Protein AF-0000000083553451 (afdb_homodimer)

Solvent-accessible surface area (backbone atoms only — not comparable to full-atom values): 23220 Å² total; per-residue (Å²): 130,86,75,75,78,74,79,75,71,85,69,74,50,75,62,59,55,48,50,51,51,48,34,53,44,42,34,52,44,36,55,74,46,28,69,89,63,48,45,66,65,57,43,15,65,76,56,74,47,49,57,67,55,49,36,70,76,34,60,47,70,67,48,41,48,32,50,17,44,45,49,49,34,47,61,66,51,68,80,72,65,66,69,50,63,92,82,48,53,66,68,54,40,50,48,29,44,52,52,48,49,50,51,46,57,60,38,87,61,36,42,46,45,51,44,41,39,41,56,39,12,73,78,35,54,60,37,19,48,37,40,41,59,56,40,58,42,51,56,35,49,55,44,47,50,50,54,50,51,35,28,75,70,64,77,34,61,86,79,61,78,61,76,61,49,38,54,43,56,46,17,23,53,49,28,49,48,44,46,41,39,34,22,50,60,49,90,69,50,67,69,69,58,71,29,79,58,55,55,51,54,50,44,18,56,50,30,32,51,49,57,56,64,74,97,131,86,78,74,78,75,82,75,70,84,69,75,49,74,61,58,56,49,50,51,51,48,36,52,44,42,34,52,46,35,54,72,46,29,70,90,62,46,45,66,64,56,43,16,64,75,56,74,48,50,55,68,56,49,35,70,77,34,61,47,71,66,48,41,48,33,51,17,43,43,49,48,34,48,60,66,50,67,80,72,64,64,69,50,64,92,84,49,53,67,68,55,40,50,46,29,44,52,52,48,51,51,50,46,59,61,38,86,62,34,40,47,45,51,44,41,37,42,55,41,13,73,78,37,52,59,37,18,47,37,40,41,58,54,40,58,42,51,55,34,50,55,43,46,49,50,53,50,50,34,29,75,70,64,78,33,60,86,80,60,78,61,77,62,49,37,54,44,55,47,17,23,54,50,28,49,47,44,45,40,39,35,22,51,61,51,91,68,51,65,70,70,58,71,29,80,60,54,55,50,55,50,42,17,57,50,30,32,51,50,57,55,63,73,95

Sequence (430 aa):
MPTAPRPASPKISRGKARRRELVAEAARILLRDGLDGTSMDLIASEAGASKATLYRHFGDRHGLMVEAVQYLCADFLSDIAPHAPRDADLRTRLRAILVELIRVILKPSHPDFFRLIVTGAKLAPEIGVAWHTHGPGVWYKLMNEAFEEEIARGRLPADFDHEDLPEMLFDAVFGDMIIRTAVLRQDMTAADAQTRYLDKLLDMVTGRIVTHGSAMPTAPRPASPKISRGKARRRELVAEAARILLRDGLDGTSMDLIASEAGASKATLYRHFGDRHGLMVEAVQYLCADFLSDIAPHAPRDADLRTRLRAILVELIRVILKPSHPDFFRLIVTGAKLAPEIGVAWHTHGPGVWYKLMNEAFEEEIARGRLPADFDHEDLPEMLFDAVFGDMIIRTAVLRQDMTAADAQTRYLDKLLDMVTGRIVTHGSA

InterPro domains:
  IPR001647 DNA-binding HTH domain, TetR-type [PF00440] (23-67)
  IPR001647 DNA-binding HTH domain, TetR-type [PR00455] (22-35)
  IPR001647 DNA-binding HTH domain, TetR-type [PR00455] (43-66)
  IPR001647 DNA-binding HTH domain, TetR-type [PS50977] (16-76)
  IPR009057 Homedomain-like superfamily [SSF46689] (10-93)
  IPR011075 Tetracyclin repressor-like, C-terminal domain [PF16859] (87-187)
  IPR036271 Tetracyclin repressor-like, C-terminal domain superfamily [SSF48498] (89-205)
  IPR050109 HTH-type, TetR-like transcriptional regulator [PTHR30055] (1-207)

Organism: NCBI:txid2306993

pLDDT: mean 87.3, std 15.0, range [38.0, 98.62]

Radius of gyration: 25.63 Å; Cα contacts (8 Å, |Δi|>4): 450; chains: 2; bounding box: 121×63×49 Å

Nearest PDB structures (foldseek):
  2g3b-assembly1_B  TM=7.288E-01  e=1.459E-05  Rhodococcus jostii RHA1
  3bqz-assembly1_A  TM=7.978E-01  e=5.799E-04  Staphylococcus aureus
  2f07-assembly1_B  TM=7.256E-01  e=2.210E-04  Bacillus subtilis subsp. subtilis str. 168
  3bti-assembly1_A  TM=8.048E-01  e=6.614E-04  Staphylococcus aureus subsp. aureus Mu50
  5n1i-assembly1_B  TM=7.370E-01  e=3.908E-04  Mycobacterium tuberculosis H37Rv

Foldseek 3Di:
DPDPPDPDDPPPPPVNVLLLLLLQQQLVCCLVQNPVRDDLCVSCVVSVHDSVSCCVSQVHPLSSLLSNLLSVLCVLCVPDDLDDPPPDALLSSLLSLLLSVLVSCLPPSNLSSVVNQVVVCVVPVSSVVSCCCSHLVVQLVSSVVSVVVCCVVVVAPVPDDCPCVSVVSCCQSVVVSNCCCNVVVHNDDSVNSSDVSSVVSSCVVVVVRVVVVVD/DPDPPDPDDPPPPPVNVLLLLLLQQQLVCCLVQNPVRDDLVVSCVVSVHDSVSCCVSQVHPLSSLLSNLLSVLCVLCVPDDLDDPPPDALLSSLLSLLLSVLVSCLPPSNLSSVVNQVVVCVVPVSSVVSCCCSHLVVQLVSSVVSVVVCCVVVVAPVPDDCPCVSVVSCCQSVVVSNCCCNVVVHNDDSVNSSDVSSVVSSCVVVVVRVVVVVD

Secondary structure (DSSP, 8-state):
-------------HHHHHHHHHHHHHHHHHHHHTTTT--HHHHHHHHT--HHHHHHHHSSHHHHHHHHHHHHHHHHHTT------TT--HHHHHHHHHHHHHHHHTSTTHHHHHHHHHHHHHH-HHHHHHHHHHTHHHHHHHHHHHHHHHHHTTSS-TT---TTHHHHHHHHHHHHHHIIIIIT-----HHHHS-HHHHHHHHHHHHHHHHHH--/-------------HHHHHHHHHHHHHHHHHHHHTTTT--HHHHHHHHT--HHHHHHHHSSHHHHHHHHHHHHHHHHHTT------TT--HHHHHHHHHHHHHHHHTSTTHHHHHHHHHHHHHH-HHHHHHHHHHTHHHHHHHHHHHHHHHHHTTSS-TT---TTHHHHHHHHHHHHHHIIIIIT-----HHHHS-HHHHHHHHHHHHHHHHHH--

Structure (mmCIF, N/CA/C/O backbone):
data_AF-0000000083553451-model_v1
#
loop_
_entity.id
_entity.type
_entity.pdbx_description
1 polymer 'TetR/AcrR family transcriptional regulator'
#
loop_
_atom_site.group_PDB
_atom_site.id
_atom_site.type_symbol
_atom_site.label_atom_id
_atom_site.label_alt_id
_atom_site.label_comp_id
_atom_site.label_asym_id
_atom_site.label_entity_id
_atom_site.label_seq_id
_atom_site.pdbx_PDB_ins_code
_atom_site.Cartn_x
_atom_site.Cartn_y
_atom_site.Cartn_z
_atom_site.occupancy
_atom_site.B_iso_or_equiv
_atom_site.auth_seq_id
_atom_site.auth_comp_id
_atom_site.auth_asym_id
_atom_site.auth_atom_id
_atom_site.pdbx_PDB_model_num
ATOM 1 N N . MET A 1 1 ? -60.844 -14.25 22.844 1 44.41 1 MET A N 1
ATOM 2 C CA . MET A 1 1 ? -60.375 -13.547 21.641 1 44.41 1 MET A CA 1
ATOM 3 C C . MET A 1 1 ? -59.062 -14.102 21.141 1 44.41 1 MET A C 1
ATOM 5 O O . MET A 1 1 ? -58.094 -14.234 21.906 1 44.41 1 MET A O 1
ATOM 9 N N . PRO A 1 2 ? -58.969 -14.945 20.031 1 49.91 2 PRO A N 1
ATOM 10 C CA . PRO A 1 2 ? -57.75 -15.641 19.578 1 49.91 2 PRO A CA 1
ATOM 11 C C . PRO A 1 2 ? -56.594 -14.688 19.328 1 49.91 2 PRO A C 1
ATOM 13 O O . PRO A 1 2 ? -56.781 -13.562 18.875 1 49.91 2 PRO A O 1
ATOM 16 N N . THR A 1 3 ? -55.594 -14.617 20.156 1 49.66 3 THR A N 1
ATOM 17 C CA . THR A 1 3 ? -54.375 -13.812 20.047 1 49.66 3 THR A CA 1
ATOM 18 C C . THR A 1 3 ? -53.75 -13.945 18.672 1 49.66 3 THR A C 1
ATOM 20 O O . THR A 1 3 ? -53.594 -15.062 18.156 1 49.66 3 THR A O 1
ATOM 23 N N . ALA A 1 4 ? -53.812 -12.883 17.828 1 56.38 4 ALA A N 1
ATOM 24 C CA . ALA A 1 4 ? -53.281 -12.812 16.469 1 56.38 4 ALA A CA 1
ATOM 25 C C . ALA A 1 4 ? -51.875 -13.422 16.391 1 56.38 4 ALA A C 1
ATOM 27 O O . ALA A 1 4 ? -51.062 -13.164 17.25 1 56.38 4 ALA A O 1
ATOM 28 N N . PRO A 1 5 ? -51.688 -14.453 15.539 1 50.91 5 PRO A N 1
ATOM 29 C CA . PRO A 1 5 ? -50.344 -15.062 15.422 1 50.91 5 PRO A CA 1
ATOM 30 C C . PRO A 1 5 ? -49.25 -14.031 15.203 1 50.91 5 PRO A C 1
ATOM 32 O O . PRO A 1 5 ? -49.5 -12.961 14.648 1 50.91 5 PRO A O 1
ATOM 35 N N . ARG A 1 6 ? -48.25 -13.961 16.062 1 49.66 6 ARG A N 1
ATOM 36 C CA . ARG A 1 6 ? -47.062 -13.109 15.938 1 49.66 6 ARG A CA 1
ATOM 37 C C . ARG A 1 6 ? -46.5 -13.141 14.523 1 49.66 6 ARG A C 1
ATOM 39 O O . ARG A 1 6 ? -46.406 -14.211 13.922 1 49.66 6 ARG A O 1
ATOM 46 N N . PRO A 1 7 ? -46.5 -12.055 13.766 1 45.47 7 PRO A N 1
ATOM 47 C CA . PRO A 1 7 ? -45.938 -12.07 12.414 1 45.47 7 PRO A CA 1
ATOM 48 C C . PRO A 1 7 ? -44.594 -12.781 12.344 1 45.47 7 PRO A C 1
ATOM 50 O O . PRO A 1 7 ? -43.781 -12.656 13.258 1 45.47 7 PRO A O 1
ATOM 53 N N . ALA A 1 8 ? -44.469 -13.984 11.688 1 42.09 8 ALA A N 1
ATOM 54 C CA . ALA A 1 8 ? -43.25 -14.75 11.477 1 42.09 8 ALA A CA 1
ATOM 55 C C . ALA A 1 8 ? -42.125 -13.852 11.016 1 42.09 8 ALA A C 1
ATOM 57 O O . ALA A 1 8 ? -42.312 -12.938 10.219 1 42.09 8 ALA A O 1
ATOM 58 N N . SER A 1 9 ? -41.156 -13.508 11.828 1 44.38 9 SER A N 1
ATOM 59 C CA . SER A 1 9 ? -39.938 -12.75 11.469 1 44.38 9 SER A CA 1
ATOM 60 C C . SER A 1 9 ? -39.5 -13.047 10.039 1 44.38 9 SER A C 1
ATOM 62 O O . SER A 1 9 ? -39.625 -14.18 9.578 1 44.38 9 SER A O 1
ATOM 64 N N . PRO A 1 10 ? -39.438 -12.133 9.109 1 44.88 10 PRO A N 1
ATOM 65 C CA . PRO A 1 10 ? -39.062 -12.461 7.734 1 44.88 10 PRO A CA 1
ATOM 66 C C . PRO A 1 10 ? -37.906 -13.453 7.656 1 44.88 10 PRO A C 1
ATOM 68 O O . PRO A 1 10 ? -36.844 -13.227 8.25 1 44.88 10 PRO A O 1
ATOM 71 N N . LYS A 1 11 ? -38 -14.758 7.551 1 43.69 11 LYS A N 1
ATOM 72 C CA . LYS A 1 11 ? -37.062 -15.836 7.266 1 43.69 11 LYS A CA 1
ATOM 73 C C . LYS A 1 11 ? -36.094 -15.445 6.16 1 43.69 11 LYS A C 1
ATOM 75 O O . LYS A 1 11 ? -36.5 -15.047 5.07 1 43.69 11 LYS A O 1
ATOM 80 N N . ILE A 1 12 ? -34.906 -14.773 6.43 1 48.38 12 ILE A N 1
ATOM 81 C CA . ILE A 1 12 ? -33.906 -14.766 5.355 1 48.38 12 ILE A CA 1
ATOM 82 C C . ILE A 1 12 ? -34.094 -15.984 4.457 1 48.38 12 ILE A C 1
ATOM 84 O O . ILE A 1 12 ? -34.188 -17.109 4.945 1 48.38 12 ILE A O 1
ATOM 88 N N . SER A 1 13 ? -34.562 -15.82 3.227 1 56.22 13 SER A N 1
ATOM 89 C CA . SER A 1 13 ? -34.875 -16.938 2.336 1 56.22 13 SER A CA 1
ATOM 90 C C . SER A 1 13 ? -33.719 -17.938 2.289 1 56.22 13 SER A C 1
ATOM 92 O O . SER A 1 13 ? -32.562 -17.578 2.486 1 56.22 13 SER A O 1
ATOM 94 N N . ARG A 1 14 ? -33.969 -19.156 2.512 1 65.12 14 ARG A N 1
ATOM 95 C CA . ARG A 1 14 ? -33.062 -20.297 2.441 1 65.12 14 ARG A CA 1
ATOM 96 C C . ARG A 1 14 ? -31.984 -20.078 1.383 1 65.12 14 ARG A C 1
ATOM 98 O O . ARG A 1 14 ? -30.828 -20.438 1.585 1 65.12 14 ARG A O 1
ATOM 105 N N . GLY A 1 15 ? -32.344 -19.203 0.415 1 75.06 15 GLY A N 1
ATOM 106 C CA . GLY A 1 15 ? -31.438 -18.922 -0.677 1 75.06 15 GLY A CA 1
ATOM 107 C C . GLY A 1 15 ? -30.375 -17.906 -0.31 1 75.06 15 GLY A C 1
ATOM 108 O O . GLY A 1 15 ? -29.188 -18.094 -0.604 1 75.06 15 GLY A O 1
ATOM 109 N N . LYS A 1 16 ? -30.828 -16.875 0.341 1 81.62 16 LYS A N 1
ATOM 110 C CA . LYS A 1 16 ? -29.891 -15.828 0.738 1 81.62 16 LYS A CA 1
ATOM 111 C C . LYS A 1 16 ? -28.922 -16.328 1.794 1 81.62 16 LYS A C 1
ATOM 113 O O . LYS A 1 16 ? -27.734 -15.992 1.766 1 81.62 16 LYS A O 1
ATOM 118 N N . ALA A 1 17 ? -29.391 -17.109 2.666 1 87.5 17 ALA A N 1
ATOM 119 C CA . ALA A 1 17 ? -28.547 -17.688 3.701 1 87.5 17 ALA A CA 1
ATOM 120 C C . ALA A 1 17 ? -27.5 -18.625 3.094 1 87.5 17 ALA A C 1
ATOM 122 O O . ALA A 1 17 ? -26.328 -18.594 3.49 1 87.5 17 ALA A O 1
ATOM 123 N N . ARG A 1 18 ? -27.938 -19.391 2.125 1 89.62 18 ARG A N 1
ATOM 124 C CA . ARG A 1 18 ? -27.031 -20.312 1.458 1 89.62 18 ARG A CA 1
ATOM 125 C C . ARG A 1 18 ? -25.969 -19.547 0.67 1 89.62 18 ARG A C 1
ATOM 127 O O . ARG A 1 18 ? -24.797 -19.922 0.676 1 89.62 18 ARG A O 1
ATOM 134 N N . ARG A 1 19 ? -26.359 -18.484 0.079 1 92.5 19 ARG A N 1
ATOM 135 C CA . ARG A 1 19 ? -25.422 -17.656 -0.677 1 92.5 19 ARG A CA 1
ATOM 136 C C . ARG A 1 19 ? -24.344 -17.078 0.231 1 92.5 19 ARG A C 1
ATOM 138 O O . ARG A 1 19 ? -23.156 -17.078 -0.123 1 92.5 19 ARG A O 1
ATOM 145 N N . ARG A 1 20 ? -24.766 -16.641 1.377 1 93.25 20 ARG A N 1
ATOM 146 C CA . ARG A 1 20 ? -23.812 -16.062 2.334 1 93.25 20 ARG A CA 1
ATOM 147 C C . ARG A 1 20 ? -22.844 -17.125 2.832 1 93.25 20 ARG A C 1
ATOM 149 O O . ARG A 1 20 ? -21.656 -16.844 3.021 1 93.25 20 ARG A O 1
ATOM 156 N N . GLU A 1 21 ? -23.328 -18.281 3.047 1 94.69 21 GLU A N 1
ATOM 157 C CA . GLU A 1 21 ? -22.469 -19.375 3.467 1 94.69 21 GLU A CA 1
ATOM 158 C C . GLU A 1 21 ? -21.438 -19.703 2.4 1 94.69 21 GLU A C 1
ATOM 160 O O . GLU A 1 21 ? -20.266 -19.953 2.717 1 94.69 21 GLU A O 1
ATOM 165 N N . LEU A 1 22 ? -21.875 -19.719 1.185 1 95.88 22 LEU A N 1
ATOM 166 C CA . LEU A 1 22 ? -20.984 -20.031 0.071 1 95.88 22 LEU A CA 1
ATOM 167 C C . LEU A 1 22 ? -19.906 -18.953 -0.081 1 95.88 22 LEU A C 1
ATOM 169 O O . LEU A 1 22 ? -18.734 -19.281 -0.287 1 95.88 22 LEU A O 1
ATOM 173 N N . VAL A 1 23 ? -20.281 -17.734 0.09 1 97.12 23 VAL A N 1
ATOM 174 C CA . VAL A 1 23 ? -19.344 -16.625 -0.036 1 97.12 23 VAL A CA 1
ATOM 175 C C . VAL A 1 23 ? -18.328 -16.688 1.108 1 97.12 23 VAL A C 1
ATOM 177 O O . VAL A 1 23 ? -17.141 -16.453 0.903 1 97.12 23 VAL A O 1
ATOM 180 N N . ALA A 1 24 ? -18.828 -17.016 2.303 1 96.75 24 ALA A N 1
ATOM 181 C CA . ALA A 1 24 ? -17.953 -17.109 3.467 1 96.75 24 ALA A CA 1
ATOM 182 C C . ALA A 1 24 ? -16.906 -18.203 3.275 1 96.75 24 ALA A C 1
ATOM 184 O O . ALA A 1 24 ? -15.734 -18.016 3.607 1 96.75 24 ALA A O 1
ATOM 185 N N . GLU A 1 25 ? -17.312 -19.281 2.729 1 96.88 25 GLU A N 1
ATOM 186 C CA . GLU A 1 25 ? -16.391 -20.375 2.459 1 96.88 25 GLU A CA 1
ATOM 187 C C . GLU A 1 25 ? -15.391 -20 1.365 1 96.88 25 GLU A C 1
ATOM 189 O O . GLU A 1 25 ? -14.203 -20.312 1.469 1 96.88 25 GLU A O 1
ATOM 194 N N . ALA A 1 26 ? -15.883 -19.391 0.336 1 97 26 ALA A N 1
ATOM 195 C CA . ALA A 1 26 ? -15.008 -18.938 -0.733 1 97 26 ALA A CA 1
ATOM 196 C C . ALA A 1 26 ? -13.953 -17.969 -0.196 1 97 26 ALA A C 1
ATOM 198 O O . ALA A 1 26 ? -12.773 -18.062 -0.556 1 97 26 ALA A O 1
ATOM 199 N N . ALA A 1 27 ? -14.398 -17.078 0.692 1 96.94 27 ALA A N 1
ATOM 200 C CA . ALA A 1 27 ? -13.5 -16.094 1.3 1 96.94 27 ALA A CA 1
ATOM 201 C C . ALA A 1 27 ? -12.406 -16.781 2.109 1 96.94 27 ALA A C 1
ATOM 203 O O . ALA A 1 27 ? -11.234 -16.422 2.023 1 96.94 27 ALA A O 1
ATOM 204 N N . ARG A 1 28 ? -12.812 -17.781 2.83 1 96.31 28 ARG A N 1
ATOM 205 C CA . ARG A 1 28 ? -11.859 -18.547 3.629 1 96.31 28 ARG A CA 1
ATOM 206 C C . ARG A 1 28 ? -10.82 -19.219 2.742 1 96.31 28 ARG A C 1
ATOM 208 O O . ARG A 1 28 ? -9.625 -19.172 3.029 1 96.31 28 ARG A O 1
ATOM 215 N N . ILE A 1 29 ? -11.234 -19.797 1.677 1 96.25 29 ILE A N 1
ATOM 216 C CA . ILE A 1 29 ? -10.359 -20.516 0.758 1 96.25 29 ILE A CA 1
ATOM 217 C C . ILE A 1 29 ? -9.422 -19.531 0.063 1 96.25 29 ILE A C 1
ATOM 219 O O . ILE A 1 29 ? -8.227 -19.797 -0.077 1 96.25 29 ILE A O 1
ATOM 223 N N . LEU A 1 30 ? -9.961 -18.406 -0.336 1 95.56 30 LEU A N 1
ATOM 224 C CA . LEU A 1 30 ? -9.18 -17.375 -0.996 1 95.56 30 LEU A CA 1
ATOM 225 C C . LEU A 1 30 ? -8.078 -16.859 -0.075 1 95.56 30 LEU A C 1
ATOM 227 O O . LEU A 1 30 ? -6.949 -16.641 -0.512 1 95.56 30 LEU A O 1
ATOM 231 N N . LEU A 1 31 ? -8.391 -16.672 1.198 1 94.38 31 LEU A N 1
ATOM 232 C CA . LEU A 1 31 ? -7.391 -16.188 2.148 1 94.38 31 LEU A CA 1
ATOM 233 C C . LEU A 1 31 ? -6.324 -17.25 2.398 1 94.38 31 LEU A C 1
ATOM 235 O O . LEU A 1 31 ? -5.141 -16.922 2.539 1 94.38 31 LEU A O 1
ATOM 239 N N . ARG A 1 32 ? -6.766 -18.453 2.412 1 92.38 32 ARG A N 1
ATOM 240 C CA . ARG A 1 32 ? -5.875 -19.562 2.711 1 92.38 32 ARG A CA 1
ATOM 241 C C . ARG A 1 32 ? -4.969 -19.875 1.524 1 92.38 32 ARG A C 1
ATOM 243 O O . ARG A 1 32 ? -3.754 -20.016 1.684 1 92.38 32 ARG A O 1
ATOM 250 N N . ASP A 1 33 ? -5.578 -19.875 0.256 1 92.38 33 ASP A N 1
ATOM 251 C CA . ASP A 1 33 ? -4.871 -20.453 -0.885 1 92.38 33 ASP A CA 1
ATOM 252 C C . ASP A 1 33 ? -4.5 -19.375 -1.899 1 92.38 33 ASP A C 1
ATOM 254 O O . ASP A 1 33 ? -3.754 -19.625 -2.848 1 92.38 33 ASP A O 1
ATOM 258 N N . GLY A 1 34 ? -5.012 -18.156 -1.682 1 89.88 34 GLY A N 1
ATOM 259 C CA . GLY A 1 34 ? -4.777 -17.125 -2.668 1 89.88 34 GLY A CA 1
ATOM 260 C C . GLY A 1 34 ? -5.586 -17.312 -3.939 1 89.88 34 GLY A C 1
ATOM 261 O O . GLY A 1 34 ? -6.344 -18.2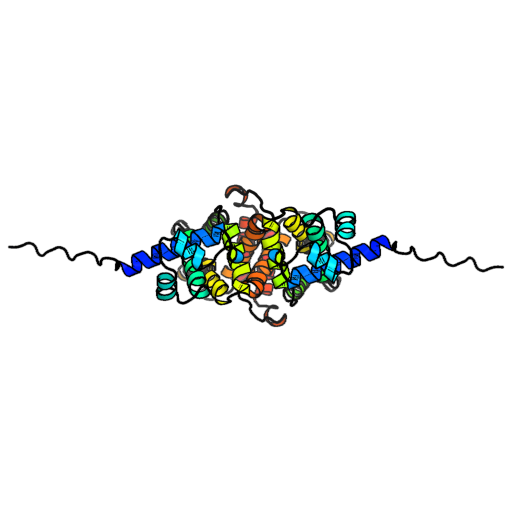66 -4.062 1 89.88 34 GLY A O 1
ATOM 262 N N . LEU A 1 35 ? -5.461 -16.391 -4.891 1 87.94 35 LEU A N 1
ATOM 263 C CA . LEU A 1 35 ? -6.23 -16.406 -6.129 1 87.94 35 LEU A CA 1
ATOM 264 C C . LEU A 1 35 ? -5.801 -17.562 -7.023 1 87.94 35 LEU A C 1
ATOM 266 O O . LEU A 1 35 ? -6.645 -18.266 -7.594 1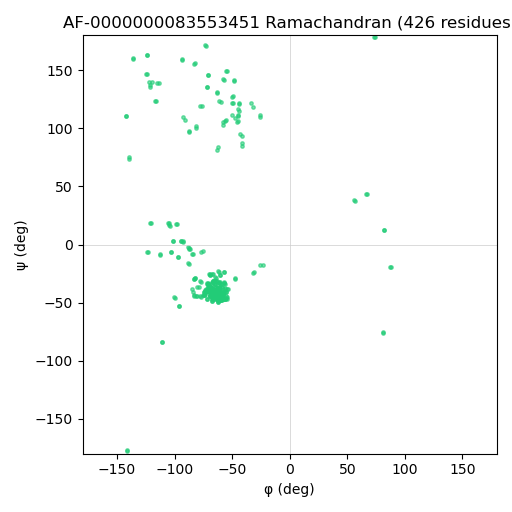 87.94 35 LEU A O 1
ATOM 270 N N . ASP A 1 36 ? -4.512 -17.734 -7.102 1 83.81 36 ASP A N 1
ATOM 271 C CA . ASP A 1 36 ? -3.979 -18.766 -7.988 1 83.81 36 ASP A CA 1
ATOM 272 C C . ASP A 1 36 ? -4.301 -20.156 -7.465 1 83.81 36 ASP A C 1
ATOM 274 O O . ASP A 1 36 ? -4.461 -21.094 -8.242 1 83.81 36 ASP A O 1
ATOM 278 N N . GLY A 1 37 ? -4.473 -20.281 -6.184 1 88.06 37 GLY A N 1
ATOM 279 C CA . GLY A 1 37 ? -4.734 -21.562 -5.566 1 88.06 37 GLY A CA 1
ATOM 280 C C . GLY A 1 37 ? -6.215 -21.859 -5.406 1 88.06 37 GLY A C 1
ATOM 281 O O . GLY A 1 37 ? -6.59 -22.875 -4.816 1 88.06 37 GLY A O 1
ATOM 282 N N . THR A 1 38 ? -6.996 -20.984 -5.883 1 93.38 38 THR A N 1
ATOM 283 C CA . THR A 1 38 ? -8.43 -21.125 -5.688 1 93.38 38 THR A CA 1
ATOM 284 C C . THR A 1 38 ? -9.148 -21.281 -7.023 1 93.38 38 THR A C 1
ATOM 286 O O . THR A 1 38 ? -8.961 -20.469 -7.934 1 93.38 38 THR A O 1
ATOM 289 N N . SER A 1 39 ? -9.914 -22.391 -7.152 1 94.38 39 SER A N 1
ATOM 290 C CA . SER A 1 39 ? -10.734 -22.641 -8.328 1 94.38 39 SER A CA 1
ATOM 291 C C . SER A 1 39 ? -12.195 -22.859 -7.957 1 94.38 39 SER A C 1
ATOM 293 O O . SER A 1 39 ? -12.516 -23.109 -6.793 1 94.38 39 SER A O 1
ATOM 295 N N . MET A 1 40 ? -13.031 -22.734 -9.023 1 95.62 40 MET A N 1
ATOM 296 C CA . MET A 1 40 ? -14.445 -22.984 -8.789 1 95.62 40 MET A CA 1
ATOM 297 C C . MET A 1 40 ? -14.672 -24.422 -8.32 1 95.62 40 MET A C 1
ATOM 299 O O . MET A 1 40 ? -15.523 -24.688 -7.473 1 95.62 40 MET A O 1
ATOM 303 N N . ASP A 1 41 ? -13.852 -25.328 -8.812 1 96.38 41 ASP A N 1
ATOM 304 C CA . ASP A 1 41 ? -13.938 -26.734 -8.414 1 96.38 41 ASP A CA 1
ATOM 305 C C . ASP A 1 41 ? -13.562 -26.906 -6.945 1 96.38 41 ASP A C 1
ATOM 307 O O . ASP A 1 41 ? -14.25 -27.609 -6.203 1 96.38 41 ASP A O 1
ATOM 311 N N . LEU A 1 42 ? -12.531 -26.281 -6.535 1 96.25 42 LEU A N 1
ATOM 312 C CA . LEU A 1 42 ? -12.078 -26.375 -5.152 1 96.25 42 LEU A CA 1
ATOM 313 C C . LEU A 1 42 ? -13.109 -25.766 -4.203 1 96.25 42 LEU A C 1
ATOM 315 O O . LEU A 1 42 ? -13.422 -26.359 -3.168 1 96.25 42 LEU A O 1
ATOM 319 N N . ILE A 1 43 ? -13.648 -24.578 -4.555 1 96.44 43 ILE A N 1
ATOM 320 C CA . ILE A 1 43 ? -14.656 -23.922 -3.723 1 96.44 43 ILE A CA 1
ATOM 321 C C . ILE A 1 43 ? -15.891 -24.812 -3.611 1 96.44 43 ILE A C 1
ATOM 323 O O . ILE A 1 43 ? -16.438 -25 -2.52 1 96.44 43 ILE A O 1
ATOM 327 N N . ALA A 1 44 ? -16.312 -25.359 -4.734 1 96.69 44 ALA A N 1
ATOM 328 C CA . ALA A 1 44 ? -17.469 -26.234 -4.75 1 96.69 44 ALA A CA 1
ATOM 329 C C . ALA A 1 44 ? -17.266 -27.438 -3.83 1 96.69 44 ALA A C 1
ATOM 331 O O . ALA A 1 44 ? -18.125 -27.734 -2.994 1 96.69 44 ALA A O 1
ATOM 332 N N . SER A 1 45 ? -16.125 -28.031 -3.939 1 96.44 45 SER A N 1
ATOM 333 C CA . SER A 1 45 ? -15.812 -29.234 -3.172 1 96.44 45 SER A CA 1
ATOM 334 C C . SER A 1 45 ? -15.797 -28.938 -1.676 1 96.44 45 SER A C 1
ATOM 336 O O . SER A 1 45 ? -16.391 -29.672 -0.888 1 96.44 45 SER A O 1
ATOM 338 N N . GLU A 1 46 ? -15.227 -27.875 -1.226 1 95.88 46 GLU A N 1
ATOM 339 C CA . GLU A 1 46 ? -15.055 -27.578 0.194 1 95.88 46 GLU A CA 1
ATOM 340 C C . GLU A 1 46 ? -16.312 -26.969 0.787 1 95.88 46 GLU A C 1
ATOM 342 O O . GLU A 1 46 ? -16.578 -27.094 1.984 1 95.88 46 GLU A O 1
ATOM 347 N N . ALA A 1 47 ? -17.062 -26.281 -0.038 1 94 47 ALA A N 1
ATOM 348 C CA . ALA A 1 47 ? -18.266 -25.594 0.446 1 94 47 ALA A CA 1
ATOM 349 C C . ALA A 1 47 ? -19.469 -26.516 0.418 1 94 47 ALA A C 1
ATOM 351 O O . ALA A 1 47 ? -20.562 -26.125 0.848 1 94 47 ALA A O 1
ATOM 352 N N . GLY A 1 48 ? -19.312 -27.688 -0.049 1 93.81 48 GLY A N 1
ATOM 353 C CA . GLY A 1 48 ? -20.438 -28.609 -0.13 1 93.81 48 GLY A CA 1
ATOM 354 C C . GLY A 1 48 ? -21.5 -28.172 -1.121 1 93.81 48 GLY A C 1
ATOM 355 O O . GLY A 1 48 ? -22.688 -28.125 -0.789 1 93.81 48 GLY A O 1
ATOM 356 N N . ALA A 1 49 ? -21.094 -27.734 -2.246 1 94.75 49 ALA A N 1
ATOM 357 C CA . ALA A 1 49 ? -21.969 -27.312 -3.34 1 94.75 49 ALA A CA 1
ATOM 358 C C . ALA A 1 49 ? -21.469 -27.844 -4.676 1 94.75 49 ALA A C 1
ATOM 360 O O . ALA A 1 49 ? -20.328 -28.297 -4.785 1 94.75 49 ALA A O 1
ATOM 361 N N . SER A 1 50 ? -22.359 -27.875 -5.594 1 94.75 50 SER A N 1
ATOM 362 C CA . SER A 1 50 ? -21.922 -28.203 -6.949 1 94.75 50 SER A CA 1
ATOM 363 C C . SER A 1 50 ? -21.359 -26.984 -7.66 1 94.75 50 SER A C 1
ATOM 365 O O . SER A 1 50 ? -21.672 -25.844 -7.289 1 94.75 50 SER A O 1
ATOM 367 N N . LYS A 1 51 ? -20.5 -27.219 -8.656 1 94.94 51 LYS A N 1
ATOM 368 C CA . LYS A 1 51 ? -20.016 -26.141 -9.5 1 94.94 51 LYS A CA 1
ATOM 369 C C . LYS A 1 51 ? -21.172 -25.391 -10.148 1 94.94 51 LYS A C 1
ATOM 371 O O . LYS A 1 51 ? -21.141 -24.156 -10.258 1 94.94 51 LYS A O 1
ATOM 376 N N . ALA A 1 52 ? -22.219 -26.078 -10.555 1 94.69 52 ALA A N 1
ATOM 377 C CA . ALA A 1 52 ? -23.406 -25.484 -11.172 1 94.69 52 ALA A CA 1
ATOM 378 C C . ALA A 1 52 ? -24.094 -24.531 -10.211 1 94.69 52 ALA A C 1
ATOM 380 O O . ALA A 1 52 ? -24.562 -23.469 -10.625 1 94.69 52 ALA A O 1
ATOM 381 N N . THR A 1 53 ? -24.141 -24.875 -8.992 1 93.94 53 THR A N 1
ATOM 382 C CA . THR A 1 53 ? -24.719 -24.031 -7.961 1 93.94 53 THR A CA 1
ATOM 383 C C . THR A 1 53 ? -23.953 -22.719 -7.824 1 93.94 53 THR A C 1
ATOM 385 O O . THR A 1 53 ? -24.547 -21.656 -7.734 1 93.94 53 THR A O 1
ATOM 388 N N . LEU A 1 54 ? -22.609 -22.797 -7.836 1 96.06 54 LEU A N 1
ATOM 389 C CA . LEU A 1 54 ? -21.781 -21.609 -7.723 1 96.06 54 LEU A CA 1
ATOM 390 C C . LEU A 1 54 ? -22 -20.688 -8.914 1 96.06 54 LEU A C 1
ATOM 392 O O . LEU A 1 54 ? -22.156 -19.469 -8.742 1 96.06 54 LEU A O 1
ATOM 396 N N . TYR A 1 55 ? -22.078 -21.312 -10.086 1 95.31 55 TYR A N 1
ATOM 397 C CA . TYR A 1 55 ? -22.266 -20.5 -11.297 1 95.31 55 TYR A CA 1
ATOM 398 C C . TYR A 1 55 ? -23.656 -19.859 -11.312 1 95.31 55 TYR A C 1
ATOM 400 O O . TYR A 1 55 ? -23.812 -18.75 -11.805 1 95.31 55 TYR A O 1
ATOM 408 N N . ARG A 1 56 ? -24.578 -20.547 -10.781 1 94 56 ARG A N 1
ATOM 409 C CA . ARG A 1 56 ? -25.922 -20.016 -10.703 1 94 56 ARG A CA 1
ATOM 410 C C . ARG A 1 56 ? -25.984 -18.812 -9.766 1 94 56 ARG A C 1
ATOM 412 O O . ARG A 1 56 ? -26.625 -17.797 -10.078 1 94 56 ARG A O 1
ATOM 419 N N . HIS A 1 57 ? -25.297 -18.891 -8.672 1 93.56 57 HIS A N 1
ATOM 420 C CA . HIS A 1 57 ? -25.359 -17.844 -7.66 1 93.56 57 HIS A CA 1
ATOM 421 C C . HIS A 1 57 ? -24.469 -16.672 -8.031 1 93.56 57 HIS A C 1
ATOM 423 O O . HIS A 1 57 ? -24.812 -15.516 -7.77 1 93.56 57 HIS A O 1
ATOM 429 N N . PHE A 1 58 ? -23.266 -16.984 -8.672 1 95.25 58 PHE A N 1
ATOM 430 C CA . PHE A 1 58 ? -22.234 -15.945 -8.727 1 95.25 58 PHE A CA 1
ATOM 431 C C . PHE A 1 58 ? -21.828 -15.664 -10.172 1 95.25 58 PHE A C 1
ATOM 433 O O . PHE A 1 58 ? -21.078 -14.727 -10.43 1 95.25 58 PHE A O 1
ATOM 440 N N . GLY A 1 59 ? -22.312 -16.422 -11.102 1 93.56 59 GLY A N 1
ATOM 441 C CA . GLY A 1 59 ? -21.969 -16.281 -12.508 1 93.56 59 GLY A CA 1
ATOM 442 C C . GLY A 1 59 ? -20.656 -16.922 -12.867 1 93.56 59 GLY A C 1
ATOM 443 O O . GLY A 1 59 ? -20.625 -17.953 -13.547 1 93.56 59 GLY A O 1
ATOM 444 N N . ASP A 1 60 ? -19.547 -16.312 -12.516 1 92.56 60 ASP A N 1
ATOM 445 C CA . ASP A 1 60 ? -18.234 -16.859 -12.797 1 92.56 60 ASP A CA 1
ATOM 446 C C . ASP A 1 60 ? -17.281 -16.609 -11.625 1 92.56 60 ASP A C 1
ATOM 448 O O . ASP A 1 60 ? -17.688 -16.109 -10.578 1 92.56 60 ASP A O 1
ATOM 452 N N . ARG A 1 61 ? -16.094 -17 -11.773 1 92.81 61 ARG A N 1
ATOM 453 C CA . ARG A 1 61 ? -15.062 -16.906 -10.742 1 92.81 61 ARG A CA 1
ATOM 454 C C . ARG A 1 61 ? -14.859 -15.461 -10.305 1 92.81 61 ARG A C 1
ATOM 456 O O . ARG A 1 61 ? -14.711 -15.18 -9.109 1 92.81 61 ARG A O 1
ATOM 463 N N . HIS A 1 62 ? -14.953 -14.523 -11.266 1 91.56 62 HIS A N 1
ATOM 464 C CA . HIS A 1 62 ? -14.75 -13.109 -10.961 1 91.56 62 HIS A CA 1
ATOM 465 C C . HIS A 1 62 ? -15.883 -12.562 -10.102 1 91.56 62 HIS A C 1
ATOM 467 O O . HIS A 1 62 ? -15.633 -11.859 -9.117 1 91.56 62 HIS A O 1
ATOM 473 N N . GLY A 1 63 ? -17.016 -12.922 -10.492 1 93.81 63 GLY A N 1
ATOM 474 C CA . GLY A 1 63 ? -18.156 -12.516 -9.695 1 93.81 63 GLY A CA 1
ATOM 475 C C . GLY A 1 63 ? -18.109 -13.016 -8.266 1 93.81 63 GLY A C 1
ATOM 476 O O . GLY A 1 63 ? -18.422 -12.281 -7.328 1 93.81 63 GLY A O 1
ATOM 477 N N . LEU A 1 64 ? -17.766 -14.234 -8.094 1 95.5 64 LEU A N 1
ATOM 478 C CA . LEU A 1 64 ? -17.625 -14.82 -6.762 1 95.5 64 LEU A CA 1
ATOM 479 C C . LEU A 1 64 ? -16.531 -14.117 -5.969 1 95.5 64 LEU A C 1
ATOM 481 O O . LEU A 1 64 ? -16.688 -13.859 -4.773 1 95.5 64 LEU A O 1
ATOM 485 N N . MET A 1 65 ? -15.453 -13.789 -6.605 1 95.81 65 MET A N 1
ATOM 486 C CA . MET A 1 65 ? -14.336 -13.133 -5.934 1 95.81 65 MET A CA 1
ATOM 487 C C . MET A 1 65 ? -14.734 -11.742 -5.445 1 95.81 65 MET A C 1
ATOM 489 O O . MET A 1 65 ? -14.391 -11.352 -4.328 1 95.81 65 MET A O 1
ATOM 493 N N . VAL A 1 66 ? -15.438 -11.031 -6.281 1 96.81 66 VAL A N 1
ATOM 494 C CA . VAL A 1 66 ? -15.898 -9.695 -5.91 1 96.81 66 VAL A CA 1
ATOM 495 C C . VAL A 1 66 ? -16.781 -9.781 -4.664 1 96.81 66 VAL A C 1
ATOM 497 O O . VAL A 1 66 ? -16.609 -9 -3.723 1 96.81 66 VAL A O 1
ATOM 500 N N . GLU A 1 67 ? -17.625 -10.734 -4.621 1 97 67 GLU A N 1
ATOM 501 C CA . GLU A 1 67 ? -18.516 -10.891 -3.467 1 97 67 GLU A CA 1
ATOM 502 C C . GLU A 1 67 ? -17.734 -11.352 -2.236 1 97 67 GLU A C 1
ATOM 504 O O . GLU A 1 67 ? -18.062 -10.961 -1.111 1 97 67 GLU A O 1
ATOM 509 N N . ALA A 1 68 ? -16.781 -12.211 -2.469 1 97.44 68 ALA A N 1
ATOM 510 C CA . ALA A 1 68 ? -15.93 -12.648 -1.366 1 97.44 68 ALA A CA 1
ATOM 511 C C . ALA A 1 68 ? -15.164 -11.477 -0.765 1 97.44 68 ALA A C 1
ATOM 513 O O . ALA A 1 68 ? -15.016 -11.383 0.455 1 97.44 68 ALA A O 1
ATOM 514 N N . VAL A 1 69 ? -14.719 -10.539 -1.58 1 97.88 69 VAL A N 1
ATOM 515 C CA . VAL A 1 69 ? -14.008 -9.352 -1.122 1 97.88 69 VAL A CA 1
ATOM 516 C C . VAL A 1 69 ? -14.953 -8.469 -0.311 1 97.88 69 VAL A C 1
ATOM 518 O O . VAL A 1 69 ? -14.586 -7.973 0.759 1 97.88 69 VAL A O 1
ATOM 521 N N . GLN A 1 70 ? -16.156 -8.305 -0.803 1 97.75 70 GLN A N 1
ATOM 522 C CA . GLN A 1 70 ? -17.156 -7.539 -0.065 1 97.75 70 GLN A CA 1
ATOM 523 C C . GLN A 1 70 ? -17.422 -8.164 1.301 1 97.75 70 GLN A C 1
ATOM 525 O O . GLN A 1 70 ? -17.516 -7.453 2.307 1 97.75 70 GLN A O 1
ATOM 530 N N . TYR A 1 71 ? -17.547 -9.445 1.297 1 97.38 71 TYR A N 1
ATOM 531 C CA . TYR A 1 71 ? -17.766 -10.188 2.531 1 97.38 71 TYR A CA 1
ATOM 532 C C . TYR A 1 71 ? -16.609 -9.977 3.506 1 97.38 71 TYR A C 1
ATOM 534 O O . TYR A 1 71 ? -16.844 -9.719 4.691 1 97.38 71 TYR A O 1
ATOM 542 N N . LEU A 1 72 ? -15.422 -10.094 3.059 1 97.44 72 LEU A N 1
ATOM 543 C CA . LEU A 1 72 ? -14.242 -9.945 3.896 1 97.44 72 LEU A CA 1
ATOM 544 C C . LEU A 1 72 ? -14.141 -8.523 4.441 1 97.44 72 LEU A C 1
ATOM 546 O O . LEU A 1 72 ? -13.812 -8.328 5.613 1 97.44 72 LEU A O 1
ATOM 550 N N . CYS A 1 73 ? -14.383 -7.512 3.5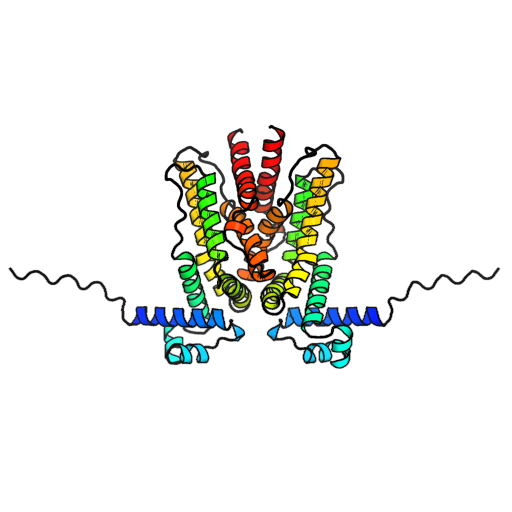92 1 98 73 CYS A N 1
ATOM 551 C CA . CYS A 1 73 ? -14.406 -6.137 4.078 1 98 73 CYS A CA 1
ATOM 552 C C . CYS A 1 73 ? -15.383 -5.98 5.234 1 98 73 CYS A C 1
ATOM 554 O O . CYS A 1 73 ? -15.039 -5.426 6.277 1 98 73 CYS A O 1
ATOM 556 N N . ALA A 1 74 ? -16.578 -6.523 5.062 1 96.81 74 ALA A N 1
ATOM 557 C CA . ALA A 1 74 ? -17.594 -6.441 6.102 1 96.81 74 ALA A CA 1
ATOM 558 C C . ALA A 1 74 ? -17.141 -7.164 7.371 1 96.81 74 ALA A C 1
ATOM 560 O O . ALA A 1 74 ? -17.375 -6.688 8.484 1 96.81 74 ALA A O 1
ATOM 561 N N . ASP A 1 75 ? -16.562 -8.258 7.199 1 95.5 75 ASP A N 1
ATOM 562 C CA . ASP A 1 75 ? -16.078 -9.055 8.328 1 95.5 75 ASP A CA 1
ATOM 563 C C . ASP A 1 75 ? -15.008 -8.312 9.109 1 95.5 75 ASP A C 1
ATOM 565 O O . ASP A 1 75 ? -15.055 -8.258 10.344 1 95.5 75 ASP A O 1
ATOM 569 N N . PHE A 1 76 ? -14.031 -7.707 8.438 1 95.44 76 PHE A N 1
ATOM 570 C CA . PHE A 1 76 ? -12.953 -6.961 9.07 1 95.44 76 PHE A CA 1
ATOM 571 C C . PHE A 1 76 ? -13.5 -5.738 9.797 1 95.44 76 PHE A C 1
ATOM 573 O O . PHE A 1 76 ? -12.969 -5.332 10.836 1 95.44 76 PHE A O 1
ATOM 580 N N . LEU A 1 77 ? -14.633 -5.215 9.281 1 95.25 77 LEU A N 1
ATOM 581 C CA . LEU A 1 77 ? -15.148 -3.953 9.805 1 95.25 77 LEU A CA 1
ATOM 582 C C . LEU A 1 77 ? -16.312 -4.199 10.766 1 95.25 77 LEU A C 1
ATOM 584 O O . LEU A 1 77 ? -16.906 -3.252 11.281 1 95.25 77 LEU A O 1
ATOM 588 N N . SER A 1 78 ? -16.672 -5.445 11.062 1 92.44 78 SER A N 1
ATOM 589 C CA . SER A 1 78 ? -17.891 -5.82 11.75 1 92.44 78 SER A CA 1
ATOM 590 C C . SER A 1 78 ? -17.953 -5.227 13.148 1 92.44 78 SER A C 1
ATOM 592 O O . SER A 1 78 ? -19.031 -4.945 13.672 1 92.44 78 SER A O 1
ATOM 594 N N . ASP A 1 79 ? -16.828 -4.887 13.758 1 87.06 79 ASP A N 1
ATOM 595 C CA . ASP A 1 79 ? -16.844 -4.473 15.156 1 87.06 79 ASP A CA 1
ATOM 596 C C . ASP A 1 79 ? -16.281 -3.059 15.312 1 87.06 79 ASP A C 1
ATOM 598 O O . ASP A 1 79 ? -15.914 -2.652 16.422 1 87.06 79 ASP A O 1
ATOM 602 N N . ILE A 1 80 ? -16.281 -2.357 14.117 1 89.38 80 ILE A N 1
ATOM 603 C CA . ILE A 1 80 ? -15.695 -1.028 14.211 1 89.38 80 ILE A CA 1
ATOM 604 C C . ILE A 1 80 ? -16.672 -0.071 14.883 1 89.38 80 ILE A C 1
ATOM 606 O O . ILE A 1 80 ? -17.844 0.019 14.477 1 89.38 80 ILE A O 1
ATOM 610 N N . ALA A 1 81 ? -16.375 0.514 15.969 1 83.81 81 ALA A N 1
ATOM 611 C CA . ALA A 1 81 ? -17.062 1.574 16.703 1 83.81 81 ALA A CA 1
ATOM 612 C C . ALA A 1 81 ? -16.078 2.582 17.266 1 83.81 81 ALA A C 1
ATOM 614 O O . ALA A 1 81 ? -15.773 2.555 18.469 1 83.81 81 ALA A O 1
ATOM 615 N N . PRO A 1 82 ? -15.594 3.375 16.234 1 75.44 82 PRO A N 1
ATOM 616 C CA . PRO A 1 82 ? -14.656 4.348 16.812 1 75.44 82 PRO A CA 1
ATOM 617 C C . PRO A 1 82 ? -15.297 5.207 17.891 1 75.44 82 PRO A C 1
ATOM 619 O O . PRO A 1 82 ? -16.297 5.879 17.641 1 75.44 82 PRO A O 1
ATOM 622 N N . HIS A 1 83 ? -14.969 4.914 19.062 1 77.12 83 HIS A N 1
ATOM 623 C CA . HIS A 1 83 ? -15.625 5.543 20.203 1 77.12 83 HIS A CA 1
ATOM 624 C C . HIS A 1 83 ? -14.867 6.781 20.672 1 77.12 83 HIS A C 1
ATOM 626 O O . HIS A 1 83 ? -13.68 6.707 20.984 1 77.12 83 HIS A O 1
ATOM 632 N N . ALA A 1 84 ? -15.422 7.91 20.453 1 83.75 84 ALA A N 1
ATOM 633 C CA . ALA A 1 84 ? -15.008 9.164 21.078 1 83.75 84 ALA A CA 1
ATOM 634 C C . ALA A 1 84 ? -16.172 9.797 21.844 1 83.75 84 ALA A C 1
ATOM 636 O O . ALA A 1 84 ? -17.328 9.664 21.453 1 83.75 84 ALA A O 1
ATOM 637 N N . PRO A 1 85 ? -15.805 10.359 23.078 1 82.88 85 PRO A N 1
ATOM 638 C CA . PRO A 1 85 ? -16.875 11.07 23.766 1 82.88 85 PRO A CA 1
ATOM 639 C C . PRO A 1 85 ? -17.609 12.055 22.859 1 82.88 85 PRO A C 1
ATOM 641 O O . PRO A 1 85 ? -17.031 12.586 21.906 1 82.88 85 PRO A O 1
ATOM 644 N N . ARG A 1 86 ? -18.953 12.141 23.031 1 77.06 86 ARG A N 1
ATOM 645 C CA . ARG A 1 86 ? -19.781 13.031 22.234 1 77.06 86 ARG A CA 1
ATOM 646 C C . ARG A 1 86 ? -19.188 14.43 22.156 1 77.06 86 ARG A C 1
ATOM 648 O O . ARG A 1 86 ? -19.266 15.094 21.125 1 77.06 86 ARG A O 1
ATOM 655 N N . ASP A 1 87 ? -18.453 14.812 23.188 1 86 87 ASP A N 1
ATOM 656 C CA . ASP A 1 87 ? -17.953 16.172 23.25 1 86 87 ASP A CA 1
ATOM 657 C C . ASP A 1 87 ? -16.453 16.219 22.953 1 86 87 ASP A C 1
ATOM 659 O O . ASP A 1 87 ? -15.797 17.234 23.141 1 86 87 ASP A O 1
ATOM 663 N N . ALA A 1 88 ? -16.094 15.109 22.344 1 90.75 88 ALA A N 1
ATOM 664 C CA . ALA A 1 88 ? -14.664 15.062 22.031 1 90.75 88 ALA A CA 1
ATOM 665 C C . ALA A 1 88 ? -14.32 16.047 20.906 1 90.75 88 ALA A C 1
ATOM 667 O O . ALA A 1 88 ? -15.148 16.312 20.031 1 90.75 88 ALA A O 1
ATOM 668 N N . ASP A 1 89 ? -13.094 16.641 20.984 1 90.19 89 ASP A N 1
ATOM 669 C CA . ASP A 1 8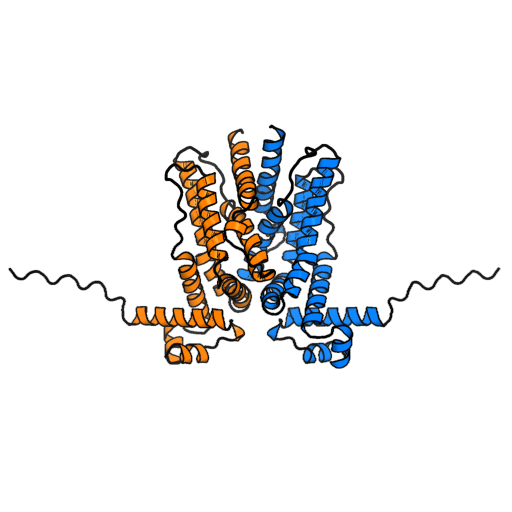9 ? -12.648 17.531 19.906 1 90.19 89 ASP A CA 1
ATOM 670 C C . ASP A 1 89 ? -12.266 16.719 18.672 1 90.19 89 ASP A C 1
ATOM 672 O O . ASP A 1 89 ? -12.266 15.492 18.688 1 90.19 89 ASP A O 1
ATOM 676 N N . LEU A 1 90 ? -12.016 17.359 17.578 1 91.38 90 LEU A N 1
ATOM 677 C CA . LEU A 1 90 ? -11.75 16.75 16.281 1 91.38 90 LEU A CA 1
ATOM 678 C C . LEU A 1 90 ? -10.547 15.82 16.359 1 91.38 90 LEU A C 1
ATOM 680 O O . LEU A 1 90 ? -10.578 14.703 15.836 1 91.38 90 LEU A O 1
ATOM 684 N N . ARG A 1 91 ? -9.508 16.25 17.031 1 90.81 91 ARG A N 1
ATOM 685 C CA . ARG A 1 91 ? -8.289 15.461 17.172 1 90.81 91 ARG A CA 1
ATOM 686 C C . ARG A 1 91 ? -8.578 14.117 17.828 1 90.81 91 ARG A C 1
ATOM 688 O O . ARG A 1 91 ? -8.133 13.078 17.344 1 90.81 91 ARG A O 1
ATOM 695 N N . THR A 1 92 ? -9.32 14.18 18.891 1 92.12 92 THR A N 1
ATOM 696 C CA . THR A 1 92 ? -9.664 12.977 19.641 1 92.12 92 THR A CA 1
ATOM 697 C C . THR A 1 92 ? -10.523 12.039 18.797 1 92.12 92 THR A C 1
ATOM 699 O O . THR A 1 92 ? -10.328 10.82 18.812 1 92.12 92 THR A O 1
ATOM 702 N N . ARG A 1 93 ? -11.422 12.555 18.062 1 93.44 93 ARG A N 1
ATOM 703 C CA . ARG A 1 93 ? -12.305 11.766 17.219 1 93.44 93 ARG A CA 1
ATOM 704 C C . ARG A 1 93 ? -11.523 11.117 16.078 1 93.44 93 ARG A C 1
ATOM 706 O O . ARG A 1 93 ? -11.695 9.93 15.805 1 93.44 93 ARG A O 1
ATOM 713 N N . LEU A 1 94 ? -10.688 11.922 15.43 1 94.31 94 LEU A N 1
ATOM 714 C CA . LEU A 1 94 ? -9.875 11.383 14.344 1 94.31 94 LEU A CA 1
ATOM 715 C C . LEU A 1 94 ? -8.93 10.305 14.852 1 94.31 94 LEU A C 1
ATOM 717 O O . LEU A 1 94 ? -8.734 9.281 14.188 1 94.31 94 LEU A O 1
ATOM 721 N N . ARG A 1 95 ? -8.391 10.508 16.031 1 93.25 95 ARG A N 1
ATOM 722 C CA . ARG A 1 95 ? -7.52 9.508 16.625 1 93.25 95 ARG A CA 1
ATOM 723 C C . ARG A 1 95 ? -8.266 8.195 16.844 1 93.25 95 ARG A C 1
ATOM 725 O O . ARG A 1 95 ? -7.738 7.117 16.562 1 93.25 95 ARG A O 1
ATOM 732 N N . ALA A 1 96 ? -9.422 8.297 17.406 1 94.06 96 ALA A N 1
ATOM 733 C CA . ALA A 1 96 ? -10.211 7.094 17.656 1 94.06 96 ALA A CA 1
ATOM 734 C C . ALA A 1 96 ? -10.461 6.316 16.375 1 94.06 96 ALA A C 1
ATOM 736 O O . ALA A 1 96 ? -10.375 5.086 16.359 1 94.06 96 ALA A O 1
ATOM 737 N N . ILE A 1 97 ? -10.734 7.016 15.305 1 95.5 97 ILE A N 1
ATOM 738 C CA . ILE A 1 97 ? -10.992 6.402 14.008 1 95.5 97 ILE A CA 1
ATOM 739 C C . ILE A 1 97 ? -9.719 5.734 13.484 1 95.5 97 ILE A C 1
ATOM 741 O O . ILE A 1 97 ? -9.75 4.578 13.055 1 95.5 97 ILE A O 1
ATOM 745 N N . LEU A 1 98 ? -8.594 6.422 13.57 1 95.12 98 LEU A N 1
ATOM 746 C CA . LEU A 1 98 ? -7.34 5.914 13.016 1 95.12 98 LEU A CA 1
ATOM 747 C C . LEU A 1 98 ? -6.816 4.746 13.852 1 95.12 98 LEU A C 1
ATOM 749 O O . LEU A 1 98 ? -6.203 3.822 13.312 1 95.12 98 LEU A O 1
ATOM 753 N N . VAL A 1 99 ? -7.039 4.75 15.133 1 93.38 99 VAL A N 1
ATOM 754 C CA . VAL A 1 99 ? -6.664 3.637 16 1 93.38 99 VAL A CA 1
ATOM 755 C C . VAL A 1 99 ? -7.461 2.391 15.609 1 93.38 99 VAL A C 1
ATOM 757 O O . VAL A 1 99 ? -6.91 1.287 15.562 1 93.38 99 VAL A O 1
ATOM 760 N N . GLU A 1 100 ? -8.711 2.549 15.312 1 94.25 100 GLU A N 1
ATOM 761 C CA . GLU A 1 100 ? -9.523 1.427 14.859 1 94.25 100 GLU A CA 1
ATOM 762 C C . GLU A 1 100 ? -9.039 0.898 13.516 1 94.25 100 GLU A C 1
ATOM 764 O O . GLU A 1 100 ? -9.055 -0.311 13.273 1 94.25 100 GLU A O 1
ATOM 769 N N . LEU A 1 101 ? -8.672 1.799 12.656 1 95.69 101 LEU A N 1
ATOM 770 C CA . LEU A 1 101 ? -8.094 1.4 11.383 1 95.69 101 LEU A CA 1
ATOM 771 C C . LEU A 1 101 ? -6.871 0.518 11.594 1 95.69 101 LEU A C 1
ATOM 773 O O . LEU A 1 101 ? -6.75 -0.542 10.977 1 95.69 101 LEU A O 1
ATOM 777 N N . ILE A 1 102 ? -5.98 0.963 12.5 1 94.44 102 ILE A N 1
ATOM 778 C CA . ILE A 1 102 ? -4.77 0.211 12.805 1 94.44 102 ILE A CA 1
ATOM 779 C C . ILE A 1 102 ? -5.141 -1.167 13.352 1 94.44 102 ILE A C 1
ATOM 781 O O . ILE A 1 102 ? -4.562 -2.178 12.945 1 94.44 102 ILE A O 1
ATOM 785 N N . ARG A 1 103 ? -6.129 -1.226 14.219 1 93 103 ARG A N 1
ATOM 786 C CA . ARG A 1 103 ? -6.562 -2.492 14.797 1 93 103 ARG A CA 1
ATOM 787 C C . ARG A 1 103 ? -7.047 -3.451 13.711 1 93 103 ARG A C 1
ATOM 789 O O . ARG A 1 103 ? -6.762 -4.648 13.766 1 93 103 ARG A O 1
ATOM 796 N N . VAL A 1 104 ? -7.742 -2.947 12.789 1 95.19 104 VAL A N 1
ATOM 797 C CA . VAL A 1 104 ? -8.273 -3.76 11.703 1 95.19 104 VAL A CA 1
ATOM 798 C C . VAL A 1 104 ? -7.121 -4.301 10.859 1 95.19 104 VAL A C 1
ATOM 800 O O . VAL A 1 104 ? -7.094 -5.488 10.523 1 95.19 104 VAL A O 1
ATOM 803 N N . ILE A 1 105 ? -6.137 -3.455 10.531 1 95.31 105 ILE A N 1
ATOM 804 C CA . ILE A 1 105 ? -5.035 -3.836 9.656 1 95.31 105 ILE A CA 1
ATOM 805 C C . ILE A 1 105 ? -4.133 -4.84 10.367 1 95.31 105 ILE A C 1
ATOM 807 O O . ILE A 1 105 ? -3.512 -5.688 9.719 1 95.31 105 ILE A O 1
ATOM 811 N N . LEU A 1 106 ? -4.129 -4.82 11.68 1 93.44 106 LEU A N 1
ATOM 812 C CA . LEU A 1 106 ? -3.254 -5.691 12.453 1 93.44 106 LEU A CA 1
ATOM 813 C C . LEU A 1 106 ? -3.885 -7.07 12.641 1 93.44 106 LEU A C 1
ATOM 815 O O . LEU A 1 106 ? -3.246 -7.984 13.164 1 93.44 106 LEU A O 1
ATOM 819 N N . LYS A 1 107 ? -5.133 -7.199 12.25 1 93.06 107 LYS A N 1
ATOM 820 C CA . LYS A 1 107 ? -5.734 -8.523 12.328 1 93.06 107 LYS A CA 1
ATOM 821 C C . LYS A 1 107 ? -4.938 -9.547 11.523 1 93.06 107 LYS A C 1
ATOM 823 O O . LYS A 1 107 ? -4.43 -9.227 10.445 1 93.06 107 LYS A O 1
ATOM 828 N N . PRO A 1 108 ? -4.766 -10.766 11.945 1 89.38 108 PRO A N 1
ATOM 829 C CA . PRO A 1 108 ? -3.84 -11.766 11.398 1 89.38 108 PRO A CA 1
ATOM 830 C C . PRO A 1 108 ? -4.066 -12.023 9.914 1 89.38 108 PRO A C 1
ATOM 832 O O . PRO A 1 108 ? -3.109 -12.258 9.172 1 89.38 108 PRO A O 1
ATOM 835 N N . SER A 1 109 ? -5.281 -11.977 9.383 1 93.38 109 SER A N 1
ATOM 836 C CA . SER A 1 109 ? -5.539 -12.344 7.992 1 93.38 109 SER A CA 1
ATOM 837 C C . SER A 1 109 ? -5.527 -11.125 7.082 1 93.38 109 SER A C 1
ATOM 839 O O . SER A 1 109 ? -5.672 -11.25 5.863 1 93.38 109 SER A O 1
ATOM 841 N N . HIS A 1 110 ? -5.223 -9.977 7.668 1 95.62 110 HIS A N 1
ATOM 842 C CA . HIS A 1 110 ? -5.352 -8.766 6.863 1 95.62 110 HIS A CA 1
ATOM 843 C C . HIS A 1 110 ? -4.23 -8.672 5.832 1 95.62 110 HIS A C 1
ATOM 845 O O . HIS A 1 110 ? -4.473 -8.305 4.68 1 95.62 110 HIS A O 1
ATOM 851 N N . PRO A 1 111 ? -2.963 -9.062 6.203 1 95 111 PRO A N 1
ATOM 852 C CA . PRO A 1 111 ? -1.921 -9.047 5.172 1 95 111 PRO A CA 1
ATOM 853 C C . PRO A 1 111 ? -2.246 -9.953 3.986 1 95 111 PRO A C 1
ATOM 855 O O . PRO A 1 111 ? -2.023 -9.57 2.834 1 95 111 PRO A O 1
ATOM 858 N N . ASP A 1 112 ? -2.771 -11.109 4.246 1 94.94 112 ASP A N 1
ATOM 859 C CA . ASP A 1 112 ? -3.176 -12.031 3.186 1 94.94 112 ASP 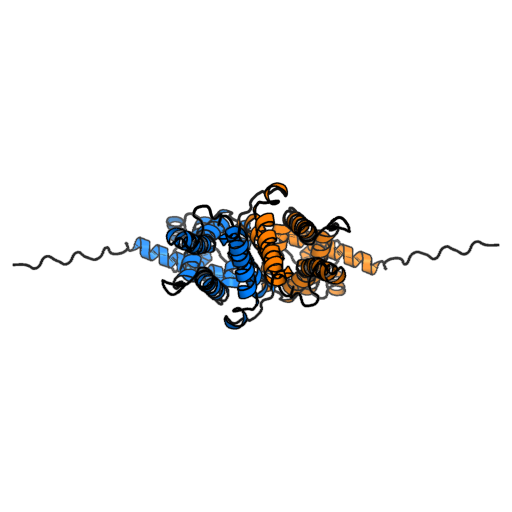A CA 1
ATOM 860 C C . ASP A 1 112 ? -4.324 -11.445 2.363 1 94.94 112 ASP A C 1
ATOM 862 O O . ASP A 1 112 ? -4.367 -11.617 1.143 1 94.94 112 ASP A O 1
ATOM 866 N N . PHE A 1 113 ? -5.188 -10.828 3.107 1 97.5 113 PHE A N 1
ATOM 867 C CA . PHE A 1 113 ? -6.301 -10.18 2.434 1 97.5 113 PHE A CA 1
ATOM 868 C C . PHE A 1 113 ? -5.805 -9.094 1.489 1 97.5 113 PHE A C 1
ATOM 870 O O . PHE A 1 113 ? -6.227 -9.031 0.332 1 97.5 113 PHE A O 1
ATOM 877 N N . PHE A 1 114 ? -4.863 -8.242 1.899 1 97.5 114 PHE A N 1
ATOM 878 C CA . PHE A 1 114 ? -4.355 -7.176 1.045 1 97.5 114 PHE A CA 1
ATOM 879 C C . PHE A 1 114 ? -3.613 -7.75 -0.157 1 97.5 114 PHE A C 1
ATOM 881 O O . PHE A 1 114 ? -3.74 -7.242 -1.272 1 97.5 114 PHE A O 1
ATOM 888 N N . ARG A 1 115 ? -2.871 -8.797 0.062 1 95.56 115 ARG A N 1
ATOM 889 C CA . ARG A 1 115 ? -2.193 -9.477 -1.037 1 95.56 115 ARG A CA 1
ATOM 890 C C . ARG A 1 115 ? -3.193 -9.977 -2.074 1 95.56 115 ARG A C 1
ATOM 892 O O . ARG A 1 115 ? -2.945 -9.883 -3.277 1 95.56 115 ARG A O 1
ATOM 899 N N . LEU A 1 116 ? -4.301 -10.523 -1.576 1 95.94 116 LEU A N 1
ATOM 900 C CA . LEU A 1 116 ? -5.379 -10.977 -2.447 1 95.94 116 LEU A CA 1
ATOM 901 C C . LEU A 1 116 ? -5.91 -9.828 -3.295 1 95.94 116 LEU A C 1
ATOM 903 O O . LEU A 1 116 ? -6.164 -10 -4.492 1 95.94 116 LEU A O 1
ATOM 907 N N . ILE A 1 117 ? -6.055 -8.617 -2.721 1 97.62 117 ILE A N 1
ATOM 908 C CA . ILE A 1 117 ? -6.598 -7.457 -3.414 1 97.62 117 ILE A CA 1
ATOM 909 C C . ILE A 1 117 ? -5.633 -7.012 -4.508 1 97.62 117 ILE A C 1
ATOM 911 O O . ILE A 1 117 ? -6.035 -6.797 -5.652 1 97.62 117 ILE A O 1
ATOM 915 N N . VAL A 1 118 ? -4.387 -6.887 -4.176 1 95.88 118 VAL A N 1
ATOM 916 C CA . VAL A 1 118 ? -3.377 -6.375 -5.098 1 95.88 118 VAL A CA 1
ATOM 917 C C . VAL A 1 118 ? -3.225 -7.332 -6.277 1 95.88 118 VAL A C 1
ATOM 919 O O . VAL A 1 118 ? -3.164 -6.898 -7.43 1 95.88 118 VAL A O 1
ATOM 922 N N . THR A 1 119 ? -3.23 -8.602 -6.02 1 92.94 119 THR A N 1
ATOM 923 C CA . THR A 1 119 ? -3.098 -9.609 -7.066 1 92.94 119 THR A CA 1
ATOM 924 C C . THR A 1 119 ? -4.387 -9.719 -7.875 1 92.94 119 THR A C 1
ATOM 926 O O . THR A 1 119 ? -4.348 -9.789 -9.109 1 92.94 119 THR A O 1
ATOM 929 N N . GLY A 1 120 ? -5.477 -9.719 -7.148 1 93.88 120 GLY A N 1
ATOM 930 C CA . GLY A 1 120 ? -6.77 -9.891 -7.793 1 93.88 120 GLY A CA 1
ATOM 931 C C . GLY A 1 120 ? -7.141 -8.727 -8.695 1 93.88 120 GLY A C 1
ATOM 932 O O . GLY A 1 120 ? -7.801 -8.914 -9.719 1 93.88 120 GLY A O 1
ATOM 933 N N . ALA A 1 121 ? -6.703 -7.539 -8.344 1 95.19 121 ALA A N 1
ATOM 934 C CA . ALA A 1 121 ? -7.02 -6.34 -9.109 1 95.19 121 ALA A CA 1
ATOM 935 C C . ALA A 1 121 ? -6.426 -6.418 -10.516 1 95.19 121 ALA A C 1
ATOM 937 O O . ALA A 1 121 ? -6.98 -5.855 -11.461 1 95.19 121 ALA A O 1
ATOM 938 N N . LYS A 1 122 ? -5.309 -7.082 -10.609 1 91.31 122 LYS A N 1
ATOM 939 C CA . LYS A 1 122 ? -4.691 -7.258 -11.922 1 91.31 122 LYS A CA 1
ATOM 940 C C . LYS A 1 122 ? -5.559 -8.141 -12.828 1 91.31 122 LYS A C 1
ATOM 942 O O . LYS A 1 122 ? -5.629 -7.914 -14.031 1 91.31 122 LYS A O 1
ATOM 947 N N . LEU A 1 123 ? -6.25 -9.086 -12.211 1 87.06 123 LEU A N 1
ATOM 948 C CA . LEU A 1 123 ? -7.074 -10.039 -12.945 1 87.06 123 LEU A CA 1
ATOM 949 C C . LEU A 1 123 ? -8.445 -9.453 -13.266 1 87.06 123 LEU A C 1
ATOM 951 O O . LEU A 1 123 ? -8.961 -9.633 -14.367 1 87.06 123 LEU A O 1
ATOM 955 N N . ALA A 1 124 ? -9.023 -8.789 -12.289 1 91.56 124 ALA A N 1
ATOM 956 C CA . ALA A 1 124 ? -10.344 -8.195 -12.422 1 91.56 124 ALA A CA 1
ATOM 957 C C . ALA A 1 124 ? -10.422 -6.855 -11.695 1 91.56 124 ALA A C 1
ATOM 959 O O . ALA A 1 124 ? -10.484 -6.812 -10.461 1 91.56 124 ALA A O 1
ATOM 960 N N . PRO A 1 125 ? -10.531 -5.773 -12.492 1 93.44 125 PRO A N 1
ATOM 961 C CA . PRO A 1 125 ? -10.531 -4.441 -11.883 1 93.44 125 PRO A CA 1
ATOM 962 C C . PRO A 1 125 ? -11.641 -4.273 -10.844 1 93.44 125 PRO A C 1
ATOM 964 O O . PRO A 1 125 ? -11.5 -3.482 -9.906 1 93.44 125 PRO A O 1
ATOM 967 N N . GLU A 1 126 ? -12.656 -5.043 -10.961 1 96.44 126 GLU A N 1
ATOM 968 C CA . GLU A 1 126 ? -13.805 -4.941 -10.07 1 96.44 126 GLU A CA 1
ATOM 969 C C . GLU A 1 126 ? -13.438 -5.348 -8.648 1 96.44 126 GLU A C 1
ATOM 971 O O . GLU A 1 126 ? -14.086 -4.918 -7.684 1 96.44 126 GLU A O 1
ATOM 976 N N . ILE A 1 127 ? -12.445 -6.156 -8.531 1 96.56 127 ILE A N 1
ATOM 977 C CA . ILE A 1 127 ? -11.984 -6.582 -7.215 1 96.56 127 ILE A CA 1
ATOM 978 C C . ILE A 1 127 ? -11.43 -5.379 -6.453 1 96.56 127 ILE A C 1
ATOM 980 O O . ILE A 1 127 ? -11.773 -5.164 -5.289 1 96.56 127 ILE A O 1
ATOM 984 N N . GLY A 1 128 ? -10.594 -4.59 -7.129 1 97.88 128 GLY A N 1
ATOM 985 C CA . GLY A 1 128 ? -10.062 -3.383 -6.516 1 97.88 128 GLY A CA 1
ATOM 986 C C . GLY A 1 128 ? -11.141 -2.367 -6.172 1 97.88 128 GLY A C 1
ATOM 987 O O . GLY A 1 128 ? -11.094 -1.75 -5.105 1 97.88 128 GLY A O 1
ATOM 988 N N . VAL A 1 129 ? -12.078 -2.26 -7.02 1 97.94 129 VAL A N 1
ATOM 989 C CA . VAL A 1 129 ? -13.172 -1.315 -6.816 1 97.94 129 VAL A CA 1
ATOM 990 C C . VAL A 1 129 ? -14.008 -1.746 -5.613 1 97.94 129 VAL A C 1
ATOM 992 O O . VAL A 1 129 ? -14.375 -0.918 -4.773 1 97.94 129 VAL A O 1
ATOM 995 N N . ALA A 1 130 ? -14.289 -3.066 -5.523 1 97.94 130 ALA A N 1
ATOM 996 C CA . ALA A 1 130 ? -15.047 -3.59 -4.387 1 97.94 130 ALA A CA 1
ATOM 997 C C . ALA A 1 130 ? -14.32 -3.314 -3.072 1 97.94 130 ALA A C 1
ATOM 999 O O . ALA A 1 130 ? -14.938 -2.865 -2.102 1 97.94 130 ALA A O 1
ATOM 1000 N N . TRP A 1 131 ? -13.086 -3.545 -3.053 1 98.62 131 TRP A N 1
ATOM 1001 C CA . TRP A 1 131 ? -12.289 -3.301 -1.854 1 98.62 131 TRP A CA 1
ATOM 1002 C C . TRP A 1 131 ? -12.289 -1.818 -1.494 1 98.62 131 TRP A C 1
ATOM 1004 O O . TRP A 1 131 ? -12.469 -1.456 -0.33 1 98.62 131 TRP A O 1
ATOM 1014 N N . HIS A 1 132 ? -12.109 -0.979 -2.473 1 98.56 132 HIS A N 1
ATOM 1015 C CA . HIS A 1 132 ? -12.031 0.454 -2.213 1 98.56 132 HIS A CA 1
ATOM 1016 C C . HIS A 1 132 ? -13.352 0.988 -1.667 1 98.56 132 HIS A C 1
ATOM 1018 O O . HIS A 1 132 ? -13.359 1.777 -0.72 1 98.56 132 HIS A O 1
ATOM 1024 N N . THR A 1 133 ? -14.398 0.54 -2.232 1 98.12 133 THR A N 1
ATOM 1025 C CA . THR A 1 133 ? -15.734 1.006 -1.872 1 98.12 133 THR A CA 1
ATOM 1026 C C . THR A 1 133 ? -16.109 0.525 -0.475 1 98.12 133 THR A C 1
ATOM 1028 O O . THR A 1 133 ? -16.641 1.297 0.332 1 98.12 133 THR A O 1
ATOM 1031 N N . HIS A 1 134 ? -15.773 -0.699 -0.159 1 98 134 HIS A N 1
ATOM 1032 C CA . HIS A 1 134 ? -16.281 -1.312 1.062 1 98 134 HIS A CA 1
ATOM 1033 C C . HIS A 1 134 ? -15.227 -1.329 2.156 1 98 134 HIS A C 1
ATOM 1035 O O . HIS A 1 134 ? -15.516 -1.676 3.303 1 98 134 HIS A O 1
ATOM 1041 N N . GLY A 1 135 ? -14.031 -0.925 1.81 1 97.94 135 GLY A N 1
ATOM 1042 C CA . GLY A 1 135 ? -12.945 -0.823 2.766 1 97.94 135 GLY A CA 1
ATOM 1043 C C . GLY A 1 135 ? -12.531 0.609 3.049 1 97.94 135 GLY A C 1
ATOM 1044 O O . GLY A 1 135 ? -13.07 1.246 3.959 1 97.94 135 GLY A O 1
ATOM 1045 N N . PRO A 1 136 ? -11.648 1.223 2.201 1 98.25 136 PRO A N 1
ATOM 1046 C CA . PRO A 1 136 ? -11.219 2.609 2.383 1 98.25 136 PRO A CA 1
ATOM 1047 C C . PRO A 1 136 ? -12.383 3.59 2.451 1 98.25 136 PRO A C 1
ATOM 1049 O O . PRO A 1 136 ? -12.367 4.523 3.258 1 98.25 136 PRO A O 1
ATOM 1052 N N . GLY A 1 137 ? -13.336 3.375 1.633 1 97.75 137 GLY A N 1
ATOM 1053 C CA . GLY A 1 137 ? -14.477 4.273 1.582 1 97.75 137 GLY A CA 1
ATOM 1054 C C . GLY A 1 137 ? -15.18 4.418 2.918 1 97.75 137 GLY A C 1
ATOM 1055 O O . GLY A 1 137 ? -15.711 5.488 3.234 1 97.75 137 GLY A O 1
ATOM 1056 N N . VAL A 1 138 ? -15.188 3.387 3.686 1 97.19 138 VAL A N 1
ATOM 1057 C CA . VAL A 1 138 ? -15.828 3.406 5 1 97.19 138 VAL A CA 1
ATOM 1058 C C . VAL A 1 138 ? -15.062 4.348 5.93 1 97.19 138 VAL A C 1
ATOM 1060 O O . VAL A 1 138 ? -15.672 5.141 6.652 1 97.19 138 VAL A O 1
ATOM 1063 N N . TRP A 1 139 ? -13.797 4.289 5.898 1 97.81 139 TRP A N 1
ATOM 1064 C CA . TRP A 1 139 ? -12.961 5.125 6.75 1 97.81 139 TRP A CA 1
ATOM 1065 C C . TRP A 1 139 ? -13.039 6.586 6.324 1 97.81 139 TRP A C 1
ATOM 1067 O O . TRP A 1 139 ? -13.07 7.484 7.172 1 97.81 139 TRP A O 1
ATOM 1077 N N . TYR A 1 140 ? -13.039 6.828 4.957 1 97.25 140 TYR A N 1
ATOM 1078 C CA . TYR A 1 140 ? -13.234 8.18 4.453 1 97.25 140 TYR A CA 1
ATOM 1079 C C . TYR A 1 140 ? -14.516 8.789 5.004 1 97.25 140 TYR A C 1
ATOM 1081 O O . TYR A 1 140 ? -14.523 9.93 5.477 1 97.25 140 TYR A O 1
ATOM 1089 N N . LYS A 1 141 ? -15.531 8.031 4.984 1 96.62 141 LYS A N 1
ATOM 1090 C CA . LYS A 1 141 ? -16.844 8.508 5.426 1 96.62 141 LYS A CA 1
ATOM 1091 C C . LYS A 1 141 ? -16.828 8.836 6.918 1 96.62 141 LYS A C 1
ATOM 1093 O O . LYS A 1 141 ? -17.344 9.883 7.332 1 96.62 141 LYS A O 1
ATOM 1098 N N . LEU A 1 142 ? -16.234 7.953 7.699 1 96.25 142 LEU A N 1
ATOM 1099 C CA . LEU A 1 142 ? -16.156 8.18 9.141 1 96.25 142 LEU A CA 1
ATOM 1100 C C . LEU A 1 142 ? -15.406 9.469 9.445 1 96.25 142 LEU A C 1
ATOM 1102 O O . LEU A 1 142 ? -15.852 10.266 10.273 1 96.25 142 LEU A O 1
ATOM 1106 N N . MET A 1 143 ? -14.305 9.75 8.789 1 96.31 143 MET A N 1
ATOM 1107 C CA . MET A 1 143 ? -13.508 10.945 9.039 1 96.31 143 MET A CA 1
ATOM 1108 C C . MET A 1 143 ? -14.211 12.188 8.508 1 96.31 143 MET A C 1
ATOM 1110 O O . MET A 1 143 ? -14.18 13.25 9.141 1 96.31 143 MET A O 1
ATOM 1114 N N . ASN A 1 144 ? -14.812 12.008 7.328 1 95.81 144 ASN A N 1
ATOM 1115 C CA . ASN A 1 144 ? -15.594 13.125 6.797 1 95.81 144 ASN A CA 1
ATOM 1116 C C . ASN A 1 144 ? -16.703 13.547 7.758 1 95.81 144 ASN A C 1
ATOM 1118 O O . ASN A 1 144 ? -16.922 14.734 7.969 1 95.81 144 ASN A O 1
ATOM 1122 N N . GLU A 1 145 ? -17.359 12.609 8.305 1 94.69 145 GLU A N 1
ATOM 1123 C CA . GLU A 1 145 ? -18.422 12.883 9.266 1 94.69 145 GLU A CA 1
ATOM 1124 C C . GLU A 1 145 ? -17.891 13.617 10.492 1 94.69 145 GLU A C 1
ATOM 1126 O O . GLU A 1 145 ? -18.562 14.492 11.047 1 94.69 145 GLU A O 1
ATOM 1131 N N . ALA A 1 146 ? -16.703 13.234 10.898 1 93.69 146 ALA A N 1
ATOM 1132 C CA . ALA A 1 146 ? -16.078 13.922 12.023 1 93.69 146 ALA A CA 1
ATOM 1133 C C . ALA A 1 146 ? -15.836 15.398 11.703 1 93.69 146 ALA A C 1
ATOM 1135 O O . ALA A 1 146 ? -16.094 16.266 12.531 1 93.69 146 ALA A O 1
ATOM 1136 N N . PHE A 1 147 ? -15.359 15.703 10.469 1 93.38 147 PHE A N 1
ATOM 1137 C CA . PHE A 1 147 ? -15.148 17.078 10.047 1 93.38 147 PHE A CA 1
ATOM 1138 C C . PHE A 1 147 ? -16.469 17.828 9.953 1 93.38 147 PHE A C 1
ATOM 1140 O O . PHE A 1 147 ? -16.578 18.969 10.422 1 93.38 147 PHE A O 1
ATOM 1147 N N . GLU A 1 148 ? -17.438 17.172 9.43 1 93.81 148 GLU A N 1
ATOM 1148 C CA . GLU A 1 148 ? -18.75 17.797 9.234 1 93.81 148 GLU A CA 1
ATOM 1149 C C . GLU A 1 148 ? -19.406 18.125 10.57 1 93.81 148 GLU A C 1
ATOM 1151 O O . GLU A 1 148 ? -20.062 19.172 10.703 1 93.81 148 GLU A O 1
ATOM 1156 N N . GLU A 1 149 ? -19.234 17.25 11.477 1 92.81 149 GLU A N 1
ATOM 1157 C CA . GLU A 1 149 ? -19.797 17.5 12.812 1 92.81 149 GLU A CA 1
ATOM 1158 C C . GLU A 1 149 ? -19.141 18.719 13.461 1 92.81 149 GLU A C 1
ATOM 1160 O O . GLU A 1 149 ? -19.812 19.5 14.133 1 92.81 149 GLU A O 1
ATOM 1165 N N . GLU A 1 150 ? -17.844 18.875 13.32 1 91.81 150 GLU A N 1
ATOM 1166 C CA . GLU A 1 150 ? -17.141 20.031 13.867 1 91.81 150 GLU A CA 1
ATOM 1167 C C . GLU A 1 150 ? -17.609 21.328 13.211 1 91.81 150 GLU A C 1
ATOM 1169 O O . GLU A 1 150 ? -17.703 22.359 13.875 1 91.81 150 GLU A O 1
ATOM 1174 N N . ILE A 1 151 ? -17.891 21.266 11.945 1 92.12 151 ILE A N 1
ATOM 1175 C CA . ILE A 1 151 ? -18.406 22.422 11.227 1 92.12 151 ILE A CA 1
ATOM 1176 C C . ILE A 1 151 ? -19.812 22.766 11.742 1 92.12 151 ILE A C 1
ATOM 1178 O O . ILE A 1 151 ? -20.094 23.922 12.039 1 92.12 151 ILE A O 1
ATOM 1182 N N . ALA A 1 152 ? -20.609 21.766 11.938 1 93.94 152 ALA A N 1
ATOM 1183 C CA . ALA A 1 152 ? -21.984 21.938 12.398 1 93.94 152 ALA A CA 1
ATOM 1184 C C . ALA A 1 152 ? -22.031 22.531 13.812 1 93.94 152 ALA A C 1
ATOM 1186 O O . ALA A 1 152 ? -22.922 23.312 14.141 1 93.94 152 ALA A O 1
ATOM 1187 N N . ARG A 1 153 ? -21.016 22.203 14.609 1 92.31 153 ARG A N 1
ATOM 1188 C CA . ARG A 1 153 ? -20.953 22.656 15.992 1 92.31 153 ARG A CA 1
ATOM 1189 C C . ARG A 1 153 ? -20.266 24.031 16.078 1 92.31 153 ARG A C 1
ATOM 1191 O O . ARG A 1 153 ? -20.141 24.594 17.156 1 92.31 153 ARG A O 1
ATOM 1198 N N . GLY A 1 154 ? -19.781 24.547 14.969 1 91.56 154 GLY A N 1
ATOM 1199 C CA . GLY A 1 154 ? -19.172 25.859 14.93 1 91.56 154 GLY A CA 1
ATOM 1200 C C . GLY A 1 154 ? -17.719 25.844 15.391 1 91.56 154 GLY A C 1
ATOM 1201 O O . GLY A 1 154 ? -17.141 26.906 15.625 1 91.56 154 GLY A O 1
ATOM 1202 N N . ARG A 1 155 ? -17.141 24.625 15.5 1 88.69 155 ARG A N 1
ATOM 1203 C CA . ARG A 1 155 ? -15.766 24.516 15.961 1 88.69 155 ARG A CA 1
ATOM 1204 C C . ARG A 1 155 ? -14.797 24.609 14.789 1 88.69 155 ARG A C 1
ATOM 1206 O O . ARG A 1 155 ? -13.594 24.812 14.992 1 88.69 155 ARG A O 1
ATOM 1213 N N . LEU A 1 156 ? -15.383 24.422 13.523 1 88.5 156 LEU A N 1
ATOM 1214 C CA . LEU A 1 156 ? -14.68 24.703 12.273 1 88.5 156 LEU A CA 1
ATOM 1215 C C . LEU A 1 156 ? -15.469 25.672 11.414 1 88.5 156 LEU A C 1
ATOM 1217 O O . LEU A 1 156 ? -16.703 25.719 11.492 1 88.5 156 LEU A O 1
ATOM 1221 N N . PRO A 1 157 ? -14.648 26.5 10.688 1 89.56 157 PRO A N 1
ATOM 1222 C CA . PRO A 1 157 ? -15.359 27.391 9.773 1 89.56 157 PRO A CA 1
ATOM 1223 C C . PRO A 1 157 ? -16.281 26.641 8.812 1 89.56 157 PRO A C 1
ATOM 1225 O O . PRO A 1 157 ? -15.977 25.516 8.414 1 89.56 157 PRO A O 1
ATOM 1228 N N . ALA A 1 158 ? -17.312 27.266 8.453 1 91.25 158 ALA A N 1
ATOM 1229 C CA . ALA A 1 158 ? -18.312 26.672 7.555 1 91.25 158 ALA A CA 1
ATOM 1230 C C . ALA A 1 158 ? -17.688 26.312 6.207 1 91.25 158 ALA A C 1
ATOM 1232 O O . ALA A 1 158 ? -18.109 25.359 5.555 1 91.25 158 ALA A O 1
ATOM 1233 N N . ASP A 1 159 ? -16.625 27.016 5.836 1 89.69 159 ASP A N 1
ATOM 1234 C CA . ASP A 1 159 ? -16 26.812 4.527 1 89.69 159 ASP A CA 1
ATOM 1235 C C . ASP A 1 159 ? -14.703 26.016 4.648 1 89.69 159 ASP A C 1
ATOM 1237 O O . ASP A 1 159 ? -13.883 26.016 3.725 1 89.69 159 ASP A O 1
ATOM 1241 N N . PHE A 1 160 ? -14.609 25.406 5.848 1 87.94 160 PHE A N 1
ATOM 1242 C CA . PHE A 1 160 ? -13.406 24.594 6.016 1 87.94 160 PHE A CA 1
ATOM 1243 C C . PHE A 1 160 ? -13.344 23.484 4.973 1 87.94 160 PHE A C 1
ATOM 1245 O O . PHE A 1 160 ? -14.258 22.656 4.883 1 87.94 160 PHE A O 1
ATOM 1252 N N . ASP A 1 161 ? -12.211 23.5 4.207 1 88.38 161 ASP A N 1
ATOM 1253 C CA . ASP A 1 161 ? -12.031 22.484 3.16 1 88.38 161 ASP A CA 1
ATOM 1254 C C . ASP A 1 161 ? -11.375 21.234 3.715 1 88.38 161 ASP A C 1
ATOM 1256 O O . ASP A 1 161 ? -10.156 21.188 3.895 1 88.38 161 ASP A O 1
ATOM 1260 N N . HIS A 1 162 ? -12.203 20.312 4.016 1 89.44 162 HIS A N 1
ATOM 1261 C CA . HIS A 1 162 ? -11.672 19.047 4.504 1 89.44 162 HIS A CA 1
ATOM 1262 C C . HIS A 1 162 ? -11.594 18 3.389 1 89.44 162 HIS A C 1
ATOM 1264 O O . HIS A 1 162 ? -11.367 16.828 3.65 1 89.44 162 HIS A O 1
ATOM 1270 N N . GLU A 1 163 ? -11.672 18.625 2.176 1 87.5 163 GLU A N 1
ATOM 1271 C CA . GLU A 1 163 ? -11.531 17.734 1.027 1 87.5 163 GLU A CA 1
ATOM 1272 C C . GLU A 1 163 ? -10.156 17.078 1.001 1 87.5 163 GLU A C 1
ATOM 1274 O O . GLU A 1 163 ? -9.148 17.719 1.29 1 87.5 163 GLU A O 1
ATOM 1279 N N . ASP A 1 164 ? -9.953 15.82 0.847 1 88.25 164 ASP A N 1
ATOM 1280 C CA . ASP A 1 164 ? -8.742 15.016 0.665 1 88.25 164 ASP A CA 1
ATOM 1281 C C . ASP A 1 164 ? -8.148 14.609 2.01 1 88.25 164 ASP A C 1
ATOM 1283 O O . ASP A 1 164 ? -7.309 13.711 2.074 1 88.25 164 ASP A O 1
ATOM 1287 N N . LEU A 1 165 ? -8.555 15.398 3.164 1 90.81 165 LEU A N 1
ATOM 1288 C CA . LEU A 1 165 ? -7.906 15.148 4.449 1 90.81 165 LEU A CA 1
ATOM 1289 C C . LEU A 1 165 ? -8.156 13.719 4.918 1 90.81 165 LEU A C 1
ATOM 1291 O O . LEU A 1 165 ? -7.238 13.047 5.383 1 90.81 165 LEU A O 1
ATOM 1295 N N . PRO A 1 166 ? -9.438 13.242 4.746 1 94.06 166 PRO A N 1
ATOM 1296 C CA . PRO A 1 166 ? -9.656 11.852 5.133 1 94.06 166 PRO A CA 1
ATOM 1297 C C . PRO A 1 166 ? -8.789 10.875 4.344 1 94.06 166 PRO A C 1
ATOM 1299 O O . PRO A 1 166 ? -8.203 9.953 4.922 1 94.06 166 PRO A O 1
ATOM 1302 N N . GLU A 1 167 ? -8.633 11.094 3.057 1 94.12 167 GLU A N 1
ATOM 1303 C CA . GLU A 1 167 ? -7.797 10.25 2.205 1 94.12 167 GLU A CA 1
ATOM 1304 C C . GLU A 1 167 ? -6.332 10.328 2.617 1 94.12 167 GLU A C 1
ATOM 1306 O O . GLU A 1 167 ? -5.637 9.312 2.656 1 94.12 167 GLU A O 1
ATOM 1311 N N . MET A 1 168 ? -5.867 11.5 2.908 1 92.38 168 MET A N 1
ATOM 1312 C CA . MET A 1 168 ? -4.477 11.695 3.299 1 92.38 168 MET A CA 1
ATOM 1313 C C . MET A 1 168 ? -4.164 10.961 4.594 1 92.38 168 MET A C 1
ATOM 1315 O O . MET A 1 168 ? -3.133 10.289 4.699 1 92.38 168 MET A O 1
ATOM 1319 N N . LEU A 1 169 ? -5.074 11.117 5.609 1 94.06 169 LEU A N 1
ATOM 1320 C CA . LEU A 1 169 ? -4.891 10.453 6.895 1 94.06 169 LEU A CA 1
ATOM 1321 C C . LEU A 1 169 ? -4.93 8.938 6.73 1 94.06 169 LEU A C 1
ATOM 1323 O O . LEU A 1 169 ? -4.078 8.227 7.273 1 94.06 169 LEU A O 1
ATOM 1327 N N . PHE A 1 170 ? -5.879 8.492 5.934 1 96.81 170 PHE A N 1
ATOM 1328 C CA . PHE A 1 170 ? -5.988 7.062 5.664 1 96.81 170 PHE A CA 1
ATOM 1329 C C . PHE A 1 170 ? -4.734 6.543 4.969 1 96.81 170 PHE A C 1
ATOM 1331 O O . PHE A 1 170 ? -4.145 5.555 5.398 1 96.81 170 PHE A O 1
ATOM 1338 N N . ASP A 1 171 ? -4.328 7.246 3.916 1 96.44 171 ASP A N 1
ATOM 1339 C CA . ASP A 1 171 ? -3.213 6.797 3.092 1 96.44 171 ASP A CA 1
ATOM 1340 C C . ASP A 1 171 ? -1.923 6.719 3.906 1 96.44 171 ASP A C 1
ATOM 1342 O O . ASP A 1 171 ? -1.136 5.785 3.744 1 96.44 171 ASP A O 1
ATOM 1346 N N . ALA A 1 172 ? -1.695 7.711 4.758 1 94.5 172 ALA A N 1
ATOM 1347 C CA . ALA A 1 172 ? -0.492 7.723 5.586 1 94.5 172 ALA A CA 1
ATOM 1348 C C . ALA A 1 172 ? -0.462 6.523 6.527 1 94.5 172 ALA A C 1
ATOM 1350 O O . ALA A 1 172 ? 0.534 5.797 6.586 1 94.5 172 ALA A O 1
ATOM 1351 N N . VAL A 1 173 ? -1.595 6.273 7.23 1 95.19 173 VAL A N 1
ATOM 1352 C CA . VAL A 1 173 ? -1.654 5.203 8.219 1 95.19 173 VAL A CA 1
ATOM 1353 C C . VAL A 1 173 ? -1.662 3.85 7.52 1 95.19 173 VAL A C 1
ATOM 1355 O O . VAL A 1 173 ? -0.923 2.939 7.902 1 95.19 173 VAL A O 1
ATOM 1358 N N . PHE A 1 174 ? -2.498 3.752 6.508 1 97 174 PHE A N 1
ATOM 1359 C CA . PHE A 1 174 ? -2.609 2.51 5.75 1 97 174 PHE A CA 1
ATOM 1360 C C . PHE A 1 174 ? -1.278 2.148 5.102 1 97 174 PHE A C 1
ATOM 1362 O O . PHE A 1 174 ? -0.827 1.006 5.191 1 97 174 PHE A O 1
ATOM 1369 N N . GLY A 1 175 ? -0.656 3.152 4.438 1 96.5 175 GLY A N 1
ATOM 1370 C CA . GLY A 1 175 ? 0.641 2.928 3.816 1 96.5 175 GLY A CA 1
ATOM 1371 C C . GLY A 1 175 ? 1.692 2.438 4.793 1 96.5 175 GLY A C 1
ATOM 1372 O O . GLY A 1 175 ? 2.4 1.466 4.516 1 96.5 175 GLY A O 1
ATOM 1373 N N . ASP A 1 176 ? 1.787 3.072 5.93 1 94.69 176 ASP A N 1
ATOM 1374 C CA . ASP A 1 176 ? 2.73 2.662 6.965 1 94.69 176 ASP A CA 1
ATOM 1375 C C . ASP A 1 176 ? 2.459 1.229 7.418 1 94.69 176 ASP A C 1
ATOM 1377 O O . ASP A 1 176 ? 3.377 0.411 7.492 1 94.69 176 ASP A O 1
ATOM 1381 N N . MET A 1 177 ? 1.216 0.913 7.668 1 94.88 177 MET A N 1
ATOM 1382 C CA . MET A 1 177 ? 0.849 -0.376 8.25 1 94.88 177 MET A CA 1
ATOM 1383 C C . MET A 1 177 ? 1.041 -1.502 7.238 1 94.88 177 MET A C 1
ATOM 1385 O O . MET A 1 177 ? 1.499 -2.59 7.594 1 94.88 177 MET A O 1
ATOM 1389 N N . ILE A 1 178 ? 0.684 -1.265 5.965 1 96.38 178 ILE A N 1
ATOM 1390 C CA . ILE A 1 178 ? 0.802 -2.336 4.984 1 96.38 178 ILE A CA 1
ATOM 1391 C C . ILE A 1 178 ? 2.277 -2.633 4.719 1 96.38 178 ILE A C 1
ATOM 1393 O O . ILE A 1 178 ? 2.658 -3.789 4.516 1 96.38 178 ILE A O 1
ATOM 1397 N N . ILE A 1 179 ? 3.131 -1.58 4.699 1 96.69 179 ILE A N 1
ATOM 1398 C CA . ILE A 1 179 ? 4.562 -1.806 4.547 1 96.69 179 ILE A CA 1
ATOM 1399 C C . ILE A 1 179 ? 5.082 -2.639 5.719 1 96.69 179 ILE A C 1
ATOM 1401 O O . ILE A 1 179 ? 5.781 -3.635 5.52 1 96.69 179 ILE A O 1
ATOM 1405 N N . ARG A 1 180 ? 4.699 -2.334 6.902 1 95.25 180 ARG A N 1
ATOM 1406 C CA . ARG A 1 180 ? 5.199 -3.004 8.094 1 95.25 180 ARG A CA 1
ATOM 1407 C C . ARG A 1 180 ? 4.66 -4.43 8.188 1 95.25 180 ARG A C 1
ATOM 1409 O O . ARG A 1 180 ? 5.387 -5.348 8.578 1 95.25 180 ARG A O 1
ATOM 1416 N N . THR A 1 181 ? 3.4 -4.656 7.801 1 95.38 181 THR A N 1
ATOM 1417 C CA . THR A 1 181 ? 2.762 -5.945 8.039 1 95.38 181 THR A CA 1
ATOM 1418 C C . THR A 1 181 ? 2.873 -6.836 6.805 1 95.38 181 THR A C 1
ATOM 1420 O O . THR A 1 181 ? 3.482 -7.906 6.859 1 95.38 181 THR A O 1
ATOM 1423 N N . ALA A 1 182 ? 2.459 -6.359 5.633 1 95.94 182 ALA A N 1
ATOM 1424 C CA . ALA A 1 182 ? 2.365 -7.199 4.441 1 95.94 182 ALA A CA 1
ATOM 1425 C C . ALA A 1 182 ? 3.721 -7.324 3.75 1 95.94 182 ALA A C 1
ATOM 1427 O O . ALA A 1 182 ? 4.02 -8.352 3.135 1 95.94 182 ALA A O 1
ATOM 1428 N N . VAL A 1 183 ? 4.566 -6.293 3.867 1 97.31 183 VAL A N 1
ATOM 1429 C CA . VAL A 1 183 ? 5.816 -6.285 3.111 1 97.31 183 VAL A CA 1
ATOM 1430 C C . VAL A 1 183 ? 6.969 -6.719 4.012 1 97.31 183 VAL A C 1
ATOM 1432 O O . VAL A 1 183 ? 7.75 -7.602 3.652 1 97.31 183 VAL A O 1
ATOM 1435 N N . LEU A 1 184 ? 7.02 -6.164 5.223 1 97 184 LEU A N 1
ATOM 1436 C CA . LEU A 1 184 ? 8.148 -6.43 6.109 1 97 184 LEU A CA 1
ATOM 1437 C C . LEU A 1 184 ? 7.816 -7.539 7.098 1 97 184 LEU A C 1
ATOM 1439 O O . LEU A 1 184 ? 8.695 -8.016 7.824 1 97 184 LEU A O 1
ATOM 1443 N N . ARG A 1 185 ? 6.574 -7.941 7.191 1 94.88 185 ARG A N 1
ATOM 1444 C CA . ARG A 1 185 ? 6.098 -9.047 8.016 1 94.88 185 ARG A CA 1
ATOM 1445 C C . ARG A 1 185 ? 6.484 -8.844 9.477 1 94.88 185 ARG A C 1
ATOM 1447 O O . ARG A 1 185 ? 6.957 -9.781 10.133 1 94.88 185 ARG A O 1
ATOM 1454 N N . GLN A 1 186 ? 6.402 -7.562 9.836 1 92.06 186 GLN A N 1
ATOM 1455 C CA . GLN A 1 186 ? 6.668 -7.25 11.234 1 92.06 186 GLN A CA 1
ATOM 1456 C C . GLN A 1 186 ? 5.531 -7.73 12.125 1 92.06 186 GLN A C 1
ATOM 1458 O O . GLN A 1 186 ? 4.359 -7.621 11.766 1 92.06 186 GLN A O 1
ATOM 1463 N N . ASP A 1 187 ? 5.902 -8.336 13.219 1 85.81 187 ASP A N 1
ATOM 1464 C CA . ASP A 1 187 ? 4.926 -8.672 14.258 1 85.81 187 ASP A CA 1
ATOM 1465 C C . ASP A 1 187 ? 4.637 -7.461 15.148 1 85.81 187 ASP A C 1
ATOM 1467 O O . ASP A 1 187 ? 5.48 -7.066 15.953 1 85.81 187 ASP A O 1
ATOM 1471 N N . MET A 1 188 ? 3.508 -6.828 14.852 1 84.44 188 MET A N 1
ATOM 1472 C CA . MET A 1 188 ? 3.189 -5.594 15.57 1 84.44 188 MET A CA 1
ATOM 1473 C C . MET A 1 188 ? 1.968 -5.781 16.453 1 84.44 188 MET A C 1
ATOM 1475 O O . MET A 1 188 ? 1.034 -6.5 16.094 1 84.44 188 MET A O 1
ATOM 1479 N N . THR A 1 189 ? 2.107 -5.18 17.688 1 78.25 189 THR A N 1
ATOM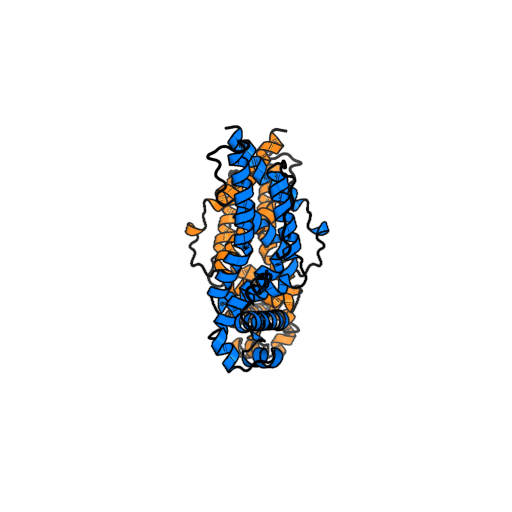 1480 C CA . THR A 1 189 ? 0.917 -5.012 18.516 1 78.25 189 THR A CA 1
ATOM 1481 C C . THR A 1 189 ? 0.295 -3.635 18.281 1 78.25 189 THR A C 1
ATOM 1483 O O . THR A 1 189 ? 0.934 -2.742 17.734 1 78.25 189 THR A O 1
ATOM 1486 N N . ALA A 1 190 ? -0.994 -3.553 18.641 1 69.94 190 ALA A N 1
ATOM 1487 C CA . ALA A 1 190 ? -1.646 -2.248 18.562 1 69.94 190 ALA A CA 1
ATOM 1488 C C . ALA A 1 190 ? -0.87 -1.197 19.344 1 69.94 190 ALA A C 1
ATOM 1490 O O . ALA A 1 190 ? -0.785 -0.039 18.938 1 69.94 190 ALA A O 1
ATOM 1491 N N . ALA A 1 191 ? -0.378 -1.589 20.406 1 67.56 191 ALA A N 1
ATOM 1492 C CA . ALA A 1 191 ? 0.393 -0.684 21.25 1 67.56 191 ALA A CA 1
ATOM 1493 C C . ALA A 1 191 ? 1.668 -0.226 20.547 1 67.56 191 ALA A C 1
ATOM 1495 O O . ALA A 1 191 ? 2.08 0.928 20.688 1 67.56 191 ALA A O 1
ATOM 1496 N N . ASP A 1 192 ? 2.184 -1.109 19.797 1 71.06 192 ASP A N 1
ATOM 1497 C CA . ASP A 1 192 ? 3.383 -0.801 19.031 1 71.06 192 ASP A CA 1
ATOM 1498 C C . ASP A 1 192 ? 3.094 0.256 17.969 1 71.06 192 ASP A C 1
ATOM 1500 O O . ASP A 1 192 ? 3.932 1.121 17.703 1 71.06 192 ASP A O 1
ATOM 1504 N N . ALA A 1 193 ? 1.805 0.085 17.594 1 61.06 193 ALA A N 1
ATOM 1505 C CA . ALA A 1 193 ? 1.417 0.938 16.484 1 61.06 193 ALA A CA 1
ATOM 1506 C C . ALA A 1 193 ? 0.996 2.322 16.969 1 61.06 193 ALA A C 1
ATOM 1508 O O . ALA A 1 193 ? 1.064 3.299 16.219 1 61.06 193 ALA A O 1
ATOM 1509 N N . GLN A 1 194 ? 0.256 2.248 18.188 1 61.06 194 GLN A N 1
ATOM 1510 C CA . GLN A 1 194 ? -0.24 3.484 18.781 1 61.06 194 GLN A CA 1
ATOM 1511 C C . GLN A 1 194 ? 0.912 4.402 19.172 1 61.06 194 GLN A C 1
ATOM 1513 O O . GLN A 1 194 ? 1.654 4.105 20.109 1 61.06 194 GLN A O 1
ATOM 1518 N N . THR A 1 195 ? 1.46 5.285 18.047 1 66.62 195 THR A N 1
ATOM 1519 C CA . THR A 1 195 ? 2.822 5.719 17.766 1 66.62 195 THR A CA 1
ATOM 1520 C C . THR A 1 195 ? 2.912 7.242 17.75 1 66.62 195 THR A C 1
ATOM 1522 O O . THR A 1 195 ? 1.93 7.922 17.438 1 66.62 195 THR A O 1
ATOM 1525 N N . ARG A 1 196 ? 3.896 7.598 18.359 1 77.25 196 ARG A N 1
ATOM 1526 C CA . ARG A 1 196 ? 4.449 8.906 18.031 1 77.25 196 ARG A CA 1
ATOM 1527 C C . ARG A 1 196 ? 4.098 9.305 16.594 1 77.25 196 ARG A C 1
ATOM 1529 O O . ARG A 1 196 ? 3.883 10.484 16.312 1 77.25 196 ARG A O 1
ATOM 1536 N N . TYR A 1 197 ? 3.697 8.312 15.789 1 85.69 197 TYR A N 1
ATOM 1537 C CA . TYR A 1 197 ? 3.361 8.516 14.383 1 85.69 197 TYR A CA 1
ATOM 1538 C C . TYR A 1 197 ? 1.984 9.156 14.242 1 85.69 197 TYR A C 1
ATOM 1540 O O . TYR A 1 197 ? 1.828 10.156 13.539 1 85.69 197 TYR A O 1
ATOM 1548 N N . LEU A 1 198 ? 1.007 8.609 15.023 1 89.75 198 LEU A N 1
ATOM 1549 C CA . LEU A 1 198 ? -0.351 9.133 14.93 1 89.75 198 LEU A CA 1
ATOM 1550 C C . LEU A 1 198 ? -0.43 10.547 15.5 1 89.75 198 LEU A C 1
ATOM 1552 O O . LEU A 1 198 ? -1.128 11.406 14.953 1 89.75 198 LEU A O 1
ATOM 1556 N N . ASP A 1 199 ? 0.285 10.758 16.578 1 87.31 199 ASP A N 1
ATOM 1557 C CA . ASP A 1 199 ? 0.289 12.086 17.188 1 87.31 199 ASP A CA 1
ATOM 1558 C C . ASP A 1 199 ? 0.846 13.125 16.219 1 87.31 199 ASP A C 1
ATOM 1560 O O . ASP A 1 199 ? 0.27 14.203 16.062 1 87.31 199 ASP A O 1
ATOM 1564 N N . LYS A 1 200 ? 1.874 12.781 15.578 1 85.31 200 LYS A N 1
ATOM 1565 C CA . LYS A 1 200 ? 2.494 13.711 14.633 1 85.31 200 LYS A CA 1
ATOM 1566 C C . LYS A 1 200 ? 1.59 13.945 13.422 1 85.31 200 LYS A C 1
ATOM 1568 O O . LYS A 1 200 ? 1.467 15.078 12.953 1 85.31 200 LYS A O 1
ATOM 1573 N N . LEU A 1 201 ? 1.009 12.852 12.969 1 88.38 201 LEU A N 1
ATOM 1574 C CA . LEU A 1 201 ? 0.091 12.969 11.844 1 88.38 201 LEU A CA 1
ATOM 1575 C C . LEU A 1 201 ? -1.079 13.883 12.188 1 88.38 201 LEU A C 1
ATOM 1577 O O . LEU A 1 201 ? -1.422 14.773 11.406 1 88.38 201 LEU A O 1
ATOM 1581 N N . LEU A 1 202 ? -1.622 13.711 13.336 1 88.56 202 LEU A N 1
ATOM 1582 C CA . LEU A 1 202 ? -2.777 14.492 13.766 1 88.56 202 LEU A CA 1
ATOM 1583 C C . LEU A 1 202 ? -2.381 15.938 14.055 1 88.56 202 LEU A C 1
ATOM 1585 O O . LEU A 1 202 ? -3.158 16.859 13.812 1 88.56 202 LEU A O 1
ATOM 1589 N N . ASP A 1 203 ? -1.197 16.141 14.586 1 82.75 203 ASP A N 1
ATOM 1590 C CA . ASP A 1 203 ? -0.684 17.484 14.805 1 82.75 203 ASP A CA 1
ATOM 1591 C C . ASP A 1 203 ? -0.572 18.25 13.492 1 82.75 203 ASP A C 1
ATOM 1593 O O . ASP A 1 203 ? -0.868 19.453 13.438 1 82.75 203 ASP A O 1
ATOM 1597 N N . MET A 1 204 ? -0.208 17.609 12.516 1 78.25 204 MET A N 1
ATOM 1598 C CA . MET A 1 204 ? -0.059 18.25 11.203 1 78.25 204 MET A CA 1
ATOM 1599 C C . MET A 1 204 ? -1.414 18.672 10.648 1 78.25 204 MET A C 1
ATOM 1601 O O . MET A 1 204 ? -1.537 19.75 10.062 1 78.25 204 MET A O 1
ATOM 1605 N N . VAL A 1 205 ? -2.4 17.891 10.867 1 76 205 VAL A N 1
ATOM 1606 C CA . VAL A 1 205 ? -3.732 18.203 10.359 1 76 205 VAL A CA 1
ATOM 1607 C C . VAL A 1 205 ? -4.359 19.312 11.18 1 76 205 VAL A C 1
ATOM 1609 O O . VAL A 1 205 ? -4.957 20.25 10.625 1 76 205 VAL A O 1
ATOM 1612 N N . THR A 1 206 ? -4.145 19.203 12.445 1 70.62 206 THR A N 1
ATOM 1613 C CA . THR A 1 206 ? -4.785 20.172 13.32 1 70.62 206 THR A CA 1
ATOM 1614 C C . THR A 1 206 ? -4.035 21.5 13.297 1 70.62 206 THR A C 1
ATOM 1616 O O . THR A 1 206 ? -4.629 22.562 13.508 1 70.62 206 THR A O 1
ATOM 1619 N N . GLY A 1 207 ? -2.701 21.359 13.094 1 64.5 207 GLY A N 1
ATOM 1620 C CA . GLY A 1 207 ? -1.952 22.609 12.969 1 64.5 207 GLY A CA 1
ATOM 1621 C C . GLY A 1 207 ? -2.395 23.453 11.789 1 64.5 207 GLY A C 1
ATOM 1622 O O . GLY A 1 207 ? -2.35 24.688 11.852 1 64.5 207 GLY A O 1
ATOM 1623 N N . ARG A 1 208 ? -2.807 22.859 10.789 1 58.03 208 ARG A N 1
ATOM 1624 C CA . ARG A 1 208 ? -3.357 23.562 9.633 1 58.03 208 ARG A CA 1
ATOM 1625 C C . ARG A 1 208 ? -4.664 24.266 9.984 1 58.03 208 ARG A C 1
ATOM 1627 O O . ARG A 1 208 ? -4.961 25.344 9.469 1 58.03 208 ARG A O 1
ATOM 1634 N N . ILE A 1 209 ? -5.438 23.594 10.742 1 52.47 209 ILE A N 1
ATOM 1635 C CA . ILE A 1 209 ? -6.715 24.172 11.156 1 52.47 209 ILE A CA 1
ATOM 1636 C C . ILE A 1 209 ? -6.48 25.453 11.945 1 52.47 209 ILE A C 1
ATOM 1638 O O . ILE A 1 209 ? -7.195 26.438 11.766 1 52.47 209 ILE A O 1
ATOM 1642 N N . VAL A 1 210 ? -5.43 25.328 12.609 1 47.91 210 VAL A N 1
ATOM 1643 C CA . VAL A 1 210 ? -5.125 26.516 13.406 1 47.91 210 VAL A CA 1
ATOM 1644 C C . VAL A 1 210 ? -4.637 27.641 12.492 1 47.91 210 VAL A C 1
ATOM 1646 O O . VAL A 1 210 ? -4.984 28.812 12.695 1 47.91 210 VAL A O 1
ATOM 1649 N N . THR A 1 211 ? -3.859 27.297 11.547 1 47.91 211 THR A N 1
ATOM 1650 C CA . THR A 1 211 ? -3.338 28.344 10.68 1 47.91 211 THR A CA 1
ATOM 1651 C C . THR A 1 211 ? -4.441 28.906 9.781 1 47.91 211 THR A C 1
ATOM 1653 O O . THR A 1 211 ? -4.387 30.062 9.375 1 47.91 211 THR A O 1
ATOM 1656 N N . HIS A 1 212 ? -5.332 28.125 9.383 1 45.47 212 HIS A N 1
ATOM 1657 C CA . HIS A 1 212 ? -6.457 28.641 8.609 1 45.47 212 HIS A CA 1
ATOM 1658 C C . HIS A 1 212 ? -7.438 29.391 9.5 1 45.47 212 HIS A C 1
ATOM 1660 O O . HIS A 1 212 ? -8.141 30.297 9.039 1 45.47 212 HIS A O 1
ATOM 1666 N N . GLY A 1 213 ? -7.684 28.875 10.664 1 40.62 213 GLY A N 1
ATOM 1667 C CA . GLY A 1 213 ? -8.547 29.672 11.523 1 40.62 213 GLY A CA 1
ATOM 1668 C C . GLY A 1 213 ? -7.945 31.016 11.891 1 40.62 213 GLY A C 1
ATOM 1669 O O . GLY A 1 213 ? -8.664 31.922 12.32 1 40.62 213 GLY A O 1
ATOM 1670 N N . SER A 1 214 ? -6.613 31.109 12.125 1 38.53 214 SER A N 1
ATOM 1671 C CA . SER A 1 214 ? -6.086 32.406 12.5 1 38.53 214 SER A CA 1
ATOM 1672 C C . SER A 1 214 ? -5.992 33.344 11.297 1 38.53 214 SER A C 1
ATOM 1674 O O . SER A 1 214 ? -5.578 34.5 11.43 1 38.53 214 SER A O 1
ATOM 1676 N N . ALA A 1 215 ? -6.262 32.875 10.125 1 38 215 ALA A N 1
ATOM 1677 C CA . ALA A 1 215 ? -6.434 33.906 9.102 1 38 215 ALA A CA 1
ATOM 1678 C C . ALA A 1 215 ? -7.867 34.438 9.094 1 38 215 ALA A C 1
ATOM 1680 O O . ALA A 1 215 ? -8.812 33.656 9.281 1 38 215 ALA A O 1
ATOM 1681 N N . MET B 1 1 ? 60.969 9.391 -25.891 1 44.34 1 MET B N 1
ATOM 1682 C CA . MET B 1 1 ? 60.531 8.938 -24.578 1 44.34 1 MET B CA 1
ATOM 1683 C C . MET B 1 1 ? 59.188 8.195 -24.672 1 44.34 1 MET B C 1
ATOM 1685 O O . MET B 1 1 ? 58.219 8.711 -25.266 1 44.34 1 MET B O 1
ATOM 1689 N N . PRO B 1 2 ? 59.094 6.812 -24.641 1 50.59 2 PRO B N 1
ATOM 1690 C CA . PRO B 1 2 ? 57.875 6.012 -24.875 1 50.59 2 PRO B CA 1
ATOM 1691 C C . PRO B 1 2 ? 56.719 6.391 -23.969 1 50.59 2 PRO B C 1
ATOM 1693 O O . PRO B 1 2 ? 56.938 6.766 -22.812 1 50.59 2 PRO B O 1
ATOM 1696 N N . THR B 1 3 ? 55.688 7.043 -24.422 1 49.81 3 THR B N 1
ATOM 1697 C CA . THR B 1 3 ? 54.5 7.461 -23.703 1 49.81 3 THR B CA 1
ATOM 1698 C C . THR B 1 3 ? 53.906 6.297 -22.922 1 49.81 3 THR B C 1
ATOM 1700 O O . THR B 1 3 ? 53.75 5.195 -23.453 1 49.81 3 THR B O 1
ATOM 1703 N N . ALA B 1 4 ? 53.969 6.34 -21.547 1 57.44 4 ALA B N 1
ATOM 1704 C CA . ALA B 1 4 ? 53.469 5.336 -20.609 1 57.44 4 ALA B CA 1
ATOM 1705 C C . ALA B 1 4 ? 52.094 4.852 -21 1 57.44 4 ALA B C 1
ATOM 1707 O O . ALA B 1 4 ? 51.219 5.648 -21.391 1 57.44 4 ALA B O 1
ATOM 1708 N N . PRO B 1 5 ? 51.906 3.527 -21.25 1 51.91 5 PRO B N 1
ATOM 1709 C CA . PRO B 1 5 ? 50.594 3.016 -21.609 1 51.91 5 PRO B CA 1
ATOM 1710 C C . PRO B 1 5 ? 49.5 3.492 -20.672 1 51.91 5 PRO B C 1
ATOM 1712 O O . PRO B 1 5 ? 49.75 3.758 -19.5 1 51.91 5 PRO B O 1
ATOM 1715 N N . ARG B 1 6 ? 48.469 4.176 -21.156 1 50.53 6 ARG B N 1
ATOM 1716 C CA . ARG B 1 6 ? 47.281 4.613 -20.391 1 50.53 6 ARG B CA 1
ATOM 1717 C C . ARG B 1 6 ? 46.75 3.49 -19.516 1 50.53 6 ARG B C 1
ATOM 1719 O O . ARG B 1 6 ? 46.656 2.342 -19.953 1 50.53 6 ARG B O 1
ATOM 1726 N N . PRO B 1 7 ? 46.75 3.604 -18.188 1 46.19 7 PRO B N 1
ATOM 1727 C CA . PRO B 1 7 ? 46.219 2.551 -17.312 1 46.19 7 PRO B CA 1
ATOM 1728 C C . PRO B 1 7 ? 44.875 2.012 -17.797 1 46.19 7 PRO B C 1
ATOM 1730 O O . PRO B 1 7 ? 44.031 2.777 -18.297 1 46.19 7 PRO B O 1
ATOM 1733 N N . ALA B 1 8 ? 44.781 0.735 -18.297 1 41.97 8 ALA B N 1
ATOM 1734 C CA . ALA B 1 8 ? 43.562 0.056 -18.734 1 41.97 8 ALA B CA 1
ATOM 1735 C C . ALA B 1 8 ? 42.438 0.264 -17.734 1 41.97 8 ALA B C 1
ATOM 1737 O O . ALA B 1 8 ? 42.656 0.242 -16.516 1 41.97 8 ALA B O 1
ATOM 1738 N N . SER B 1 9 ? 41.438 1.08 -18 1 44.44 9 SER B N 1
ATOM 1739 C CA . SER B 1 9 ? 40.25 1.275 -17.172 1 44.44 9 SER B CA 1
ATOM 1740 C C . SER B 1 9 ? 39.844 -0.019 -16.469 1 44.44 9 SER B C 1
ATOM 1742 O O . SER B 1 9 ? 39.969 -1.103 -17.047 1 44.44 9 SER B O 1
ATOM 1744 N N . PRO B 1 10 ? 39.75 -0.146 -15.156 1 45.16 10 PRO B N 1
ATOM 1745 C CA . PRO B 1 10 ? 39.406 -1.418 -14.516 1 45.16 10 PRO B CA 1
ATOM 1746 C C . PRO B 1 10 ? 38.25 -2.145 -15.234 1 45.16 10 PRO B C 1
ATOM 1748 O O . PRO B 1 10 ? 37.188 -1.561 -15.461 1 45.16 10 PRO B O 1
ATOM 1751 N N . LYS B 1 11 ? 38.438 -3.066 -16.125 1 44.16 11 LYS B N 1
ATOM 1752 C CA . LYS B 1 11 ? 37.531 -4.008 -16.781 1 44.16 11 LYS B CA 1
ATOM 1753 C C . LYS B 1 11 ? 36.531 -4.598 -15.789 1 44.16 11 LYS B C 1
ATOM 1755 O O . LYS B 1 11 ? 36.938 -5.176 -14.773 1 44.16 11 LYS B O 1
ATOM 1760 N N . ILE B 1 12 ? 35.344 -3.969 -15.453 1 48.28 12 ILE B N 1
ATOM 1761 C CA . ILE B 1 12 ? 34.344 -4.789 -14.773 1 48.28 12 ILE B CA 1
ATOM 1762 C C . ILE B 1 12 ? 34.562 -6.258 -15.148 1 48.28 12 ILE B C 1
ATOM 1764 O O . ILE B 1 12 ? 34.625 -6.598 -16.328 1 48.28 12 ILE B O 1
ATOM 1768 N N . SER B 1 13 ? 35 -7.121 -14.234 1 56 13 SER B N 1
ATOM 1769 C CA . SER B 1 13 ? 35.312 -8.516 -14.531 1 56 13 SER B CA 1
ATOM 1770 C C . SER B 1 13 ? 34.188 -9.195 -15.281 1 56 13 SER B C 1
ATOM 1772 O O . SER B 1 13 ? 33 -8.828 -15.133 1 56 13 SER B O 1
ATOM 1774 N N . ARG B 1 14 ? 34.438 -9.797 -16.359 1 64.69 14 ARG B N 1
ATOM 1775 C CA . ARG B 1 14 ? 33.531 -10.586 -17.203 1 64.69 14 ARG B CA 1
ATOM 1776 C C . ARG B 1 14 ? 32.469 -11.281 -16.359 1 64.69 14 ARG B C 1
ATOM 1778 O O . ARG B 1 14 ? 31.312 -11.367 -16.781 1 64.69 14 ARG B O 1
ATOM 1785 N N . GLY B 1 15 ? 32.844 -11.477 -15.07 1 74.94 15 GLY B N 1
ATOM 1786 C CA . GLY B 1 15 ? 31.922 -12.148 -14.156 1 74.94 15 GLY B CA 1
ATOM 1787 C C . GLY B 1 15 ? 30.844 -11.227 -13.617 1 74.94 15 GLY B C 1
ATOM 1788 O O . GLY B 1 15 ? 29.672 -11.586 -13.586 1 74.94 15 GLY B O 1
ATOM 1789 N N . LYS B 1 16 ? 31.297 -10.07 -13.242 1 81.31 16 LYS B N 1
ATOM 1790 C CA . LYS B 1 16 ? 30.344 -9.102 -12.695 1 81.31 16 LYS B CA 1
ATOM 1791 C C . LYS B 1 16 ? 29.359 -8.625 -13.758 1 81.31 16 LYS B C 1
ATOM 1793 O O . LYS B 1 16 ? 28.172 -8.438 -13.484 1 81.31 16 LYS B O 1
ATOM 1798 N N . ALA B 1 17 ? 29.844 -8.43 -14.914 1 87.31 17 ALA B N 1
ATOM 1799 C CA . ALA B 1 17 ? 29 -8.016 -16.031 1 87.31 17 ALA B CA 1
ATOM 1800 C C . ALA B 1 17 ? 27.969 -9.094 -16.359 1 87.31 17 ALA B C 1
ATOM 1802 O O . ALA B 1 17 ? 26.797 -8.781 -16.609 1 87.31 17 ALA B O 1
ATOM 1803 N N . ARG B 1 18 ? 28.422 -10.312 -16.328 1 89.56 18 ARG B N 1
ATOM 1804 C CA . ARG B 1 18 ? 27.531 -11.422 -16.625 1 89.56 18 ARG B CA 1
ATOM 1805 C C . ARG B 1 18 ? 26.469 -11.562 -15.539 1 89.56 18 ARG B C 1
ATOM 1807 O O . ARG B 1 18 ? 25.297 -11.805 -15.836 1 89.56 18 ARG B O 1
ATOM 1814 N N . ARG B 1 19 ? 26.828 -11.344 -14.328 1 92.44 19 ARG B N 1
ATOM 1815 C CA . ARG B 1 19 ? 25.891 -11.406 -13.211 1 92.44 19 ARG B CA 1
ATOM 1816 C C . ARG B 1 19 ? 24.812 -10.352 -13.344 1 92.44 19 ARG B C 1
ATOM 1818 O O . ARG B 1 19 ? 23.625 -10.641 -13.133 1 92.44 19 ARG B O 1
ATOM 1825 N N . ARG B 1 20 ? 25.219 -9.188 -13.734 1 93.25 20 ARG B N 1
ATOM 1826 C CA . ARG B 1 20 ? 24.25 -8.094 -13.906 1 93.25 20 ARG B CA 1
ATOM 1827 C C . ARG B 1 20 ? 23.281 -8.391 -15.039 1 93.25 20 ARG B C 1
ATOM 1829 O O . ARG B 1 20 ? 22.094 -8.078 -14.953 1 93.25 20 ARG B O 1
ATOM 1836 N N . GLU B 1 21 ? 23.797 -8.953 -16.078 1 94.69 21 GLU B N 1
ATOM 1837 C CA . GLU B 1 21 ? 22.953 -9.336 -17.203 1 94.69 21 GLU B CA 1
ATOM 1838 C C . GLU B 1 21 ? 21.922 -10.383 -16.781 1 94.69 21 GLU B C 1
ATOM 1840 O O . GLU B 1 21 ? 20.75 -10.305 -17.172 1 94.69 21 GLU B O 1
ATOM 1845 N N . LEU B 1 22 ? 22.359 -11.32 -16.016 1 95.81 22 LEU B N 1
ATOM 1846 C CA . LEU B 1 22 ? 21.469 -12.383 -15.547 1 95.81 22 LEU B CA 1
ATOM 1847 C C . LEU B 1 22 ? 20.391 -11.836 -14.633 1 95.81 22 LEU B C 1
ATOM 1849 O O . LEU B 1 22 ? 19.219 -12.211 -14.75 1 95.81 22 LEU B O 1
ATOM 1853 N N . VAL B 1 23 ? 20.75 -10.914 -13.789 1 97.12 23 VAL B N 1
ATOM 1854 C CA . VAL B 1 23 ? 19.797 -10.32 -12.859 1 97.12 23 VAL B CA 1
ATOM 1855 C C . VAL B 1 23 ? 18.781 -9.484 -13.641 1 97.12 23 VAL B C 1
ATOM 1857 O O . VAL B 1 23 ? 17.578 -9.508 -13.328 1 97.12 23 VAL B O 1
ATOM 1860 N N . ALA B 1 24 ? 19.281 -8.766 -14.641 1 96.75 24 ALA B N 1
ATOM 1861 C CA . ALA B 1 24 ? 18.391 -7.938 -15.469 1 96.75 24 ALA B CA 1
ATOM 1862 C C . ALA B 1 24 ? 17.359 -8.789 -16.203 1 96.75 24 ALA B C 1
ATOM 1864 O O . ALA B 1 24 ? 16.188 -8.43 -16.266 1 96.75 24 ALA B O 1
ATOM 1865 N N . GLU B 1 25 ? 17.781 -9.891 -16.672 1 96.88 25 GLU B N 1
ATOM 1866 C CA . GLU B 1 25 ? 16.875 -10.805 -17.359 1 96.88 25 GLU B CA 1
ATOM 1867 C C . GLU B 1 25 ? 15.875 -11.422 -16.375 1 96.88 25 GLU B C 1
ATOM 1869 O O . GLU B 1 25 ? 14.695 -11.555 -16.688 1 96.88 25 GLU B O 1
ATOM 1874 N N . ALA B 1 26 ? 16.375 -11.828 -15.258 1 97 26 ALA B N 1
ATOM 1875 C CA . ALA B 1 26 ? 15.492 -12.375 -14.219 1 97 26 ALA B CA 1
ATOM 1876 C C . ALA B 1 26 ? 14.43 -11.359 -13.82 1 97 26 ALA B C 1
ATOM 1878 O O . ALA B 1 26 ? 13.258 -11.703 -13.672 1 97 26 ALA B O 1
ATOM 1879 N N . ALA B 1 27 ? 14.867 -10.102 -13.695 1 96.88 27 ALA B N 1
ATOM 1880 C CA . ALA B 1 27 ? 13.953 -9.023 -13.328 1 96.88 27 ALA B CA 1
ATOM 1881 C C . ALA B 1 27 ? 12.859 -8.844 -14.383 1 96.88 27 ALA B C 1
ATOM 1883 O O . ALA B 1 27 ? 11.688 -8.688 -14.047 1 96.88 27 ALA B O 1
ATOM 1884 N N . ARG B 1 28 ? 13.266 -8.906 -15.602 1 96.31 28 ARG B N 1
ATOM 1885 C CA . ARG B 1 28 ? 12.32 -8.781 -16.703 1 96.31 28 ARG B CA 1
ATOM 1886 C C . ARG B 1 28 ? 11.297 -9.914 -16.672 1 96.31 28 ARG B C 1
ATOM 1888 O O . ARG B 1 28 ? 10.094 -9.672 -16.828 1 96.31 28 ARG B O 1
ATOM 1895 N N . ILE B 1 29 ? 11.727 -11.102 -16.453 1 96.25 29 ILE B N 1
ATOM 1896 C CA . ILE B 1 29 ? 10.859 -12.273 -16.422 1 96.25 29 ILE B CA 1
ATOM 1897 C C . ILE B 1 29 ? 9.922 -12.195 -15.227 1 96.25 29 ILE B C 1
ATOM 1899 O O . ILE B 1 29 ? 8.727 -12.484 -15.344 1 96.25 29 ILE B O 1
ATOM 1903 N N . LEU B 1 30 ? 10.445 -11.797 -14.094 1 95.56 30 LEU B N 1
ATOM 1904 C CA . LEU B 1 30 ? 9.656 -11.656 -12.883 1 95.56 30 LEU B CA 1
ATOM 1905 C C . LEU B 1 30 ? 8.547 -10.625 -13.07 1 95.56 30 LEU B C 1
ATOM 1907 O O . LEU B 1 30 ? 7.41 -10.844 -12.633 1 95.56 30 LEU B O 1
ATOM 1911 N N . LEU B 1 31 ? 8.844 -9.516 -13.727 1 94.44 31 LEU B N 1
ATOM 1912 C CA . LEU B 1 31 ? 7.836 -8.492 -13.961 1 94.44 31 LEU B CA 1
ATOM 1913 C C . LEU B 1 31 ? 6.781 -8.977 -14.945 1 94.44 31 LEU B C 1
ATOM 1915 O O . LEU B 1 31 ? 5.594 -8.68 -14.789 1 94.44 31 LEU B O 1
ATOM 1919 N N . ARG B 1 32 ? 7.234 -9.719 -15.891 1 92.38 32 ARG B N 1
ATOM 1920 C CA . ARG B 1 32 ? 6.355 -10.203 -16.953 1 92.38 32 ARG B CA 1
ATOM 1921 C C . ARG B 1 32 ? 5.457 -11.328 -16.438 1 92.38 32 ARG B C 1
ATOM 1923 O O . ARG B 1 32 ? 4.242 -11.305 -16.656 1 92.38 32 ARG B O 1
ATOM 1930 N N . ASP B 1 33 ? 6.07 -12.305 -15.633 1 92.38 33 ASP B N 1
ATOM 1931 C CA . ASP B 1 33 ? 5.371 -13.555 -15.359 1 92.38 33 ASP B CA 1
ATOM 1932 C C . ASP B 1 33 ? 4.992 -13.656 -13.883 1 92.38 33 ASP B C 1
ATOM 1934 O O . ASP B 1 33 ? 4.246 -14.562 -13.492 1 92.38 33 ASP B O 1
ATOM 1938 N N . GLY B 1 34 ? 5.5 -12.727 -13.086 1 89.81 34 GLY B N 1
ATOM 1939 C CA . GLY B 1 34 ? 5.254 -12.836 -11.656 1 89.81 34 GLY B CA 1
ATOM 1940 C C . GLY B 1 34 ? 6.07 -13.93 -10.992 1 89.81 34 GLY B C 1
ATOM 1941 O O . GLY B 1 34 ? 6.836 -14.625 -11.656 1 89.81 34 GLY B O 1
ATOM 1942 N N . LEU B 1 35 ? 5.934 -14.078 -9.68 1 87.88 35 LEU B N 1
ATOM 1943 C CA . LEU B 1 35 ? 6.707 -15.039 -8.906 1 87.88 35 LEU B CA 1
ATOM 1944 C C . LEU B 1 35 ? 6.297 -16.469 -9.242 1 87.88 35 LEU B C 1
ATOM 1946 O O . LEU B 1 35 ? 7.148 -17.344 -9.414 1 87.88 35 LEU B O 1
ATOM 1950 N N . ASP B 1 36 ? 5.02 -16.656 -9.328 1 84 36 ASP B N 1
ATOM 1951 C CA . ASP B 1 36 ? 4.504 -18 -9.57 1 84 36 ASP B CA 1
ATOM 1952 C C . ASP B 1 36 ? 4.84 -18.469 -10.984 1 84 36 ASP B C 1
ATOM 1954 O O . ASP B 1 36 ? 5.02 -19.672 -11.211 1 84 36 ASP B O 1
ATOM 1958 N N . GLY B 1 37 ? 5.004 -17.547 -11.875 1 88 37 GLY B N 1
ATOM 1959 C CA . GLY B 1 37 ? 5.281 -17.875 -13.266 1 88 37 GLY B CA 1
ATOM 1960 C C . GLY B 1 37 ? 6.762 -17.922 -13.586 1 88 37 GLY B C 1
ATOM 1961 O O . GLY B 1 37 ? 7.148 -18.094 -14.742 1 88 37 GLY B O 1
ATOM 1962 N N . THR B 1 38 ? 7.539 -17.719 -12.594 1 93.44 38 THR B N 1
ATOM 1963 C CA . THR B 1 38 ? 8.977 -17.641 -12.812 1 93.44 38 THR B CA 1
ATOM 1964 C C . THR B 1 38 ? 9.703 -18.781 -12.086 1 93.44 38 THR B C 1
ATOM 1966 O O . THR B 1 38 ? 9.508 -18.969 -10.883 1 93.44 38 THR B O 1
ATOM 1969 N N . SER B 1 39 ? 10.477 -19.562 -12.859 1 94.38 39 SER B N 1
ATOM 1970 C CA . SER B 1 39 ? 11.297 -20.625 -12.305 1 94.38 39 SER B CA 1
ATOM 1971 C C . SER B 1 39 ? 12.766 -20.453 -12.703 1 94.38 39 SER B C 1
ATOM 1973 O O . SER B 1 39 ? 13.078 -19.719 -13.625 1 94.38 39 SER B O 1
ATOM 1975 N N . MET B 1 40 ? 13.594 -21.203 -11.922 1 95.62 40 MET B N 1
ATOM 1976 C CA . MET B 1 40 ? 15.016 -21.172 -12.266 1 95.62 40 MET B CA 1
ATOM 1977 C C . MET B 1 40 ? 15.25 -21.719 -13.664 1 95.62 40 MET B C 1
ATOM 1979 O O . MET B 1 40 ? 16.109 -21.219 -14.398 1 95.62 40 MET B O 1
ATOM 1983 N N . ASP B 1 41 ? 14.453 -22.672 -14.062 1 96.38 41 ASP B N 1
ATOM 1984 C CA . ASP B 1 41 ? 14.555 -23.25 -15.398 1 96.38 41 ASP B CA 1
ATOM 1985 C C . ASP B 1 41 ? 14.172 -22.234 -16.469 1 96.38 41 ASP B C 1
ATOM 1987 O O . ASP B 1 41 ? 14.859 -22.109 -17.484 1 96.38 41 ASP B O 1
ATOM 1991 N N . LEU B 1 42 ? 13.125 -21.531 -16.234 1 96.25 42 LEU B N 1
ATOM 1992 C CA . LEU B 1 42 ? 12.664 -20.531 -17.188 1 96.25 42 LEU B CA 1
ATOM 1993 C C . LEU B 1 42 ? 13.688 -19.406 -17.328 1 96.25 42 LEU B C 1
ATOM 1995 O O . LEU B 1 42 ? 14.008 -18.969 -18.438 1 96.25 42 LEU B O 1
ATOM 1999 N N . ILE B 1 43 ? 14.219 -18.922 -16.172 1 96.44 43 ILE B N 1
ATOM 2000 C CA . ILE B 1 43 ? 15.211 -17.844 -16.188 1 96.44 43 ILE B CA 1
ATOM 2001 C C . ILE B 1 43 ? 16.453 -18.312 -16.938 1 96.44 43 ILE B C 1
ATOM 2003 O O . ILE B 1 43 ? 17 -17.578 -17.766 1 96.44 43 ILE B O 1
ATOM 2007 N N . ALA B 1 44 ? 16.891 -19.516 -16.641 1 96.69 44 ALA B N 1
ATOM 2008 C CA . ALA B 1 44 ? 18.062 -20.078 -17.312 1 96.69 44 ALA B CA 1
ATOM 2009 C C . ALA B 1 44 ? 17.875 -20.125 -18.828 1 96.69 44 ALA B C 1
ATOM 2011 O O . ALA B 1 44 ? 18.719 -19.672 -19.578 1 96.69 44 ALA B O 1
ATOM 2012 N N 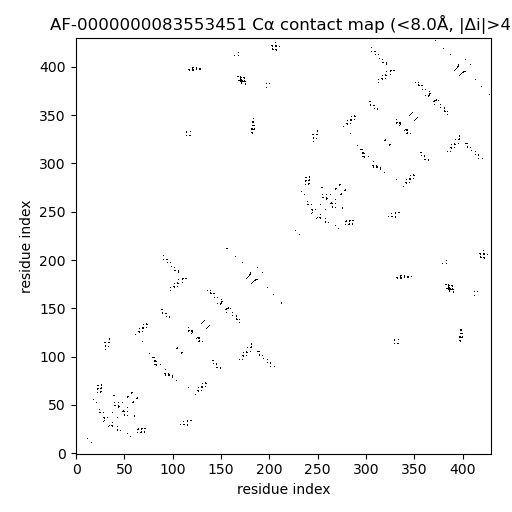. SER B 1 45 ? 16.734 -20.609 -19.219 1 96.44 45 SER B N 1
ATOM 2013 C CA . SER B 1 45 ? 16.438 -20.781 -20.641 1 96.44 45 SER B CA 1
ATOM 2014 C C . SER B 1 45 ? 16.406 -19.438 -21.359 1 96.44 45 SER B C 1
ATOM 2016 O O . SER B 1 45 ? 17 -19.281 -22.438 1 96.44 45 SER B O 1
ATOM 2018 N N . GLU B 1 46 ? 15.82 -18.406 -20.828 1 95.88 46 GLU B N 1
ATOM 2019 C CA . GLU B 1 46 ? 15.641 -17.125 -21.5 1 95.88 46 GLU B CA 1
ATOM 2020 C C . GLU B 1 46 ? 16.891 -16.266 -21.391 1 95.88 46 GLU B C 1
ATOM 2022 O O . GLU B 1 46 ? 17.141 -15.422 -22.25 1 95.88 46 GLU B O 1
ATOM 2027 N N . ALA B 1 47 ? 17.641 -16.469 -20.328 1 93.94 47 ALA B N 1
ATOM 2028 C CA . ALA B 1 47 ? 18.812 -15.641 -20.109 1 93.94 47 ALA B CA 1
ATOM 2029 C C . ALA B 1 47 ? 20.047 -16.234 -20.797 1 93.94 47 ALA B C 1
ATOM 2031 O O . ALA B 1 47 ? 21.125 -15.656 -20.766 1 93.94 47 ALA B O 1
ATOM 2032 N N . GLY B 1 48 ? 19.906 -17.328 -21.406 1 93.81 48 GLY B N 1
ATOM 2033 C CA . GLY B 1 48 ? 21.031 -17.969 -22.062 1 93.81 48 GLY B CA 1
ATOM 2034 C C . GLY B 1 48 ? 22.094 -18.453 -21.094 1 93.81 48 GLY B C 1
ATOM 2035 O O . GLY B 1 48 ? 23.281 -18.156 -21.266 1 93.81 48 GLY B O 1
ATOM 2036 N N . ALA B 1 49 ? 21.688 -19.047 -20.047 1 94.81 49 ALA B N 1
ATOM 2037 C CA . ALA B 1 49 ? 22.562 -19.625 -19.016 1 94.81 49 ALA B CA 1
ATOM 2038 C C . ALA B 1 49 ? 22.078 -21 -18.594 1 94.81 49 ALA B C 1
ATOM 2040 O O . ALA B 1 49 ? 20.938 -21.375 -18.859 1 94.81 49 ALA B O 1
ATOM 2041 N N . SER B 1 50 ? 22.969 -21.719 -18.016 1 94.75 50 SER B N 1
ATOM 2042 C CA . SER B 1 50 ? 22.547 -22.984 -17.422 1 94.75 50 SER B CA 1
ATOM 2043 C C . SER B 1 50 ? 21.969 -22.766 -16.031 1 94.75 50 SER B C 1
ATOM 2045 O O . SER B 1 50 ? 22.266 -21.75 -15.383 1 94.75 50 SER B O 1
ATOM 2047 N N . LYS B 1 51 ? 21.109 -23.688 -15.586 1 95 51 LYS B N 1
ATOM 2048 C CA . LYS B 1 51 ? 20.609 -23.656 -14.211 1 95 51 LYS B CA 1
ATOM 2049 C C . LYS B 1 51 ? 21.766 -23.672 -13.211 1 95 51 LYS B C 1
ATOM 2051 O O . LYS B 1 51 ? 21.719 -22.984 -12.195 1 95 51 LYS B O 1
ATOM 2056 N N . ALA B 1 52 ? 22.828 -24.422 -13.492 1 94.62 52 ALA B N 1
ATOM 2057 C CA . ALA B 1 52 ? 24.016 -24.516 -12.633 1 94.62 52 ALA B CA 1
ATOM 2058 C C . ALA B 1 52 ? 24.688 -23.156 -12.5 1 94.62 52 ALA B C 1
ATOM 2060 O O . ALA B 1 52 ? 25.156 -22.781 -11.414 1 94.62 52 ALA B O 1
ATOM 2061 N N . THR B 1 53 ? 24.734 -22.438 -13.531 1 94 53 THR B N 1
ATOM 2062 C CA . THR B 1 53 ? 25.312 -21.094 -13.531 1 94 53 THR B CA 1
ATOM 2063 C C . THR B 1 53 ? 24.516 -20.172 -12.609 1 94 53 THR B C 1
ATOM 2065 O O . THR B 1 53 ? 25.109 -19.406 -11.836 1 94 53 THR B O 1
ATOM 2068 N N . LEU B 1 54 ? 23.188 -20.234 -12.664 1 96.12 54 LEU B N 1
ATOM 2069 C CA . LEU B 1 54 ? 22.344 -19.406 -11.82 1 96.12 54 LEU B CA 1
ATOM 2070 C C . LEU B 1 54 ? 22.547 -19.734 -10.344 1 96.12 54 LEU B C 1
ATOM 2072 O O . LEU B 1 54 ? 22.688 -18.828 -9.516 1 96.12 54 LEU B O 1
ATOM 2076 N N . TYR B 1 55 ? 22.641 -21.047 -10.094 1 95.44 55 TYR B N 1
ATOM 2077 C CA . TYR B 1 55 ? 22.828 -21.469 -8.711 1 95.44 55 TYR B CA 1
ATOM 2078 C C . TYR B 1 55 ? 24.203 -21.047 -8.188 1 95.44 55 TYR B C 1
ATOM 2080 O O . TYR B 1 55 ? 24.344 -20.719 -7.012 1 95.44 55 TYR B O 1
ATOM 2088 N N . ARG B 1 56 ? 25.125 -21.062 -9.047 1 94.06 56 ARG B N 1
ATOM 2089 C CA . ARG B 1 56 ? 26.469 -20.656 -8.672 1 94.06 56 ARG B CA 1
ATOM 2090 C C . ARG B 1 56 ? 26.516 -19.156 -8.328 1 94.06 56 ARG B C 1
ATOM 2092 O O . ARG B 1 56 ? 27.141 -18.766 -7.348 1 94.06 56 ARG B O 1
ATOM 2099 N N . HIS B 1 57 ? 25.828 -18.375 -9.102 1 93.62 57 HIS B N 1
ATOM 2100 C CA . HIS B 1 57 ? 25.859 -16.938 -8.938 1 93.62 57 HIS B CA 1
ATOM 2101 C C . HIS B 1 57 ? 24.969 -16.484 -7.793 1 93.62 57 HIS B C 1
ATOM 2103 O O . HIS B 1 57 ? 25.297 -15.547 -7.066 1 93.62 57 HIS B O 1
ATOM 2109 N N . PHE B 1 58 ? 23.766 -17.203 -7.633 1 95.31 58 PHE B N 1
ATOM 2110 C CA . PHE B 1 58 ? 22.734 -16.594 -6.801 1 95.31 58 PHE B CA 1
ATOM 2111 C C . PHE B 1 58 ? 22.328 -17.531 -5.668 1 95.31 58 PHE B C 1
ATOM 2113 O O . PHE B 1 58 ? 21.578 -17.141 -4.773 1 95.31 58 PHE B O 1
ATOM 2120 N N . GLY B 1 59 ? 22.828 -18.719 -5.668 1 93.62 59 GLY B N 1
ATOM 2121 C CA . GLY B 1 59 ? 22.484 -19.719 -4.664 1 93.62 59 GLY B CA 1
ATOM 2122 C C . GLY B 1 59 ? 21.172 -20.422 -4.953 1 93.62 59 GLY B C 1
ATOM 2123 O O . GLY B 1 59 ? 21.172 -21.594 -5.316 1 93.62 59 GLY B O 1
ATOM 2124 N N . ASP B 1 60 ? 20.062 -19.766 -4.715 1 92.62 60 ASP B N 1
ATOM 2125 C CA . ASP B 1 60 ? 18.75 -20.344 -4.969 1 92.62 60 ASP B CA 1
ATOM 2126 C C . ASP B 1 60 ? 17.797 -19.297 -5.527 1 92.62 60 ASP B C 1
ATOM 2128 O O . ASP B 1 60 ? 18.203 -18.172 -5.809 1 92.62 60 ASP B O 1
ATOM 2132 N N . ARG B 1 61 ? 16.594 -19.672 -5.738 1 92.94 61 ARG B N 1
ATOM 2133 C CA . ARG B 1 61 ? 15.57 -18.828 -6.324 1 92.94 61 ARG B CA 1
ATOM 2134 C C . ARG B 1 61 ? 15.352 -17.578 -5.484 1 92.94 61 ARG B C 1
ATOM 2136 O O . ARG B 1 61 ? 15.203 -16.469 -6.027 1 92.94 61 ARG B O 1
ATOM 2143 N N . HIS B 1 62 ? 15.438 -17.719 -4.152 1 91.69 62 HIS B N 1
ATOM 2144 C CA . HIS B 1 62 ? 15.219 -16.578 -3.254 1 91.69 62 HIS B CA 1
ATOM 2145 C C . HIS B 1 62 ? 16.344 -15.562 -3.369 1 91.69 62 HIS B C 1
ATOM 2147 O O . HIS B 1 62 ? 16.078 -14.359 -3.445 1 91.69 62 HIS B O 1
ATOM 2153 N N . GLY B 1 63 ? 17.5 -16.094 -3.387 1 93.94 63 GLY B N 1
ATOM 2154 C CA . GLY B 1 63 ? 18.625 -15.203 -3.568 1 93.94 63 GLY B CA 1
ATOM 2155 C C . GLY B 1 63 ? 18.562 -14.414 -4.867 1 93.94 63 GLY B C 1
ATOM 2156 O O . GLY B 1 63 ? 18.875 -13.219 -4.887 1 93.94 63 GLY B O 1
ATOM 2157 N N . LEU B 1 64 ? 18.234 -15.055 -5.93 1 95.5 64 LEU B N 1
ATOM 2158 C CA . LEU B 1 64 ? 18.094 -14.398 -7.227 1 95.5 64 LEU B CA 1
ATOM 2159 C C . LEU B 1 64 ? 16.984 -13.352 -7.191 1 95.5 64 LEU B C 1
ATOM 2161 O O . LEU B 1 64 ? 17.141 -12.266 -7.75 1 95.5 64 LEU B O 1
ATOM 2165 N N . MET B 1 65 ? 15.93 -13.648 -6.531 1 95.81 65 MET B N 1
ATOM 2166 C CA . MET B 1 65 ? 14.805 -12.727 -6.457 1 95.81 65 MET B CA 1
ATOM 2167 C C . MET B 1 65 ? 15.188 -11.469 -5.688 1 95.81 65 MET B C 1
ATOM 2169 O O . MET B 1 65 ? 14.836 -10.359 -6.09 1 95.81 65 MET B O 1
ATOM 2173 N N . VAL B 1 66 ? 15.883 -11.656 -4.605 1 96.75 66 VAL B N 1
ATOM 2174 C CA . VAL B 1 66 ? 16.328 -10.516 -3.805 1 96.75 66 VAL B CA 1
ATOM 2175 C C . VAL B 1 66 ? 17.203 -9.602 -4.652 1 96.75 66 VAL B C 1
ATOM 2177 O O . VAL B 1 66 ? 17.016 -8.383 -4.652 1 96.75 66 VAL B O 1
ATOM 2180 N N . GLU B 1 67 ? 18.062 -10.164 -5.418 1 97 67 GLU B N 1
ATOM 2181 C CA . GLU B 1 67 ? 18.938 -9.359 -6.262 1 97 67 GLU B CA 1
ATOM 2182 C C . GLU B 1 67 ? 18.156 -8.703 -7.398 1 97 67 GLU B C 1
ATOM 2184 O O . GLU B 1 67 ? 18.469 -7.582 -7.809 1 97 67 GLU B O 1
ATOM 2189 N N . ALA B 1 68 ? 17.219 -9.445 -7.93 1 97.44 68 ALA B N 1
ATOM 2190 C CA . ALA B 1 68 ? 16.375 -8.875 -8.969 1 97.44 68 ALA B CA 1
ATOM 2191 C C . ALA B 1 68 ? 15.594 -7.672 -8.445 1 97.44 68 ALA B C 1
ATOM 2193 O O . ALA B 1 68 ? 15.43 -6.672 -9.148 1 97.44 68 ALA B O 1
ATOM 2194 N N . VAL B 1 69 ? 15.133 -7.715 -7.211 1 97.88 69 VAL B N 1
ATOM 2195 C CA . VAL B 1 69 ? 14.414 -6.613 -6.582 1 97.88 69 VAL B CA 1
ATOM 2196 C C . VAL B 1 69 ? 15.344 -5.418 -6.406 1 97.88 69 VAL B C 1
ATOM 2198 O O . VAL B 1 69 ? 14.969 -4.281 -6.703 1 97.88 69 VAL B O 1
ATOM 2201 N N . GLN B 1 70 ? 16.547 -5.688 -5.957 1 97.69 70 GLN B N 1
ATOM 2202 C CA . GLN B 1 70 ? 17.531 -4.617 -5.824 1 97.69 70 GLN B CA 1
ATOM 2203 C C . GLN B 1 70 ? 17.797 -3.953 -7.168 1 97.69 70 GLN B C 1
ATOM 2205 O O . GLN B 1 70 ? 17.875 -2.725 -7.258 1 97.69 70 GLN B O 1
ATOM 2210 N N . TYR B 1 71 ? 17.938 -4.766 -8.164 1 97.38 71 TYR B N 1
ATOM 2211 C CA . TYR B 1 71 ? 18.156 -4.281 -9.516 1 97.38 71 TYR B CA 1
ATOM 2212 C C . TYR B 1 71 ? 17 -3.402 -9.977 1 97.38 71 TYR B C 1
ATOM 2214 O O . TYR B 1 71 ? 17.219 -2.32 -10.531 1 97.38 71 TYR B O 1
ATOM 2222 N N . LEU B 1 72 ? 15.812 -3.842 -9.789 1 97.44 72 LEU B N 1
ATOM 2223 C CA . LEU B 1 72 ? 14.625 -3.105 -10.211 1 97.44 72 LEU B CA 1
ATOM 2224 C C . LEU B 1 72 ? 14.5 -1.786 -9.461 1 97.44 72 LEU B C 1
ATOM 2226 O O . LEU B 1 72 ? 14.172 -0.756 -10.047 1 97.44 72 LEU B O 1
ATOM 2230 N N . CYS B 1 73 ? 14.742 -1.797 -8.133 1 98 73 CYS B N 1
ATOM 2231 C CA . CYS B 1 73 ? 14.75 -0.549 -7.379 1 98 73 CYS B CA 1
ATOM 2232 C C . CYS B 1 73 ? 15.727 0.45 -7.988 1 98 73 CYS B C 1
ATOM 2234 O O . CYS B 1 73 ? 15.375 1.607 -8.227 1 98 73 CYS B O 1
ATOM 2236 N N . ALA B 1 74 ? 16.922 -0.018 -8.297 1 96.81 74 ALA B N 1
ATOM 2237 C CA . ALA B 1 74 ? 17.938 0.844 -8.891 1 96.81 74 ALA B CA 1
ATOM 2238 C C . ALA B 1 74 ? 17.5 1.36 -10.258 1 96.81 74 ALA B C 1
ATOM 2240 O O . ALA B 1 74 ? 17.719 2.525 -10.594 1 96.81 74 ALA B O 1
ATOM 2241 N N . ASP B 1 75 ? 16.906 0.533 -10.992 1 95.44 75 ASP B N 1
ATOM 2242 C CA . ASP B 1 75 ? 16.438 0.895 -12.328 1 95.44 75 ASP B CA 1
ATOM 2243 C C . ASP B 1 75 ? 15.352 1.965 -12.258 1 95.44 75 ASP B C 1
ATOM 2245 O O . ASP B 1 75 ? 15.398 2.951 -13 1 95.44 75 ASP B O 1
ATOM 2249 N N . PHE B 1 76 ? 14.375 1.825 -11.359 1 95.44 76 PHE B N 1
ATOM 2250 C CA . PHE B 1 76 ? 13.289 2.781 -11.195 1 95.44 76 PHE B CA 1
ATOM 2251 C C . PHE B 1 76 ? 13.82 4.125 -10.711 1 95.44 76 PHE B C 1
ATOM 2253 O O . PHE B 1 76 ? 13.281 5.176 -11.055 1 95.44 76 PHE B O 1
ATOM 2260 N N . LEU B 1 77 ? 14.961 4.062 -9.977 1 95.25 77 LEU B N 1
ATOM 2261 C CA . LEU B 1 77 ? 15.469 5.266 -9.328 1 95.25 77 LEU B CA 1
ATOM 2262 C C . LEU B 1 77 ? 16.625 5.859 -10.125 1 95.25 77 LEU B C 1
ATOM 2264 O O . LEU B 1 77 ? 17.219 6.863 -9.711 1 95.25 77 LEU B O 1
ATOM 2268 N N . SER B 1 78 ? 16.984 5.305 -11.281 1 92.38 78 SER B N 1
ATOM 2269 C CA . SER B 1 78 ? 18.219 5.605 -12 1 92.38 78 SER B CA 1
ATOM 2270 C C . SER B 1 78 ? 18.281 7.066 -12.422 1 92.38 78 SER B C 1
ATOM 2272 O O . SER B 1 78 ? 19.359 7.652 -12.531 1 92.38 78 SER B O 1
ATOM 2274 N N . ASP B 1 79 ? 17.141 7.75 -12.547 1 86.75 79 ASP B N 1
ATOM 2275 C CA . ASP B 1 79 ? 17.156 9.102 -13.102 1 86.75 79 ASP B CA 1
ATOM 2276 C C . ASP B 1 79 ? 16.594 10.109 -12.102 1 86.75 79 ASP B C 1
ATOM 2278 O O . ASP B 1 79 ? 16.203 11.219 -12.484 1 86.75 79 ASP B O 1
ATOM 2282 N N . ILE B 1 80 ? 16.594 9.625 -10.805 1 89.44 80 ILE B N 1
ATOM 2283 C CA . ILE B 1 80 ? 15.984 10.531 -9.844 1 89.44 80 ILE B CA 1
ATOM 2284 C C . ILE B 1 80 ? 16.969 11.656 -9.508 1 89.44 80 ILE B C 1
ATOM 2286 O O . ILE B 1 80 ? 18.125 11.406 -9.172 1 89.44 80 ILE B O 1
ATOM 2290 N N . ALA B 1 81 ? 16.656 12.867 -9.758 1 83.75 81 ALA B N 1
ATOM 2291 C CA . ALA B 1 81 ? 17.328 14.109 -9.383 1 83.75 81 ALA B CA 1
ATOM 2292 C C . ALA B 1 81 ? 16.312 15.18 -8.984 1 83.75 81 ALA B C 1
ATOM 2294 O O . ALA B 1 81 ? 16.031 16.094 -9.766 1 83.75 81 ALA B O 1
ATOM 2295 N N . PRO B 1 82 ? 15.812 14.883 -7.715 1 75 82 PRO B N 1
ATOM 2296 C CA . PRO B 1 82 ? 14.859 15.93 -7.344 1 75 82 PRO B CA 1
ATOM 2297 C C . PRO B 1 82 ? 15.477 17.328 -7.352 1 75 82 PRO B C 1
ATOM 2299 O O . PRO B 1 82 ? 16.469 17.562 -6.652 1 75 82 PRO B O 1
ATOM 2302 N N . HIS B 1 83 ? 15.188 18.031 -8.336 1 77.5 83 HIS B N 1
ATOM 2303 C CA . HIS B 1 83 ? 15.836 19.312 -8.57 1 77.5 83 HIS B CA 1
ATOM 2304 C C . HIS B 1 83 ? 15.062 20.453 -7.914 1 77.5 83 HIS B C 1
ATOM 2306 O O . HIS B 1 83 ? 13.883 20.656 -8.203 1 77.5 83 HIS B O 1
ATOM 2312 N N . ALA B 1 84 ? 15.578 20.969 -6.867 1 83.94 84 ALA B N 1
ATOM 2313 C CA . ALA B 1 84 ? 15.156 22.266 -6.312 1 83.94 84 ALA B CA 1
ATOM 2314 C C . ALA B 1 84 ? 16.312 23.25 -6.293 1 83.94 84 ALA B C 1
ATOM 2316 O O . ALA B 1 84 ? 17.469 22.859 -6.125 1 83.94 84 ALA B O 1
ATOM 2317 N N . PRO B 1 85 ? 15.961 24.562 -6.648 1 83.25 85 PRO B N 1
ATOM 2318 C CA . PRO B 1 85 ? 17.031 25.562 -6.527 1 83.25 85 PRO B CA 1
ATOM 2319 C C . PRO B 1 85 ? 17.75 25.484 -5.188 1 83.25 85 PRO B C 1
ATOM 2321 O O . PRO B 1 85 ? 17.156 25.094 -4.18 1 83.25 85 PRO B O 1
ATOM 2324 N N . ARG B 1 86 ? 19.094 25.672 -5.207 1 77.25 86 ARG B N 1
ATOM 2325 C CA . ARG B 1 86 ? 19.922 25.625 -4.004 1 77.25 86 ARG B CA 1
ATOM 2326 C C . ARG B 1 86 ? 19.297 26.469 -2.889 1 77.25 86 ARG B C 1
ATOM 2328 O O . ARG B 1 86 ? 19.375 26.094 -1.715 1 77.25 86 ARG B O 1
ATOM 2335 N N . ASP B 1 87 ? 18.578 27.5 -3.271 1 86.12 87 ASP B N 1
ATOM 2336 C CA . ASP B 1 87 ? 18.062 28.422 -2.264 1 86.12 87 ASP B CA 1
ATOM 2337 C C . ASP B 1 87 ? 16.562 28.203 -2.053 1 86.12 87 ASP B C 1
ATOM 2339 O O . ASP B 1 87 ? 15.898 29 -1.377 1 86.12 87 ASP B O 1
ATOM 2343 N N . ALA B 1 88 ? 16.203 27.031 -2.516 1 90.94 88 ALA B N 1
ATOM 2344 C CA . ALA B 1 88 ? 14.781 26.75 -2.357 1 90.94 88 ALA B CA 1
ATOM 2345 C C . ALA B 1 88 ? 14.43 26.5 -0.892 1 90.94 88 ALA B C 1
ATOM 2347 O O . ALA B 1 88 ? 15.25 26 -0.124 1 90.94 88 ALA B O 1
ATOM 2348 N N . ASP B 1 89 ? 13.195 26.938 -0.49 1 90.31 89 ASP B N 1
ATOM 2349 C CA . ASP B 1 89 ? 12.734 26.672 0.869 1 90.31 89 ASP B CA 1
ATOM 2350 C C . ASP B 1 89 ? 12.367 25.203 1.039 1 90.31 89 ASP B C 1
ATOM 2352 O O . ASP B 1 89 ? 12.383 24.438 0.073 1 90.31 89 ASP B O 1
ATOM 2356 N N . LEU B 1 90 ? 12.109 24.75 2.223 1 91.5 90 LEU B N 1
ATOM 2357 C CA . LEU B 1 90 ? 11.844 23.359 2.57 1 91.5 90 LEU B CA 1
ATOM 2358 C C . LEU B 1 90 ? 10.648 22.828 1.791 1 91.5 90 LEU B C 1
ATOM 2360 O O . LEU B 1 90 ? 10.703 21.719 1.258 1 91.5 90 LEU B O 1
ATOM 2364 N N . ARG B 1 91 ? 9.617 23.625 1.693 1 90.94 91 ARG B N 1
ATOM 2365 C CA . ARG B 1 91 ? 8.406 23.219 0.99 1 90.94 91 ARG B CA 1
ATOM 2366 C C . ARG B 1 91 ? 8.703 22.875 -0.467 1 90.94 91 ARG B C 1
ATOM 2368 O O . ARG B 1 91 ? 8.266 21.844 -0.972 1 90.94 91 ARG B O 1
ATOM 2375 N N . THR B 1 92 ? 9.438 23.75 -1.095 1 92.19 92 THR B N 1
ATOM 2376 C CA . THR B 1 92 ? 9.789 23.562 -2.498 1 92.19 92 THR B CA 1
ATOM 2377 C C . THR B 1 92 ? 10.664 22.312 -2.678 1 92.19 92 THR B C 1
ATOM 2379 O O . THR B 1 92 ? 10.477 21.562 -3.627 1 92.19 92 THR B O 1
ATOM 2382 N N . ARG B 1 93 ? 11.555 22.094 -1.812 1 93.44 93 ARG B N 1
ATOM 2383 C CA . ARG B 1 93 ? 12.445 20.938 -1.88 1 93.44 93 ARG B CA 1
ATOM 2384 C C . ARG B 1 93 ? 11.672 19.641 -1.663 1 93.44 93 ARG B C 1
ATOM 2386 O O . ARG B 1 93 ? 11.852 18.672 -2.41 1 93.44 93 ARG B O 1
ATOM 2393 N N . LEU B 1 94 ? 10.836 19.641 -0.632 1 94.31 94 LEU B N 1
ATOM 2394 C CA . LEU B 1 94 ? 10.031 18.453 -0.361 1 94.31 94 LEU B CA 1
ATOM 2395 C C . LEU B 1 94 ? 9.094 18.156 -1.524 1 94.31 94 LEU B C 1
ATOM 2397 O O . LEU B 1 94 ? 8.906 16.984 -1.895 1 94.31 94 LEU B O 1
ATOM 2401 N N . ARG B 1 95 ? 8.555 19.188 -2.113 1 93.25 95 ARG B N 1
ATOM 2402 C CA . ARG B 1 95 ? 7.684 19.016 -3.273 1 93.25 95 ARG B CA 1
ATOM 2403 C C . ARG B 1 95 ? 8.438 18.359 -4.426 1 93.25 95 ARG B C 1
ATOM 2405 O O . ARG B 1 95 ? 7.922 17.453 -5.074 1 93.25 95 ARG B O 1
ATOM 2412 N N . ALA B 1 96 ? 9.586 18.859 -4.695 1 94.06 96 ALA B N 1
ATOM 2413 C CA . ALA B 1 96 ? 10.391 18.297 -5.781 1 94.06 96 ALA B CA 1
ATOM 2414 C C . ALA B 1 96 ? 10.648 16.812 -5.562 1 94.06 96 ALA B C 1
ATOM 2416 O O . ALA B 1 96 ? 10.57 16.016 -6.504 1 94.06 96 ALA B O 1
ATOM 2417 N N . ILE B 1 97 ? 10.914 16.438 -4.34 1 95.56 97 ILE B N 1
ATOM 2418 C CA . ILE B 1 97 ? 11.18 15.039 -3.988 1 95.56 97 ILE B CA 1
ATOM 2419 C C . ILE B 1 97 ? 9.914 14.211 -4.184 1 95.56 97 ILE B C 1
ATOM 2421 O O . ILE B 1 97 ? 9.961 13.141 -4.797 1 95.56 97 ILE B O 1
ATOM 2425 N N . LEU B 1 98 ? 8.781 14.695 -3.719 1 95.06 98 LEU B N 1
ATOM 2426 C CA . LEU B 1 98 ? 7.535 13.945 -3.77 1 95.06 98 LEU B CA 1
ATOM 2427 C C . LEU B 1 98 ? 7.023 13.844 -5.203 1 95.06 98 LEU B C 1
ATOM 2429 O O . LEU B 1 98 ? 6.418 12.836 -5.578 1 95.06 98 LEU B O 1
ATOM 2433 N N . VAL B 1 99 ? 7.242 14.844 -6.008 1 93.38 99 VAL B N 1
ATOM 2434 C CA . VAL B 1 99 ? 6.875 14.797 -7.422 1 93.38 99 VAL B CA 1
ATOM 2435 C C . VAL B 1 99 ? 7.684 13.719 -8.133 1 93.38 99 VAL B C 1
ATOM 2437 O O . VAL B 1 99 ? 7.145 12.977 -8.961 1 93.38 99 VAL B O 1
ATOM 2440 N N . GLU B 1 100 ? 8.93 13.602 -7.812 1 94.31 100 GLU B N 1
ATOM 2441 C CA . GLU B 1 100 ? 9.758 12.547 -8.391 1 94.31 100 GLU B CA 1
ATOM 2442 C C . GLU B 1 100 ? 9.281 11.164 -7.949 1 94.31 100 GLU B C 1
ATOM 2444 O O . GLU B 1 100 ? 9.305 10.211 -8.734 1 94.31 100 GLU B O 1
ATOM 2449 N N . LEU B 1 101 ? 8.914 11.07 -6.715 1 95.69 101 LEU B N 1
ATOM 2450 C CA . LEU B 1 101 ? 8.344 9.82 -6.215 1 95.69 101 LEU B CA 1
ATOM 2451 C C . LEU B 1 101 ? 7.125 9.414 -7.035 1 95.69 101 LEU B C 1
ATOM 2453 O O . LEU B 1 101 ? 7.02 8.266 -7.465 1 95.69 101 LEU B O 1
ATOM 2457 N N . ILE B 1 102 ? 6.23 10.391 -7.273 1 94.44 102 ILE B N 1
ATOM 2458 C CA . ILE B 1 102 ? 5.023 10.141 -8.055 1 94.44 102 ILE B CA 1
ATOM 2459 C C . ILE B 1 102 ? 5.402 9.688 -9.461 1 94.44 102 ILE B C 1
ATOM 2461 O O . ILE B 1 102 ? 4.836 8.727 -9.984 1 94.44 102 ILE B O 1
ATOM 2465 N N . ARG B 1 103 ? 6.383 10.336 -10.055 1 93.06 103 ARG B N 1
ATOM 2466 C CA . ARG B 1 103 ? 6.828 9.984 -11.398 1 93.06 103 ARG B CA 1
ATOM 2467 C C . ARG B 1 103 ? 7.324 8.547 -11.453 1 93.06 103 ARG B C 1
ATOM 2469 O O . ARG B 1 103 ? 7.047 7.82 -12.406 1 93.06 103 ARG B O 1
ATOM 2476 N N . VAL B 1 104 ? 8.023 8.156 -10.469 1 95.19 104 VAL B N 1
ATOM 2477 C CA . VAL B 1 104 ? 8.57 6.801 -10.406 1 95.19 104 VAL B CA 1
ATOM 2478 C C . VAL B 1 104 ? 7.43 5.789 -10.289 1 95.19 104 VAL B C 1
ATOM 2480 O O . VAL B 1 104 ? 7.414 4.777 -11 1 95.19 104 VAL B O 1
ATOM 2483 N N . ILE B 1 105 ? 6.438 6.07 -9.438 1 95.31 105 ILE B N 1
ATOM 2484 C CA . ILE B 1 105 ? 5.344 5.141 -9.18 1 95.31 105 ILE B CA 1
ATOM 2485 C C . ILE B 1 105 ? 4.445 5.039 -10.406 1 95.31 105 ILE B C 1
ATOM 2487 O O . ILE B 1 105 ? 3.838 3.996 -10.656 1 95.31 105 ILE B O 1
ATOM 2491 N N . LEU B 1 106 ? 4.43 6.066 -11.234 1 93.5 106 LEU B N 1
ATOM 2492 C CA . LEU B 1 106 ? 3.559 6.105 -12.398 1 93.5 106 LEU B CA 1
ATOM 2493 C C . LEU B 1 106 ? 4.199 5.383 -13.578 1 93.5 106 LEU B C 1
ATOM 2495 O O . LEU B 1 106 ? 3.568 5.203 -14.625 1 93.5 106 LEU B O 1
ATOM 2499 N N . LYS B 1 107 ? 5.449 5.004 -13.43 1 93.06 107 LYS B N 1
ATOM 2500 C CA . LYS B 1 107 ? 6.062 4.234 -14.508 1 93.06 107 LYS B CA 1
ATOM 2501 C C . LYS B 1 107 ? 5.277 2.955 -14.781 1 93.06 107 LYS B C 1
ATOM 2503 O O . LYS B 1 107 ? 4.773 2.316 -13.852 1 93.06 107 LYS B O 1
ATOM 2508 N N . PRO B 1 108 ? 5.117 2.506 -16 1 89.38 108 PRO B N 1
ATOM 2509 C CA . PRO B 1 108 ? 4.203 1.444 -16.422 1 89.38 108 PRO B CA 1
ATOM 2510 C C . PRO B 1 108 ? 4.441 0.13 -15.688 1 89.38 108 PRO B C 1
ATOM 2512 O O . PRO B 1 108 ? 3.492 -0.602 -15.398 1 89.38 108 PRO B O 1
ATOM 2515 N N . SER B 1 109 ? 5.66 -0.237 -15.305 1 93.38 109 SER B N 1
ATOM 2516 C CA . SER B 1 109 ? 5.93 -1.541 -14.703 1 93.38 109 SER B CA 1
ATOM 2517 C C . SER B 1 109 ? 5.906 -1.468 -13.18 1 93.38 109 SER B C 1
ATOM 2519 O O . SER B 1 109 ? 6.059 -2.486 -12.508 1 93.38 109 SER B O 1
ATOM 2521 N N . HIS B 1 110 ? 5.594 -0.286 -12.672 1 95.62 110 HIS B N 1
ATOM 2522 C CA . HIS B 1 110 ? 5.715 -0.14 -11.227 1 95.62 110 HIS B CA 1
ATOM 2523 C C . HIS B 1 110 ? 4.598 -0.883 -10.5 1 95.62 110 HIS B C 1
ATOM 2525 O O . HIS B 1 110 ? 4.84 -1.538 -9.484 1 95.62 110 HIS B O 1
ATOM 2531 N N . PRO B 1 111 ? 3.326 -0.865 -11.055 1 95 111 PRO B N 1
ATOM 2532 C CA . PRO B 1 111 ? 2.287 -1.658 -10.398 1 95 111 PRO B CA 1
ATOM 2533 C C . PRO B 1 111 ? 2.629 -3.146 -10.336 1 95 111 PRO B C 1
ATOM 2535 O O . PRO B 1 111 ? 2.404 -3.797 -9.312 1 95 111 PRO B O 1
ATOM 2538 N N . ASP B 1 112 ? 3.168 -3.674 -11.398 1 94.94 112 ASP B N 1
ATOM 2539 C CA . ASP B 1 112 ? 3.584 -5.074 -11.43 1 94.94 112 ASP B CA 1
ATOM 2540 C C . ASP B 1 112 ? 4.73 -5.328 -10.453 1 94.94 112 ASP B C 1
ATOM 2542 O O . ASP B 1 112 ? 4.781 -6.379 -9.805 1 94.94 112 ASP B O 1
ATOM 2546 N N . PHE B 1 113 ? 5.574 -4.352 -10.445 1 97.5 113 PHE B N 1
ATOM 2547 C CA . PHE B 1 113 ? 6.688 -4.453 -9.508 1 97.5 113 PHE B CA 1
ATOM 2548 C C . PHE B 1 113 ? 6.184 -4.496 -8.07 1 97.5 113 PHE B C 1
ATOM 2550 O O . PHE B 1 113 ? 6.605 -5.344 -7.285 1 97.5 113 PHE B O 1
ATOM 2557 N N . PHE B 1 114 ? 5.234 -3.646 -7.672 1 97.56 114 PHE B N 1
ATOM 2558 C CA . PHE B 1 114 ? 4.719 -3.637 -6.309 1 97.56 114 PHE B CA 1
ATOM 2559 C C . PHE B 1 114 ? 3.988 -4.938 -6 1 97.56 114 PHE B C 1
ATOM 2561 O O . PHE B 1 114 ? 4.117 -5.48 -4.898 1 97.56 114 PHE B O 1
ATOM 2568 N N . ARG B 1 115 ? 3.254 -5.438 -6.953 1 95.56 115 ARG B N 1
ATOM 2569 C CA . ARG B 1 115 ? 2.588 -6.727 -6.789 1 95.56 115 ARG B CA 1
ATOM 2570 C C . ARG B 1 115 ? 3.598 -7.836 -6.508 1 95.56 115 ARG B C 1
ATOM 2572 O O . ARG B 1 115 ? 3.354 -8.711 -5.676 1 95.56 115 ARG B O 1
ATOM 2579 N N . LEU B 1 116 ? 4.715 -7.785 -7.242 1 96 116 LEU B N 1
ATOM 2580 C CA . LEU B 1 116 ? 5.801 -8.742 -7.035 1 96 116 LEU B CA 1
ATOM 2581 C C . LEU B 1 116 ? 6.324 -8.664 -5.605 1 96 116 LEU B C 1
ATOM 2583 O O . LEU B 1 116 ? 6.582 -9.695 -4.98 1 96 116 LEU B O 1
ATOM 2587 N N . ILE B 1 117 ? 6.453 -7.453 -5.031 1 97.62 117 ILE B N 1
ATOM 2588 C CA . ILE B 1 117 ? 6.984 -7.246 -3.688 1 97.62 117 ILE B CA 1
ATOM 2589 C C . ILE B 1 117 ? 6.02 -7.82 -2.654 1 97.62 117 ILE B C 1
ATOM 2591 O O . ILE B 1 117 ? 6.426 -8.562 -1.76 1 97.62 117 ILE B O 1
ATOM 2595 N N . VAL B 1 118 ? 4.766 -7.496 -2.777 1 95.94 118 VAL B N 1
ATOM 2596 C CA . VAL B 1 118 ? 3.754 -7.895 -1.804 1 95.94 118 VAL B CA 1
ATOM 2597 C C . VAL B 1 118 ? 3.615 -9.414 -1.795 1 95.94 118 VAL B C 1
ATOM 2599 O O . VAL B 1 118 ? 3.553 -10.031 -0.729 1 95.94 118 VAL B O 1
ATOM 2602 N N . THR B 1 119 ? 3.639 -10.016 -2.941 1 92.94 119 THR B N 1
ATOM 2603 C CA . THR B 1 119 ? 3.518 -11.469 -3.055 1 92.94 119 THR B CA 1
ATOM 2604 C C . THR B 1 119 ? 4.809 -12.148 -2.623 1 92.94 119 THR B C 1
ATOM 2606 O O . THR B 1 119 ? 4.777 -13.148 -1.897 1 92.94 119 THR B O 1
ATOM 2609 N N . GLY B 1 120 ? 5.906 -11.586 -3.08 1 93.94 120 GLY B N 1
ATOM 2610 C CA . GLY B 1 120 ? 7.203 -12.18 -2.797 1 93.94 120 GLY B CA 1
ATOM 2611 C C . GLY B 1 120 ? 7.57 -12.133 -1.326 1 93.94 120 GLY B C 1
ATOM 2612 O O . GLY B 1 120 ? 8.242 -13.039 -0.821 1 93.94 120 GLY B O 1
ATOM 2613 N N . ALA B 1 121 ? 7.121 -11.117 -0.634 1 95.25 121 ALA B N 1
ATOM 2614 C CA . ALA B 1 121 ? 7.434 -10.953 0.783 1 95.25 121 ALA B CA 1
ATOM 2615 C C . ALA B 1 121 ? 6.848 -12.094 1.609 1 95.25 121 ALA B C 1
ATOM 2617 O O . ALA B 1 121 ? 7.402 -12.469 2.645 1 95.25 121 ALA B O 1
ATOM 2618 N N . LYS B 1 122 ? 5.738 -12.602 1.151 1 91.38 122 LYS B N 1
ATOM 2619 C CA . LYS B 1 122 ? 5.133 -13.734 1.843 1 91.38 122 LYS B CA 1
ATOM 2620 C C . LYS B 1 122 ? 6.012 -14.977 1.734 1 91.38 122 LYS B C 1
ATOM 2622 O O . LYS B 1 122 ? 6.09 -15.773 2.674 1 91.38 122 LYS B O 1
ATOM 2627 N N . LEU B 1 123 ? 6.711 -15.094 0.617 1 87.31 123 LEU B N 1
ATOM 2628 C CA . LEU B 1 123 ? 7.543 -16.25 0.341 1 87.31 123 LEU B CA 1
ATOM 2629 C C . LEU B 1 123 ? 8.914 -16.109 0.999 1 87.31 123 LEU B C 1
ATOM 2631 O O . LEU B 1 123 ? 9.445 -17.078 1.554 1 87.31 123 LEU B O 1
ATOM 2635 N N . ALA B 1 124 ? 9.477 -14.945 0.887 1 91.81 124 ALA B N 1
ATOM 2636 C CA . ALA B 1 124 ? 10.797 -14.656 1.435 1 91.81 124 ALA B CA 1
ATOM 2637 C C . ALA B 1 124 ? 10.859 -13.242 2.014 1 91.81 124 ALA B C 1
ATOM 2639 O O . ALA B 1 124 ? 10.906 -12.266 1.269 1 91.81 124 ALA B O 1
ATOM 2640 N N . PRO B 1 125 ? 10.961 -13.188 3.357 1 93.56 125 PRO B N 1
ATOM 2641 C CA . PRO B 1 125 ? 10.945 -11.875 4.004 1 93.56 125 PRO B CA 1
ATOM 2642 C C . PRO B 1 125 ? 12.047 -10.953 3.49 1 93.56 125 PRO B C 1
ATOM 2644 O O . PRO B 1 125 ? 11.891 -9.727 3.512 1 93.56 125 PRO B O 1
ATOM 2647 N N . GLU B 1 126 ? 13.07 -11.516 2.971 1 96.44 126 GLU B N 1
ATOM 2648 C CA . GLU B 1 126 ? 14.219 -10.75 2.49 1 96.44 126 GLU B CA 1
ATOM 2649 C C . GLU B 1 126 ? 13.844 -9.906 1.277 1 96.44 126 GLU B C 1
ATOM 2651 O O . GLU B 1 126 ? 14.477 -8.883 1.007 1 96.44 126 GLU B O 1
ATOM 2656 N N . ILE B 1 127 ? 12.852 -10.336 0.58 1 96.62 127 ILE B N 1
ATOM 2657 C CA . ILE B 1 127 ? 12.383 -9.586 -0.581 1 96.62 127 ILE B CA 1
ATOM 2658 C C . ILE B 1 127 ? 11.812 -8.242 -0.133 1 96.62 127 ILE B C 1
ATOM 2660 O O . ILE B 1 127 ? 12.148 -7.195 -0.697 1 96.62 127 ILE B O 1
ATOM 2664 N N . GLY B 1 128 ? 10.977 -8.273 0.902 1 97.94 128 GLY B N 1
ATOM 2665 C CA . GLY B 1 128 ? 10.438 -7.039 1.448 1 97.94 128 GLY B CA 1
ATOM 2666 C C . GLY B 1 128 ? 11.5 -6.121 2.02 1 97.94 128 GLY B C 1
ATOM 2667 O O . GLY B 1 128 ? 11.445 -4.906 1.823 1 97.94 128 GLY B O 1
ATOM 2668 N N . VAL B 1 129 ? 12.438 -6.699 2.637 1 98 129 VAL B N 1
ATOM 2669 C CA . VAL B 1 129 ? 13.523 -5.934 3.24 1 98 129 VAL B CA 1
ATOM 2670 C C . VAL B 1 129 ? 14.359 -5.266 2.148 1 98 129 VAL B C 1
ATOM 2672 O O . VAL B 1 129 ? 14.711 -4.09 2.26 1 98 129 VAL B O 1
ATOM 2675 N N . ALA B 1 130 ? 14.656 -6.027 1.071 1 97.94 130 ALA B N 1
ATOM 2676 C CA . ALA B 1 130 ? 15.414 -5.473 -0.048 1 97.94 130 ALA B CA 1
ATOM 2677 C C . ALA B 1 130 ? 14.68 -4.289 -0.672 1 97.94 130 ALA B C 1
ATOM 2679 O O . ALA B 1 130 ? 15.289 -3.248 -0.939 1 97.94 130 ALA B O 1
ATOM 2680 N N . TRP B 1 131 ? 13.445 -4.441 -0.866 1 98.62 131 TRP B N 1
ATOM 2681 C CA . TRP B 1 131 ? 12.641 -3.365 -1.438 1 98.62 131 TRP B CA 1
ATOM 2682 C C . TRP B 1 131 ? 12.625 -2.148 -0.521 1 98.62 131 TRP B C 1
ATOM 2684 O O . TRP B 1 131 ? 12.797 -1.016 -0.979 1 98.62 131 TRP B O 1
ATOM 2694 N N . HIS B 1 132 ? 12.445 -2.371 0.744 1 98.56 132 HIS B N 1
ATOM 2695 C CA . HIS B 1 132 ? 12.352 -1.263 1.688 1 98.56 132 HIS B CA 1
ATOM 2696 C C . HIS B 1 132 ? 13.664 -0.489 1.76 1 98.56 132 HIS B C 1
ATOM 2698 O O . HIS B 1 132 ? 13.664 0.744 1.772 1 98.56 132 HIS B O 1
ATOM 2704 N N . THR B 1 133 ? 14.711 -1.201 1.782 1 98.12 133 THR B N 1
ATOM 2705 C CA . THR B 1 133 ? 16.047 -0.613 1.917 1 98.12 133 THR B CA 1
ATOM 2706 C C . THR B 1 133 ? 16.422 0.165 0.659 1 98.12 133 THR B C 1
ATOM 2708 O O . THR B 1 133 ? 16.922 1.285 0.745 1 98.12 133 THR B O 1
ATOM 2711 N N . HIS B 1 134 ? 16.094 -0.373 -0.49 1 98 134 HIS B N 1
ATOM 2712 C CA . HIS B 1 134 ? 16.594 0.186 -1.736 1 98 134 HIS B CA 1
ATOM 2713 C C . HIS B 1 134 ? 15.531 1.009 -2.451 1 98 134 HIS B C 1
ATOM 2715 O O . HIS B 1 134 ? 15.82 1.675 -3.447 1 98 134 HIS B O 1
ATOM 2721 N N . GLY B 1 135 ? 14.336 0.986 -1.928 1 97.94 135 GLY B N 1
ATOM 2722 C CA . GLY B 1 135 ? 13.242 1.781 -2.461 1 97.94 135 GLY B CA 1
ATOM 2723 C C . GLY B 1 135 ? 12.812 2.906 -1.536 1 97.94 135 GLY B C 1
ATOM 2724 O O . GLY B 1 135 ? 13.336 4.02 -1.624 1 97.94 135 GLY B O 1
ATOM 2725 N N . PRO B 1 136 ? 11.938 2.633 -0.527 1 98.25 136 PRO B N 1
ATOM 2726 C CA . PRO B 1 136 ? 11.492 3.646 0.428 1 98.25 136 PRO B CA 1
ATOM 2727 C C . PRO B 1 136 ? 12.648 4.332 1.147 1 98.25 136 PRO B C 1
ATOM 2729 O O . PRO B 1 136 ? 12.617 5.551 1.356 1 98.25 136 PRO B O 1
ATOM 2732 N N . GLY B 1 137 ? 13.609 3.574 1.506 1 97.75 137 GLY B N 1
ATOM 2733 C CA . GLY B 1 137 ? 14.742 4.113 2.24 1 97.75 137 GLY B CA 1
ATOM 2734 C C . GLY B 1 137 ? 15.445 5.246 1.511 1 97.75 137 GLY B C 1
ATOM 2735 O O . GLY B 1 137 ? 15.961 6.168 2.139 1 97.75 137 GLY B O 1
ATOM 2736 N N . VAL B 1 138 ? 15.453 5.191 0.228 1 97.25 138 VAL B N 1
ATOM 2737 C CA . VAL B 1 138 ? 16.078 6.227 -0.586 1 97.25 138 VAL B CA 1
ATOM 2738 C C . VAL B 1 138 ? 15.305 7.535 -0.447 1 97.25 138 VAL B C 1
ATOM 2740 O O . VAL B 1 138 ? 15.906 8.602 -0.287 1 97.25 138 VAL B O 1
ATOM 2743 N N . TRP B 1 139 ? 14.047 7.461 -0.471 1 97.81 139 TRP B N 1
ATOM 2744 C CA . TRP B 1 139 ? 13.195 8.641 -0.368 1 97.81 139 TRP B CA 1
ATOM 2745 C C . TRP B 1 139 ? 13.258 9.234 1.033 1 97.81 139 TRP B C 1
ATOM 2747 O O . TRP B 1 139 ? 13.281 10.461 1.193 1 97.81 139 TRP B O 1
ATOM 2757 N N . TYR B 1 140 ? 13.266 8.336 2.082 1 97.25 140 TYR B N 1
ATOM 2758 C CA . TYR B 1 140 ? 13.445 8.805 3.451 1 97.25 140 TYR B CA 1
ATOM 2759 C C . TYR B 1 140 ? 14.727 9.625 3.576 1 97.25 140 TYR B C 1
ATOM 2761 O O . TYR B 1 140 ? 14.711 10.711 4.156 1 97.25 140 TYR B O 1
ATOM 2769 N N . LYS B 1 141 ? 15.75 9.141 3.004 1 96.62 141 LYS B N 1
ATOM 2770 C CA . LYS B 1 141 ? 17.047 9.797 3.094 1 96.62 141 LYS B CA 1
ATOM 2771 C C . LYS B 1 141 ? 17.031 11.156 2.404 1 96.62 141 LYS B C 1
ATOM 2773 O O . LYS B 1 141 ? 17.531 12.141 2.949 1 96.62 141 LYS B O 1
ATOM 2778 N N . LEU B 1 142 ? 16.438 11.195 1.217 1 96.25 142 LEU B N 1
ATOM 2779 C CA . LEU B 1 142 ? 16.359 12.445 0.479 1 96.25 142 LEU B CA 1
ATOM 2780 C C . LEU B 1 142 ? 15.594 13.5 1.283 1 96.25 142 LEU B C 1
ATOM 2782 O O . LEU B 1 142 ? 16.031 14.648 1.373 1 96.25 142 LEU B O 1
ATOM 2786 N N . MET B 1 143 ? 14.492 13.164 1.911 1 96.31 143 MET B N 1
ATOM 2787 C CA . MET B 1 143 ? 13.688 14.109 2.676 1 96.31 143 MET B CA 1
ATOM 2788 C C . MET B 1 143 ? 14.375 14.492 3.98 1 96.31 143 MET B C 1
ATOM 2790 O O . MET B 1 143 ? 14.336 15.648 4.398 1 96.31 143 MET B O 1
ATOM 2794 N N . ASN B 1 144 ? 14.992 13.469 4.586 1 95.88 144 ASN B N 1
ATOM 2795 C CA . ASN B 1 144 ? 15.766 13.773 5.789 1 95.88 144 ASN B CA 1
ATOM 2796 C C . ASN B 1 144 ? 16.859 14.789 5.508 1 95.88 144 ASN B C 1
ATOM 2798 O O . ASN B 1 144 ? 17.078 15.711 6.297 1 95.88 144 ASN B O 1
ATOM 2802 N N . GLU B 1 145 ? 17.516 14.633 4.441 1 94.69 145 GLU B N 1
ATOM 2803 C CA . GLU B 1 145 ? 18.578 15.562 4.051 1 94.69 145 GLU B CA 1
ATOM 2804 C C . GLU B 1 145 ? 18.031 16.969 3.838 1 94.69 145 GLU B C 1
ATOM 2806 O O . GLU B 1 145 ? 18.688 17.953 4.164 1 94.69 145 GLU B O 1
ATOM 2811 N N . ALA B 1 146 ? 16.844 17.031 3.279 1 93.75 146 ALA B N 1
ATOM 2812 C CA . ALA B 1 146 ? 16.203 18.328 3.1 1 93.75 146 ALA B CA 1
ATOM 2813 C C . ALA B 1 146 ? 15.961 19.016 4.441 1 93.75 146 ALA B C 1
ATOM 2815 O O . ALA B 1 146 ? 16.219 20.203 4.594 1 93.75 146 ALA B O 1
ATOM 2816 N N . PHE B 1 147 ? 15.484 18.25 5.453 1 93.5 147 PHE B N 1
ATOM 2817 C CA . PHE B 1 147 ? 15.258 18.781 6.789 1 93.5 147 PHE B CA 1
ATOM 2818 C C . PHE B 1 147 ? 16.578 19.203 7.43 1 93.5 147 PHE B C 1
ATOM 2820 O O . PHE B 1 147 ? 16.688 20.281 8.008 1 93.5 147 PHE B O 1
ATOM 2827 N N . GLU B 1 148 ? 17.562 18.391 7.262 1 93.94 148 GLU B N 1
ATOM 2828 C CA . GLU B 1 148 ? 18.875 18.641 7.875 1 93.94 148 GLU B CA 1
ATOM 2829 C C . GLU B 1 148 ? 19.516 19.891 7.285 1 93.94 148 GLU B C 1
ATOM 2831 O O . GLU B 1 148 ? 20.156 20.656 8.008 1 93.94 148 GLU B O 1
ATOM 2836 N N . GLU B 1 149 ? 19.359 20.031 6.035 1 92.94 149 GLU B N 1
ATOM 2837 C CA . GLU B 1 149 ? 19.891 21.219 5.383 1 92.94 149 GLU B CA 1
ATOM 2838 C C . GLU B 1 149 ? 19.234 22.5 5.906 1 92.94 149 GLU B C 1
ATOM 2840 O O . GLU B 1 149 ? 19.891 23.516 6.094 1 92.94 149 GLU B O 1
ATOM 2845 N N . GLU B 1 150 ? 17.938 22.469 6.121 1 91.94 150 GLU B N 1
ATOM 2846 C CA . GLU B 1 150 ? 17.219 23.625 6.66 1 91.94 150 GLU B CA 1
ATOM 2847 C C . GLU B 1 150 ? 17.672 23.938 8.078 1 91.94 150 GLU B C 1
ATOM 2849 O O . GLU B 1 150 ? 17.766 25.109 8.461 1 91.94 150 GLU B O 1
ATOM 2854 N N . ILE B 1 151 ? 17.984 22.938 8.836 1 92.31 151 ILE B N 1
ATOM 2855 C CA . ILE B 1 151 ? 18.484 23.109 10.188 1 92.31 151 ILE B CA 1
ATOM 2856 C C . ILE B 1 151 ? 19.891 23.734 10.133 1 92.31 151 ILE B C 1
ATOM 2858 O O . ILE B 1 151 ? 20.156 24.703 10.844 1 92.31 151 ILE B O 1
ATOM 2862 N N . ALA B 1 152 ? 20.688 23.266 9.227 1 94 152 ALA B N 1
ATOM 2863 C CA . ALA B 1 152 ? 22.062 23.75 9.078 1 94 152 ALA B CA 1
ATOM 2864 C C . ALA B 1 152 ? 22.078 25.203 8.648 1 94 152 ALA B C 1
ATOM 2866 O O . ALA B 1 152 ? 22.969 25.969 9.039 1 94 152 ALA B O 1
ATOM 2867 N N . ARG B 1 153 ? 21.078 25.609 7.883 1 92.38 153 ARG B N 1
ATOM 2868 C CA . ARG B 1 153 ? 21 26.969 7.363 1 92.38 153 ARG B CA 1
ATOM 2869 C C . ARG B 1 153 ? 20.312 27.891 8.359 1 92.38 153 ARG B C 1
ATOM 2871 O O . ARG B 1 153 ? 20.172 29.094 8.109 1 92.38 153 ARG B O 1
ATOM 2878 N N . GLY B 1 154 ? 19.828 27.359 9.453 1 91.69 154 GLY B N 1
ATOM 2879 C CA . GLY B 1 154 ? 19.203 28.156 10.5 1 91.69 154 GLY B CA 1
ATOM 2880 C C . GLY B 1 154 ? 17.75 28.5 10.195 1 91.69 154 GLY B C 1
ATOM 2881 O O . GLY B 1 154 ? 17.156 29.359 10.859 1 91.69 154 GLY B O 1
ATOM 2882 N N . ARG B 1 155 ? 17.188 27.812 9.172 1 88.88 155 ARG B N 1
ATOM 2883 C CA . ARG B 1 155 ? 15.805 28.078 8.789 1 88.88 155 ARG B CA 1
ATOM 2884 C C . ARG B 1 155 ? 14.828 27.234 9.602 1 88.88 155 ARG B C 1
ATOM 2886 O O . ARG B 1 155 ? 13.633 27.5 9.625 1 88.88 155 ARG B O 1
ATOM 2893 N N . LEU B 1 156 ? 15.422 26.125 10.258 1 88.62 156 LEU B N 1
ATOM 2894 C CA . LEU B 1 156 ? 14.719 25.344 11.266 1 88.62 156 LEU B CA 1
ATOM 2895 C C . LEU B 1 156 ? 15.508 25.297 12.57 1 88.62 156 LEU B C 1
ATOM 2897 O O . LEU B 1 156 ? 16.734 25.391 12.562 1 88.62 156 LEU B O 1
ATOM 2901 N N . PRO B 1 157 ? 14.68 25.25 13.656 1 89.62 157 PRO B N 1
ATOM 2902 C CA . PRO B 1 157 ? 15.391 25.109 14.93 1 89.62 157 PRO B CA 1
ATOM 2903 C C . PRO B 1 157 ? 16.328 23.906 14.961 1 89.62 157 PRO B C 1
ATOM 2905 O O . PRO B 1 157 ? 16.016 22.875 14.344 1 89.62 157 PRO B O 1
ATOM 2908 N N . ALA B 1 158 ? 17.344 24.031 15.68 1 91.31 158 ALA B N 1
ATOM 2909 C CA . ALA B 1 158 ? 18.344 22.969 15.789 1 91.31 158 ALA B CA 1
ATOM 2910 C C . ALA B 1 158 ? 17.734 21.688 16.359 1 91.31 158 ALA B C 1
ATOM 2912 O O . ALA B 1 158 ? 18.172 20.578 16.047 1 91.31 158 ALA B O 1
ATOM 2913 N N . ASP B 1 159 ? 16.672 21.828 17.141 1 89.69 159 ASP B N 1
ATOM 2914 C CA . ASP B 1 159 ? 16.062 20.688 17.812 1 89.69 159 ASP B CA 1
ATOM 2915 C C . ASP B 1 159 ? 14.766 20.281 17.125 1 89.69 159 ASP B C 1
ATOM 2917 O O . ASP B 1 159 ? 13.953 19.547 17.703 1 89.69 159 ASP B O 1
ATOM 2921 N N . PHE B 1 160 ? 14.664 20.797 15.891 1 88 160 PHE B N 1
ATOM 2922 C CA . PHE B 1 160 ? 13.469 20.422 15.156 1 88 160 PHE B CA 1
ATOM 2923 C C . PHE B 1 160 ? 13.422 18.906 14.953 1 88 160 PHE B C 1
ATOM 2925 O O . PHE B 1 160 ? 14.344 18.312 14.383 1 88 160 PHE B O 1
ATOM 2932 N N . ASP B 1 161 ?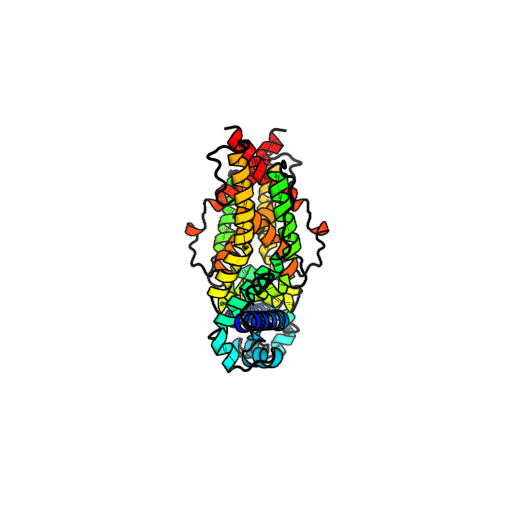 12.289 18.312 15.438 1 88.38 161 ASP B N 1
ATOM 2933 C CA . ASP B 1 161 ? 12.117 16.859 15.328 1 88.38 161 ASP B CA 1
ATOM 2934 C C . ASP B 1 161 ? 11.477 16.484 13.992 1 88.38 161 ASP B C 1
ATOM 2936 O O . ASP B 1 161 ? 10.258 16.594 13.836 1 88.38 161 ASP B O 1
ATOM 2940 N N . HIS B 1 162 ? 12.32 16.125 13.102 1 89.5 162 HIS B N 1
ATOM 2941 C CA . HIS B 1 162 ? 11.797 15.703 11.805 1 89.5 162 HIS B CA 1
ATOM 2942 C C . HIS B 1 162 ? 11.734 14.188 11.703 1 89.5 162 HIS B C 1
ATOM 2944 O O . HIS B 1 162 ? 11.516 13.641 10.625 1 89.5 162 HIS B O 1
ATOM 2950 N N . GLU B 1 163 ? 11.812 13.641 12.961 1 87.62 163 GLU B N 1
ATOM 2951 C CA . GLU B 1 163 ? 11.68 12.188 12.992 1 87.62 163 GLU B CA 1
ATOM 2952 C C . GLU B 1 163 ? 10.312 11.742 12.5 1 87.62 163 GLU B C 1
ATOM 2954 O O . GLU B 1 163 ? 9.297 12.375 12.805 1 87.62 163 GLU B O 1
ATOM 2959 N N . ASP B 1 164 ? 10.125 10.812 11.617 1 88.25 164 ASP B N 1
ATOM 2960 C CA . ASP B 1 164 ? 8.922 10.156 11.109 1 88.25 164 ASP B CA 1
ATOM 2961 C C . ASP B 1 164 ? 8.32 10.938 9.945 1 88.25 164 ASP B C 1
ATOM 2963 O O . ASP B 1 164 ? 7.484 10.414 9.203 1 88.25 164 ASP B O 1
ATOM 2967 N N . LEU B 1 165 ? 8.711 12.336 9.82 1 90.81 165 LEU B N 1
ATOM 2968 C CA . LEU B 1 165 ? 8.07 13.172 8.812 1 90.81 165 LEU B CA 1
ATOM 2969 C C . LEU B 1 165 ? 8.328 12.633 7.41 1 90.81 165 LEU B C 1
ATOM 2971 O O . LEU B 1 165 ? 7.414 12.555 6.59 1 90.81 165 LEU B O 1
ATOM 2975 N N . PRO B 1 166 ? 9.602 12.211 7.152 1 94.12 166 PRO B N 1
ATOM 2976 C CA . PRO B 1 166 ? 9.836 11.625 5.832 1 94.12 166 PRO B CA 1
ATOM 2977 C C . PRO B 1 166 ? 8.984 10.391 5.57 1 94.12 166 PRO B C 1
ATOM 2979 O O . PRO B 1 166 ? 8.406 10.25 4.488 1 94.12 166 PRO B O 1
ATOM 2982 N N . GLU B 1 167 ? 8.828 9.523 6.547 1 94.12 167 GLU B N 1
ATOM 2983 C CA . GLU B 1 167 ? 8.008 8.32 6.43 1 94.12 167 GLU B CA 1
ATOM 2984 C C . GLU B 1 167 ? 6.539 8.68 6.227 1 94.12 167 GLU B C 1
ATOM 2986 O O . GLU B 1 167 ? 5.855 8.055 5.406 1 94.12 167 GLU B O 1
ATOM 2991 N N . MET B 1 168 ? 6.074 9.641 6.949 1 92.38 168 MET B N 1
ATOM 2992 C CA . MET B 1 168 ? 4.676 10.055 6.852 1 92.38 168 MET B CA 1
ATOM 2993 C C . MET B 1 168 ? 4.363 10.586 5.457 1 92.38 168 MET B C 1
ATOM 2995 O O . MET B 1 168 ? 3.34 10.234 4.867 1 92.38 168 MET B O 1
ATOM 2999 N N . LEU B 1 169 ? 5.266 11.484 4.945 1 94.06 169 LEU B N 1
ATOM 3000 C CA . LEU B 1 169 ? 5.082 12.055 3.615 1 94.06 169 LEU B CA 1
ATOM 3001 C C . LEU B 1 169 ? 5.133 10.969 2.545 1 94.06 169 LEU B C 1
ATOM 3003 O O . LEU B 1 169 ? 4.289 10.93 1.647 1 94.06 169 LEU B O 1
ATOM 3007 N N . PHE B 1 170 ? 6.094 10.078 2.713 1 96.81 170 PHE B N 1
ATOM 3008 C CA . PHE B 1 170 ? 6.215 8.961 1.777 1 96.81 170 PHE B CA 1
ATOM 3009 C C . PHE B 1 170 ? 4.969 8.086 1.812 1 96.81 170 PHE B C 1
ATOM 3011 O O . PHE B 1 170 ? 4.383 7.789 0.77 1 96.81 170 PHE B O 1
ATOM 3018 N N . ASP B 1 171 ? 4.562 7.719 3.018 1 96.44 171 ASP B N 1
ATOM 3019 C CA . ASP B 1 171 ? 3.453 6.785 3.189 1 96.44 171 ASP B CA 1
ATOM 3020 C C . ASP B 1 171 ? 2.162 7.355 2.609 1 96.44 171 ASP B C 1
ATOM 3022 O O . ASP B 1 171 ? 1.381 6.633 1.988 1 96.44 171 ASP B O 1
ATOM 3026 N N . ALA B 1 172 ? 1.928 8.648 2.832 1 94.56 172 ALA B N 1
ATOM 3027 C CA . ALA B 1 172 ? 0.721 9.289 2.312 1 94.56 172 ALA B CA 1
ATOM 3028 C C . ALA B 1 172 ? 0.695 9.25 0.788 1 94.56 172 ALA B C 1
ATOM 3030 O O . ALA B 1 172 ? -0.297 8.836 0.187 1 94.56 172 ALA B O 1
ATOM 3031 N N . VAL B 1 173 ? 1.827 9.648 0.156 1 95.19 173 VAL B N 1
ATOM 3032 C CA . VAL B 1 173 ? 1.891 9.734 -1.299 1 95.19 173 VAL B CA 1
ATOM 3033 C C . VAL B 1 173 ? 1.911 8.328 -1.899 1 95.19 173 VAL B C 1
ATOM 3035 O O . VAL B 1 173 ? 1.177 8.039 -2.848 1 95.19 173 VAL B O 1
ATOM 3038 N N . PHE B 1 174 ? 2.744 7.484 -1.334 1 97 174 PHE B N 1
ATOM 3039 C CA . PHE B 1 174 ? 2.871 6.113 -1.813 1 97 174 PHE B CA 1
ATOM 3040 C C . PHE B 1 174 ? 1.546 5.371 -1.684 1 97 174 PHE B C 1
ATOM 3042 O O . PHE B 1 174 ? 1.102 4.715 -2.627 1 97 174 PHE B O 1
ATOM 3049 N N . GLY B 1 175 ? 0.923 5.488 -0.488 1 96.5 175 GLY B N 1
ATOM 3050 C CA . GLY B 1 175 ? -0.368 4.852 -0.271 1 96.5 175 GLY B CA 1
ATOM 3051 C C . GLY B 1 175 ? -1.421 5.285 -1.274 1 96.5 175 GLY B C 1
ATOM 3052 O O . GLY B 1 175 ? -2.119 4.449 -1.85 1 96.5 175 GLY B O 1
ATOM 3053 N N . ASP B 1 176 ? -1.528 6.57 -1.502 1 94.75 176 ASP B N 1
ATOM 3054 C CA . ASP B 1 176 ? -2.473 7.102 -2.48 1 94.75 176 ASP B CA 1
ATOM 3055 C C . ASP B 1 176 ? -2.189 6.543 -3.875 1 94.75 176 ASP B C 1
ATOM 3057 O O . ASP B 1 176 ? -3.102 6.07 -4.559 1 94.75 176 ASP B O 1
ATOM 3061 N N . MET B 1 177 ? -0.949 6.551 -4.273 1 94.88 177 MET B N 1
ATOM 3062 C CA . MET B 1 177 ? -0.574 6.188 -5.637 1 94.88 177 MET B CA 1
ATOM 3063 C C . MET B 1 177 ? -0.75 4.691 -5.867 1 94.88 177 MET B C 1
ATOM 3065 O O . MET B 1 177 ? -1.198 4.273 -6.938 1 94.88 177 MET B O 1
ATOM 3069 N N . ILE B 1 178 ? -0.384 3.859 -4.871 1 96.38 178 ILE B N 1
ATOM 3070 C CA . ILE B 1 178 ? -0.487 2.42 -5.086 1 96.38 178 ILE B CA 1
ATOM 3071 C C . ILE B 1 178 ? -1.958 2.012 -5.148 1 96.38 178 ILE B C 1
ATOM 3073 O O . ILE B 1 178 ? -2.326 1.115 -5.91 1 96.38 178 ILE B O 1
ATOM 3077 N N . ILE B 1 179 ? -2.822 2.66 -4.336 1 96.69 179 ILE B N 1
ATOM 3078 C CA . ILE B 1 179 ? -4.254 2.387 -4.422 1 96.69 179 ILE B CA 1
ATOM 3079 C C . ILE B 1 179 ? -4.766 2.762 -5.809 1 96.69 179 ILE B C 1
ATOM 3081 O O . ILE B 1 179 ? -5.457 1.969 -6.457 1 96.69 179 ILE B O 1
ATOM 3085 N N . ARG B 1 180 ? -4.391 3.873 -6.32 1 95.25 180 ARG B N 1
ATOM 3086 C CA . ARG B 1 180 ? -4.887 4.371 -7.598 1 95.25 180 ARG B CA 1
ATOM 3087 C C . ARG B 1 180 ? -4.336 3.543 -8.758 1 95.25 180 ARG B C 1
ATOM 3089 O O . ARG B 1 180 ? -5.055 3.256 -9.719 1 95.25 180 ARG B O 1
ATOM 3096 N N . THR B 1 181 ? -3.074 3.109 -8.672 1 95.38 181 THR B N 1
ATOM 3097 C CA . THR B 1 181 ? -2.424 2.479 -9.82 1 95.38 181 THR B CA 1
ATOM 3098 C C . THR B 1 181 ? -2.525 0.959 -9.727 1 95.38 181 THR B C 1
ATOM 3100 O O . THR B 1 181 ? -3.131 0.319 -10.594 1 95.38 181 THR B O 1
ATOM 3103 N N . ALA B 1 182 ? -2.113 0.366 -8.609 1 96 182 ALA B N 1
ATOM 3104 C CA . ALA B 1 182 ? -2.008 -1.087 -8.508 1 96 182 ALA B CA 1
ATOM 3105 C C . ALA B 1 182 ? -3.359 -1.713 -8.172 1 96 182 ALA B C 1
ATOM 3107 O O . ALA B 1 182 ? -3.643 -2.844 -8.57 1 96 182 ALA B O 1
ATOM 3108 N N . VAL B 1 183 ? -4.215 -0.986 -7.457 1 97.31 183 VAL B N 1
ATOM 3109 C CA . VAL B 1 183 ? -5.457 -1.578 -6.977 1 97.31 183 VAL B CA 1
ATOM 3110 C C . VAL B 1 183 ? -6.613 -1.163 -7.887 1 97.31 183 VAL B C 1
ATOM 3112 O O . VAL B 1 183 ? -7.387 -2.008 -8.344 1 97.31 183 VAL B O 1
ATOM 3115 N N . LEU B 1 184 ? -6.672 0.128 -8.234 1 96.94 184 LEU B N 1
ATOM 3116 C CA . LEU B 1 184 ? -7.805 0.632 -9.008 1 96.94 184 LEU B CA 1
ATOM 3117 C C . LEU B 1 184 ? -7.465 0.7 -10.492 1 96.94 184 LEU B C 1
ATOM 3119 O O . LEU B 1 184 ? -8.344 0.952 -11.32 1 96.94 184 LEU B O 1
ATOM 3123 N N . ARG B 1 185 ? -6.23 0.533 -10.852 1 94.88 185 ARG B N 1
ATOM 3124 C CA . ARG B 1 185 ? -5.742 0.482 -12.227 1 94.88 185 ARG B CA 1
ATOM 3125 C C . ARG B 1 185 ? -6.145 1.737 -12.992 1 94.88 185 ARG B C 1
ATOM 3127 O O . ARG B 1 185 ? -6.613 1.652 -14.133 1 94.88 185 ARG B O 1
ATOM 3134 N N . GLN B 1 186 ? -6.062 2.822 -12.227 1 92.06 186 GLN B N 1
ATOM 3135 C CA . GLN B 1 186 ? -6.34 4.102 -12.867 1 92.06 186 GLN B CA 1
ATOM 3136 C C . GLN B 1 186 ? -5.203 4.504 -13.805 1 92.06 186 GLN B C 1
ATOM 3138 O O . GLN B 1 186 ? -4.027 4.301 -13.484 1 92.06 186 GLN B O 1
ATOM 3143 N N . ASP B 1 187 ? -5.586 4.957 -14.969 1 85.44 187 ASP B N 1
ATOM 3144 C CA . ASP B 1 187 ? -4.613 5.559 -15.875 1 85.44 187 ASP B CA 1
ATOM 3145 C C . ASP B 1 187 ? -4.348 7.016 -15.5 1 85.44 187 ASP B C 1
ATOM 3147 O O . ASP B 1 187 ? -5.211 7.875 -15.688 1 85.44 187 ASP B O 1
ATOM 3151 N N . MET B 1 188 ? -3.205 7.215 -14.828 1 84.12 188 MET B N 1
ATOM 3152 C CA . MET B 1 188 ? -2.908 8.555 -14.32 1 84.12 188 MET B CA 1
ATOM 3153 C C . MET B 1 188 ? -1.678 9.133 -15.008 1 84.12 188 MET B C 1
ATOM 3155 O O . MET B 1 188 ? -0.738 8.406 -15.328 1 84.12 188 MET B O 1
ATOM 3159 N N . THR B 1 189 ? -1.822 10.461 -15.312 1 78.19 189 THR B N 1
ATOM 3160 C CA . THR B 1 189 ? -0.63 11.219 -15.68 1 78.19 189 THR B CA 1
ATOM 3161 C C . THR B 1 189 ? -0.035 11.914 -14.461 1 78.19 189 THR B C 1
ATOM 3163 O O . THR B 1 189 ? -0.692 12.039 -13.43 1 78.19 189 THR B O 1
ATOM 3166 N N . ALA B 1 190 ? 1.253 12.234 -14.594 1 69.75 190 ALA B N 1
ATOM 3167 C CA . ALA B 1 190 ? 1.884 13 -13.516 1 69.75 190 ALA B CA 1
ATOM 3168 C C . ALA B 1 190 ? 1.097 14.266 -13.203 1 69.75 190 ALA B C 1
ATOM 3170 O O . ALA B 1 190 ? 0.99 14.672 -12.047 1 69.75 190 ALA B O 1
ATOM 3171 N N . ALA B 1 191 ? 0.61 14.844 -14.195 1 67.38 191 ALA B N 1
ATOM 3172 C CA . ALA B 1 191 ? -0.171 16.062 -14.039 1 67.38 191 ALA B CA 1
ATOM 3173 C C . ALA B 1 191 ? -1.457 15.797 -13.258 1 67.38 191 ALA B C 1
ATOM 3175 O O . ALA B 1 191 ? -1.889 16.625 -12.461 1 67.38 191 ALA B O 1
ATOM 3176 N N . ASP B 1 192 ? -1.959 14.656 -13.469 1 70.62 192 ASP B N 1
ATOM 3177 C CA . ASP B 1 192 ? -3.166 14.242 -12.766 1 70.62 192 ASP B CA 1
ATOM 3178 C C . ASP B 1 192 ? -2.904 14.094 -11.266 1 70.62 192 ASP B C 1
ATOM 3180 O O . ASP B 1 192 ? -3.752 14.445 -10.445 1 70.62 192 ASP B O 1
ATOM 3184 N N . ALA B 1 193 ? -1.614 13.703 -11.141 1 60.38 193 ALA B N 1
ATOM 3185 C CA . ALA B 1 193 ? -1.244 13.391 -9.758 1 60.38 193 ALA B CA 1
ATOM 3186 C C . ALA B 1 193 ? -0.845 14.648 -9 1 60.38 193 ALA B C 1
ATOM 3188 O O . ALA B 1 193 ? -1.011 14.719 -7.777 1 60.38 193 ALA B O 1
ATOM 3189 N N . GLN B 1 194 ? -0.043 15.508 -9.828 1 60.41 194 GLN B N 1
ATOM 3190 C CA . GLN B 1 194 ? 0.493 16.734 -9.266 1 60.41 194 GLN B CA 1
ATOM 3191 C C . GLN B 1 194 ? -0.627 17.688 -8.859 1 60.41 194 GLN B C 1
ATOM 3193 O O . GLN B 1 194 ? -1.323 18.25 -9.711 1 60.41 194 GLN B O 1
ATOM 3198 N N . THR B 1 195 ? -1.276 17.375 -7.484 1 65.62 195 THR B N 1
ATOM 3199 C CA . THR B 1 195 ? -2.652 17.453 -7.008 1 65.62 195 THR B CA 1
ATOM 3200 C C . THR B 1 195 ? -2.762 18.391 -5.805 1 65.62 195 THR B C 1
ATOM 3202 O O . THR B 1 195 ? -1.782 18.594 -5.086 1 65.62 195 THR B O 1
ATOM 3205 N N . ARG B 1 196 ? -3.725 19.094 -5.895 1 76.81 196 ARG B N 1
ATOM 3206 C CA . ARG B 1 196 ? -4.32 19.641 -4.676 1 76.81 196 ARG B CA 1
ATOM 3207 C C . ARG B 1 196 ? -3.963 18.781 -3.467 1 76.81 196 ARG B C 1
ATOM 3209 O O . ARG B 1 196 ? -3.76 19.297 -2.369 1 76.81 196 ARG B O 1
ATOM 3216 N N . TYR B 1 197 ? -3.527 17.547 -3.717 1 85.5 197 TYR B N 1
ATOM 3217 C CA . TYR B 1 197 ? -3.186 16.578 -2.676 1 85.5 197 TYR B CA 1
ATOM 3218 C C . TYR B 1 197 ? -1.816 16.875 -2.08 1 85.5 197 TYR B C 1
ATOM 3220 O O . TYR B 1 197 ? -1.669 16.969 -0.858 1 85.5 197 TYR B O 1
ATOM 3228 N N . LEU B 1 198 ? -0.821 17.172 -2.988 1 89.88 198 LEU B N 1
ATOM 3229 C CA . LEU B 1 198 ? 0.529 17.438 -2.506 1 89.88 198 LEU B CA 1
ATOM 3230 C C . LEU B 1 198 ? 0.589 18.766 -1.773 1 89.88 198 LEU B C 1
ATOM 3232 O O . LEU B 1 198 ? 1.284 18.906 -0.763 1 89.88 198 LEU B O 1
ATOM 3236 N N . ASP B 1 199 ? -0.133 19.734 -2.293 1 87.38 199 ASP B N 1
ATOM 3237 C CA . ASP B 1 199 ? -0.159 21.047 -1.646 1 87.38 199 ASP B CA 1
ATOM 3238 C C . ASP B 1 199 ? -0.717 20.938 -0.228 1 87.38 199 ASP B C 1
ATOM 3240 O O . ASP B 1 199 ? -0.152 21.516 0.708 1 87.38 199 ASP B O 1
ATOM 3244 N N . LYS B 1 200 ? -1.729 20.219 -0.092 1 85.25 200 LYS B N 1
ATOM 3245 C CA . LYS B 1 200 ? -2.354 20.062 1.218 1 85.25 200 LYS B CA 1
ATOM 3246 C C . LYS B 1 200 ? -1.445 19.281 2.17 1 85.25 200 LYS B C 1
ATOM 3248 O O . LYS B 1 200 ? -1.332 19.625 3.348 1 85.25 200 LYS B O 1
ATOM 3253 N N . LEU B 1 201 ? -0.848 18.234 1.61 1 88.38 201 LEU B N 1
ATOM 3254 C CA . LEU B 1 201 ? 0.077 17.453 2.414 1 88.38 201 LEU B CA 1
ATOM 3255 C C . LEU B 1 201 ? 1.234 18.312 2.914 1 88.38 201 LEU B C 1
ATOM 3257 O O . LEU B 1 201 ? 1.574 18.266 4.102 1 88.38 201 LEU B O 1
ATOM 3261 N N . LEU B 1 202 ? 1.769 19.109 2.055 1 88.56 202 LEU B N 1
ATOM 3262 C CA . LEU B 1 202 ? 2.914 19.938 2.393 1 88.56 202 LEU B CA 1
ATOM 3263 C C . LEU B 1 202 ? 2.498 21.078 3.324 1 88.56 202 LEU B C 1
ATOM 3265 O O . LEU B 1 202 ? 3.27 21.484 4.195 1 88.56 202 LEU B O 1
ATOM 3269 N N . ASP B 1 203 ? 1.303 21.578 3.141 1 82.75 203 ASP B N 1
ATOM 3270 C CA . ASP B 1 203 ? 0.773 22.594 4.047 1 82.75 203 ASP B CA 1
ATOM 3271 C C . ASP B 1 203 ? 0.666 22.062 5.473 1 82.75 203 ASP B C 1
ATOM 3273 O O . ASP B 1 203 ? 0.947 22.781 6.434 1 82.75 203 ASP B O 1
ATOM 3277 N N . MET B 1 204 ? 0.317 20.891 5.582 1 78.12 204 MET B N 1
ATOM 3278 C CA . MET B 1 204 ? 0.173 20.281 6.898 1 78.12 204 MET B CA 1
ATOM 3279 C C . MET B 1 204 ? 1.527 20.141 7.586 1 78.12 204 MET B C 1
ATOM 3281 O O . MET B 1 204 ? 1.642 20.359 8.789 1 78.12 204 MET B O 1
ATOM 3285 N N . VAL B 1 205 ? 2.523 19.828 6.848 1 76 205 VAL B N 1
ATOM 3286 C CA . VAL B 1 205 ? 3.855 19.656 7.414 1 76 205 VAL B CA 1
ATOM 3287 C C . VAL B 1 205 ? 4.461 21.016 7.766 1 76 205 VAL B C 1
ATOM 3289 O O . VAL B 1 205 ? 5.055 21.172 8.836 1 76 205 VAL B O 1
ATOM 3292 N N . THR B 1 206 ? 4.242 21.906 6.883 1 70.69 206 THR B N 1
ATOM 3293 C CA . THR B 1 206 ? 4.863 23.219 7.086 1 70.69 206 THR B CA 1
ATOM 3294 C C . THR B 1 206 ? 4.094 24.016 8.133 1 70.69 206 THR B C 1
ATOM 3296 O O . THR B 1 206 ? 4.672 24.859 8.82 1 70.69 206 THR B O 1
ATOM 3299 N N . GLY B 1 207 ? 2.762 23.75 8.141 1 64.56 207 GLY B N 1
ATOM 3300 C CA . GLY B 1 207 ? 2 24.422 9.188 1 64.56 207 GLY B CA 1
ATOM 3301 C C . GLY B 1 207 ? 2.445 24.047 10.586 1 64.56 207 GLY B C 1
ATOM 3302 O O . GLY B 1 207 ? 2.377 24.859 11.508 1 64.56 207 GLY B O 1
ATOM 3303 N N . ARG B 1 208 ? 2.879 22.906 10.766 1 57.97 208 ARG B N 1
ATOM 3304 C CA . ARG B 1 208 ? 3.428 22.453 12.039 1 57.97 208 ARG B CA 1
ATOM 3305 C C . ARG B 1 208 ? 4.727 23.188 12.367 1 57.97 208 ARG B C 1
ATOM 3307 O O . ARG B 1 208 ? 5.016 23.469 13.531 1 57.97 208 ARG B O 1
ATOM 3314 N N . ILE B 1 209 ? 5.504 23.359 11.375 1 51.81 209 ILE B N 1
ATOM 3315 C CA . ILE B 1 209 ? 6.773 24.062 11.555 1 51.81 209 ILE B CA 1
ATOM 3316 C C . ILE B 1 209 ? 6.516 25.484 12.062 1 51.81 209 ILE B C 1
ATOM 3318 O O . ILE B 1 209 ? 7.23 25.969 12.945 1 51.81 209 ILE B O 1
ATOM 3322 N N . VAL B 1 210 ? 5.453 25.891 11.562 1 47.69 210 VAL B N 1
ATOM 3323 C CA . VAL B 1 210 ? 5.125 27.25 11.984 1 47.69 210 VAL B CA 1
ATOM 3324 C C . VAL B 1 210 ? 4.641 27.25 13.43 1 47.69 210 VAL B C 1
ATOM 3326 O O . VAL B 1 210 ? 4.973 28.141 14.211 1 47.69 210 VAL B O 1
ATOM 3329 N N . THR B 1 211 ? 3.879 26.281 13.766 1 47.97 211 THR B N 1
ATOM 3330 C CA . THR B 1 211 ? 3.365 26.266 15.133 1 47.97 211 THR B CA 1
ATOM 3331 C C . THR B 1 211 ? 4.473 25.922 16.125 1 47.97 211 THR B C 1
ATOM 3333 O O . THR B 1 211 ? 4.414 26.312 17.297 1 47.97 211 THR B O 1
ATOM 3336 N N . HIS B 1 212 ? 5.379 25.125 15.758 1 45.34 212 HIS B N 1
ATOM 3337 C CA . HIS B 1 212 ? 6.512 24.859 16.641 1 45.34 212 HIS B CA 1
ATOM 3338 C C . HIS B 1 212 ? 7.457 26.062 16.688 1 45.34 212 HIS B C 1
ATOM 3340 O O . HIS B 1 212 ? 8.148 26.266 17.688 1 45.34 212 HIS B O 1
ATOM 3346 N N . GLY B 1 213 ? 7.684 26.656 15.57 1 40.47 213 GLY B N 1
ATOM 3347 C CA . GLY B 1 213 ? 8.516 27.859 15.664 1 40.47 213 GLY B CA 1
ATOM 3348 C C . GLY B 1 213 ? 7.887 28.953 16.5 1 40.47 213 GLY B C 1
ATOM 3349 O O . GLY B 1 213 ? 8.586 29.859 16.969 1 40.47 213 GLY B O 1
ATOM 3350 N N . SER B 1 214 ? 6.555 29.141 16.438 1 38.53 214 SER B N 1
ATOM 3351 C CA . SER B 1 214 ? 6 30.234 17.234 1 38.53 214 SER B CA 1
ATOM 3352 C C . SER B 1 214 ? 5.91 29.844 18.719 1 38.53 214 SER B C 1
ATOM 3354 O O . SER B 1 214 ? 5.48 30.641 19.547 1 38.53 214 SER B O 1
ATOM 3356 N N . ALA B 1 215 ? 6.184 28.625 19.062 1 38.06 215 ALA B N 1
ATOM 3357 C CA . ALA B 1 215 ? 6.352 28.453 20.5 1 38.06 215 ALA B CA 1
ATOM 3358 C C . ALA B 1 215 ? 7.781 28.781 20.938 1 38.06 215 ALA B C 1
ATOM 3360 O O . ALA B 1 215 ? 8.734 28.469 20.219 1 38.06 215 ALA B O 1
#